Protein AF-0000000079814076 (afdb_homodimer)

pLDDT: mean 74.1, std 27.67, range [22.94, 98.5]

Organism: NCBI:txid265959

Sequence (516 aa):
MDIYRHSPCRLLAGVFVAASLVGGSAHAADRKGAVQHPAPSMPAVAQPALVFDIAPLPVTTGQVTQYILTASGQVSGLLLADGTQVFCTHELGDSLPGIVRPGEQVTVAGLKGVGRPI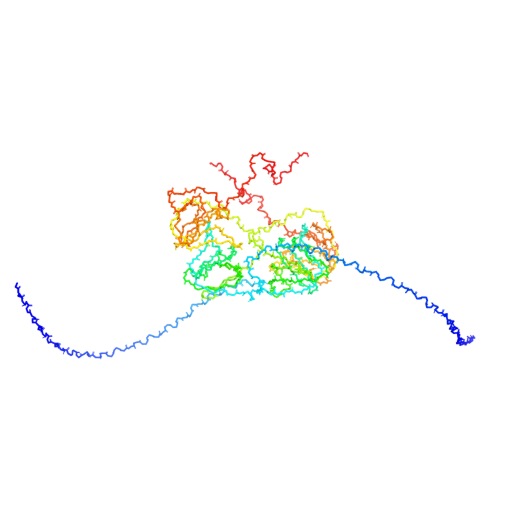VRAYAVTGPRGQRIADVRSATAVAPSDSPSIGPDVPVDGTILAPLYDMQGKVQGVIMRDHSVIYVGETNAARLAAWLRPGATLHAIGIGVAGERGTAINAREIGPDISQAIHIEPADAPPPGAFPGSSGYDVIPGGSTAEMDIYRHSPCRLLAGVFVAASLVGGSAHAADRKGAVQHPAPSMPAVAQPALVFDIAPLPVTTGQVTQYILTASGQVSGLLLADGTQVFCTHELGDSLPGIVRPGEQVTVAGLKGVGRPIVRAYAVTGPRGQRIADVRSATAVAPSDSPSIGPDVPVDGTILAPLYDMQGKVQGVIMRDHSVIYVGETNAARLAAWLRPGATLHAIGIGVAGERGTAINAREIGPDISQAIHIEPADAPPPGAFPGSSGYDVIPGGSTAE

Nearest PDB structures (foldseek):
  4dam-assembly1_C  TM=6.372E-01  e=7.061E-02  Streptomyces coelicolor
  4dam-assembly2_E  TM=5.973E-01  e=1.863E-01  Streptomyces coelicolor
  6lwt-assembly1_A  TM=4.040E-01  e=4.096E-01  Staphylococcus aureus
  1x3f-assembly1_B-2  TM=3.382E-01  e=1.863E-01  Mycolicibacterium smegmatis
  6lwt-assembly2_B  TM=4.332E-01  e=4.101E+00  Staphylococcus aureus

Foldseek 3Di:
DDPPPDDDPPPPDDPPPPPPPDDPPPPPDPPPPPPPPPDPPPPLPPAPDAPDDLVPFDKDKAAFQAFDAAQQGFGQFTQGPVRATEGEARVQRNCDVVFEDHGFMKMFRFHADDPDRYTYGQKMATPVGRIHGCSDPVPDPRPLPPPQPADKDKDWAFFAAFDADPVRAGQFTQGPVRETEGAARVVCVVCVVQRDGGAIKIFIAGGDDDDRHHYGFGQWMDSDPVGIDGHDTRSPDPPPDPVPDPCNPPPVPPPPPD/DDDDDDDDDDDPDPPPPPPPPDPPPPPPPPPPPPPPPPDPPPPLPPAPDAPDDLVPFDKDKAAFQAFDAAQQGFGQFTQGPVRATEGEARVQRNCDVVFEDHGFMKMFGFHADDPDRYTYGQKMATPVGRIHGCSDPVPDPRPLPPPQPADKDKDWAFFAAFDADPVRAGQFTQGPVRETEGAARVVCVVCVVQRDGGAIKIFIAGGDDDDRHHYGFGQWMDSDPVGIDGHDTRSPDDPDDPVPDPCNPPPVPPPPPD

Radius of gyration: 36.34 Å; Cα contacts (8 Å, |Δi|>4): 1016; chains: 2; bounding box: 106×160×104 Å

Structure (mmCIF, N/CA/C/O backbone):
data_AF-0000000079814076-model_v1
#
loop_
_entity.id
_entity.type
_entity.pdbx_description
1 polymer 'Uncharacterized protein'
#
loop_
_atom_site.group_PDB
_atom_site.id
_atom_site.type_symbol
_atom_site.label_atom_id
_atom_site.label_alt_id
_atom_site.label_comp_id
_atom_site.label_asym_id
_atom_site.label_entity_id
_atom_site.label_seq_id
_atom_site.pdbx_PDB_ins_code
_atom_site.Cartn_x
_atom_site.Cartn_y
_atom_site.Cartn_z
_atom_site.occupancy
_atom_site.B_iso_or_equiv
_atom_site.auth_seq_id
_atom_site.auth_comp_id
_atom_site.auth_asym_id
_atom_site.auth_atom_id
_atom_site.pdbx_PDB_model_num
ATOM 1 N N . MET A 1 1 ? -5.41 69.375 57.375 1 23.53 1 MET A N 1
ATOM 2 C CA . MET A 1 1 ? -6.184 69.062 58.562 1 23.53 1 MET A CA 1
ATOM 3 C C . MET A 1 1 ? -7.074 67.812 58.312 1 23.53 1 MET A C 1
ATOM 5 O O . MET A 1 1 ? -7.449 67.562 57.188 1 23.53 1 MET A O 1
ATOM 9 N N . ASP A 1 2 ? -7.465 67.062 59.375 1 23.77 2 ASP A N 1
ATOM 10 C CA . ASP A 1 2 ? -7.758 65.688 59.781 1 23.77 2 ASP A CA 1
ATOM 11 C C . ASP A 1 2 ? -9.195 65.312 59.469 1 23.77 2 ASP A C 1
ATOM 13 O O . ASP A 1 2 ? -9.617 64.188 59.688 1 23.77 2 ASP A O 1
ATOM 17 N N . ILE A 1 3 ? -10.008 66.125 58.812 1 28.78 3 ILE A N 1
ATOM 18 C CA . ILE A 1 3 ? -11.336 65.875 59.344 1 28.78 3 ILE A CA 1
ATOM 19 C C . ILE A 1 3 ? -11.758 64.438 58.938 1 28.78 3 ILE A C 1
ATOM 21 O O . ILE A 1 3 ? -11.695 64.062 57.781 1 28.78 3 ILE A O 1
ATOM 25 N N . TYR A 1 4 ? -12 63.562 59.969 1 24.92 4 TYR A N 1
ATOM 26 C CA . TYR A 1 4 ? -12.258 62.188 60.406 1 24.92 4 TYR A CA 1
ATOM 27 C C . TYR A 1 4 ? -13.664 61.75 60.031 1 24.92 4 TYR A C 1
ATOM 29 O O . TYR A 1 4 ? -14.641 62.188 60.656 1 24.92 4 TYR A O 1
ATOM 37 N N . ARG A 1 5 ? -14.148 61.844 58.75 1 29.62 5 ARG A N 1
ATOM 38 C CA . ARG A 1 5 ? -15.57 61.625 58.5 1 29.62 5 ARG A CA 1
ATOM 39 C C . ARG A 1 5 ? -15.984 60.219 58.906 1 29.62 5 ARG A C 1
ATOM 41 O O . ARG A 1 5 ? -15.461 59.25 58.406 1 29.62 5 ARG A O 1
ATOM 48 N N . HIS A 1 6 ? -16.547 60.188 60.156 1 24.89 6 HIS A N 1
ATOM 49 C CA . HIS A 1 6 ? -16.953 59.031 60.969 1 24.89 6 HIS A CA 1
ATOM 50 C C . HIS A 1 6 ? -17.922 58.125 60.219 1 24.89 6 HIS A C 1
ATOM 52 O O . HIS A 1 6 ? -18.562 58.562 59.25 1 24.89 6 HIS A O 1
ATOM 58 N N . SER A 1 7 ? -18.391 56.875 60.875 1 24.98 7 SER A N 1
ATOM 59 C CA . SER A 1 7 ? -18.406 55.438 60.844 1 24.98 7 SER A CA 1
ATOM 60 C C . SER A 1 7 ? -19.828 54.906 60.688 1 24.98 7 SER A C 1
ATOM 62 O O . SER A 1 7 ? -20.031 53.812 60.156 1 24.98 7 SER A O 1
ATOM 64 N N . PRO A 1 8 ? -21.094 55.656 60.969 1 27.55 8 PRO A N 1
ATOM 65 C CA . PRO A 1 8 ? -21.891 54.781 61.812 1 27.55 8 PRO A CA 1
ATOM 66 C C . PRO A 1 8 ? -22.562 53.656 61.031 1 27.55 8 PRO A C 1
ATOM 68 O O . PRO A 1 8 ? -22.797 53.812 59.812 1 27.55 8 PRO A O 1
ATOM 71 N N . CYS A 1 9 ? -22.484 52.281 61.469 1 29.75 9 CYS A N 1
ATOM 72 C CA . CYS A 1 9 ? -22.688 50.875 61.188 1 29.75 9 CYS A CA 1
ATOM 73 C C . CYS A 1 9 ? -24.156 50.5 61.344 1 29.75 9 CYS A C 1
ATOM 75 O O . CYS A 1 9 ? -24.578 50.031 62.406 1 29.75 9 CYS A O 1
ATOM 77 N N . ARG A 1 10 ? -25.156 51.406 61.031 1 25.89 10 ARG A N 1
ATOM 78 C CA . ARG A 1 10 ? -26.406 50.969 61.656 1 25.89 10 ARG A CA 1
ATOM 79 C C . ARG A 1 10 ? -26.828 49.594 61.125 1 25.89 10 ARG A C 1
ATOM 81 O O . ARG A 1 10 ? -26.703 49.344 59.906 1 25.89 10 ARG A O 1
ATOM 88 N N . LEU A 1 11 ? -27.016 48.594 62.062 1 27.03 11 LEU A N 1
ATOM 89 C CA . LEU A 1 11 ? -27.312 47.188 62.281 1 27.03 11 LEU A CA 1
ATOM 90 C C . LEU A 1 11 ? -28.734 46.844 61.844 1 27.03 11 LEU A C 1
ATOM 92 O O . LEU A 1 11 ? -29.703 47.281 62.469 1 27.03 11 LEU A O 1
ATOM 96 N N . LEU A 1 12 ? -29.172 47.188 60.594 1 28.55 12 LEU A N 1
ATOM 97 C CA . LEU A 1 12 ? -30.594 46.969 60.312 1 28.55 12 LEU A CA 1
ATOM 98 C C . LEU A 1 12 ? -30.953 45.5 60.531 1 28.55 12 LEU A C 1
ATOM 100 O O . LEU A 1 12 ? -30.266 44.625 60.031 1 28.55 12 LEU A O 1
ATOM 104 N N . ALA A 1 13 ? -31.797 45.219 61.625 1 26.78 13 ALA A N 1
ATOM 105 C CA . ALA A 1 13 ? -32.438 44.062 62.25 1 26.78 13 ALA A CA 1
ATOM 106 C C . ALA A 1 13 ? -33.25 43.281 61.25 1 26.78 13 ALA A C 1
ATOM 108 O O . ALA A 1 13 ? -33.906 43.844 60.406 1 26.78 13 ALA A O 1
ATOM 109 N N . GLY A 1 14 ? -32.969 41.906 61.125 1 27.08 14 GLY A N 1
ATOM 110 C CA . GLY A 1 14 ? -33.219 40.688 60.375 1 27.08 14 GLY A CA 1
ATOM 111 C C . GLY A 1 14 ? -34.594 40.125 60.531 1 27.08 14 GLY A C 1
ATOM 112 O O . GLY A 1 14 ? -34.844 39.312 61.438 1 27.08 14 GLY A O 1
ATOM 113 N N . VAL A 1 15 ? -35.688 41 60.5 1 30.53 15 VAL A N 1
ATOM 114 C CA . VAL A 1 15 ? -36.906 40.344 61 1 30.53 15 VAL A CA 1
ATOM 115 C C . VAL A 1 15 ? -37.219 39.125 60.125 1 30.53 15 VAL A C 1
ATOM 117 O O . VAL A 1 15 ? -37.25 39.219 58.906 1 30.53 15 VAL A O 1
ATOM 120 N N . PHE A 1 16 ? -37.125 37.875 60.719 1 30.64 16 PHE A N 1
ATOM 121 C CA . PHE A 1 16 ? -37.25 36.469 60.375 1 30.64 16 PHE A CA 1
ATOM 122 C C . PHE A 1 16 ? -38.688 36.094 60.031 1 30.64 16 PHE A C 1
ATOM 124 O O . PHE A 1 16 ? -39.469 35.75 60.938 1 30.64 16 PHE A O 1
ATOM 131 N N . VAL A 1 17 ? -39.469 36.844 59.281 1 31.48 17 VAL A N 1
ATOM 132 C CA . VAL A 1 17 ? -40.844 36.344 59.312 1 31.48 17 VAL A CA 1
ATOM 133 C C . VAL A 1 17 ? -40.938 34.969 58.688 1 31.48 17 VAL A C 1
ATOM 135 O O . VAL A 1 17 ? -40.5 34.781 57.531 1 31.48 17 VAL A O 1
ATOM 138 N N . ALA A 1 18 ? -41.094 33.875 59.5 1 28.17 18 ALA A N 1
ATOM 139 C CA . ALA A 1 18 ? -41.188 32.438 59.312 1 28.17 18 ALA A CA 1
ATOM 140 C C . ALA A 1 18 ? -42.469 32.062 58.531 1 28.17 18 ALA A C 1
ATOM 142 O O . ALA A 1 18 ? -43.562 32.25 59.031 1 28.17 18 ALA A O 1
ATOM 143 N N . ALA A 1 19 ? -42.688 32.531 57.281 1 29.56 19 ALA A N 1
ATOM 144 C CA . ALA A 1 19 ? -43.906 32.125 56.656 1 29.56 19 ALA A CA 1
ATOM 145 C C . ALA A 1 19 ? -44.031 30.609 56.562 1 29.56 19 ALA A C 1
ATOM 147 O O . ALA A 1 19 ? -43.031 29.922 56.312 1 29.56 19 ALA A O 1
ATOM 148 N N . SER A 1 20 ? -45.031 30 57.281 1 32.06 20 SER A N 1
ATOM 149 C CA . SER A 1 20 ? -45.5 28.625 57.438 1 32.06 20 SER A CA 1
ATOM 150 C C . SER A 1 20 ? -45.906 28.031 56.125 1 32.06 20 SER A C 1
ATOM 152 O O . SER A 1 20 ? -46.812 28.547 55.438 1 32.06 20 SER A O 1
ATOM 154 N N . LEU A 1 21 ? -45 27.562 55.25 1 30.91 21 LEU A N 1
ATOM 155 C CA . LEU A 1 21 ? -45.25 26.938 53.969 1 30.91 21 LEU A CA 1
ATOM 156 C C . LEU A 1 21 ? -46.094 25.672 54.156 1 30.91 21 LEU A C 1
ATOM 158 O O . LEU A 1 21 ? -45.75 24.781 54.906 1 30.91 21 LEU A O 1
ATOM 162 N N . VAL A 1 22 ? -47.438 25.859 54.125 1 35.03 22 VAL A N 1
ATOM 163 C CA . VAL A 1 22 ? -48.406 24.781 54.125 1 35.03 22 VAL A CA 1
ATOM 164 C C . VAL A 1 22 ? -48.062 23.797 53 1 35.03 22 VAL A C 1
ATOM 166 O O . VAL A 1 22 ? -47.719 24.203 51.875 1 35.03 22 VAL A O 1
ATOM 169 N N . GLY A 1 23 ? -47.656 22.5 53.312 1 29.28 23 GLY A N 1
ATOM 170 C CA . GLY A 1 23 ? -47.188 21.281 52.688 1 29.28 23 GLY A CA 1
ATOM 171 C C . GLY A 1 23 ? -48.188 20.656 51.75 1 29.28 23 GLY A C 1
ATOM 172 O O . GLY A 1 23 ? -49.188 20.094 52.188 1 29.28 23 GLY A O 1
ATOM 173 N N . GLY A 1 24 ? -48.781 21.375 50.781 1 31.38 24 GLY A N 1
ATOM 174 C CA . GLY A 1 24 ? -49.719 20.578 50.031 1 31.38 24 GLY A CA 1
ATOM 175 C C . GLY A 1 24 ? -49.094 19.391 49.344 1 31.38 24 GLY A C 1
ATOM 176 O O . GLY A 1 24 ? -47.906 19.453 48.969 1 31.38 24 GLY A O 1
ATOM 177 N N . SER A 1 25 ? -49.594 18.156 49.656 1 33.28 25 SER A N 1
ATOM 178 C CA . SER A 1 25 ? -49.219 16.812 49.219 1 33.28 25 SER A CA 1
ATOM 179 C C . SER A 1 25 ? -49.375 16.672 47.719 1 33.28 25 SER A C 1
ATOM 181 O O . SER A 1 25 ? -50.469 16.812 47.156 1 33.28 25 SER A O 1
ATOM 183 N N . ALA A 1 26 ? -48.5 17.281 46.906 1 31.66 26 ALA A N 1
ATOM 184 C CA . ALA A 1 26 ? -48.656 16.984 45.5 1 31.66 26 ALA A CA 1
ATOM 185 C C . ALA A 1 26 ? -48.469 15.484 45.219 1 31.66 26 ALA A C 1
ATOM 187 O O . ALA A 1 26 ? -47.562 14.859 45.75 1 31.66 26 ALA A O 1
ATOM 188 N N . HIS A 1 27 ? -49.594 14.805 45.031 1 34.94 27 HIS A N 1
ATOM 189 C CA . HIS A 1 27 ? -49.625 13.438 44.531 1 34.94 27 HIS A CA 1
ATOM 190 C C . HIS A 1 27 ? -48.812 13.297 43.25 1 34.94 27 HIS A C 1
ATOM 192 O O . HIS A 1 27 ? -49.062 14.023 42.281 1 34.94 27 HIS A O 1
ATOM 198 N N . ALA A 1 28 ? -47.594 12.828 43.344 1 31.81 28 ALA A N 1
ATOM 199 C CA . ALA A 1 28 ? -46.688 12.469 42.25 1 31.81 28 ALA A CA 1
ATOM 200 C C . ALA A 1 28 ? -47.344 11.43 41.344 1 31.81 28 ALA A C 1
ATOM 202 O O . ALA A 1 28 ? -47.75 10.359 41.781 1 31.81 28 ALA A O 1
ATOM 203 N N . ALA A 1 29 ? -48.094 11.922 40.344 1 33.41 29 ALA A N 1
ATOM 204 C CA . ALA A 1 29 ? -48.438 11 39.25 1 33.41 29 ALA A CA 1
ATOM 205 C C . ALA A 1 29 ? -47.219 10.258 38.75 1 33.41 29 ALA A C 1
ATOM 207 O O . ALA A 1 29 ? -46.156 10.852 38.562 1 33.41 29 ALA A O 1
ATOM 208 N N . ASP A 1 30 ? -47.156 8.953 39 1 31.7 30 ASP A N 1
ATOM 209 C CA . ASP A 1 30 ? -46.188 7.977 38.5 1 31.7 30 ASP A CA 1
ATOM 210 C C . ASP A 1 30 ? -46.062 8.031 37 1 31.7 30 ASP A C 1
ATOM 212 O O . ASP A 1 30 ? -47.031 7.762 36.281 1 31.7 30 ASP A O 1
ATOM 216 N N . ARG A 1 31 ? -45.375 9.055 36.469 1 31.3 31 ARG A N 1
ATOM 217 C CA . ARG A 1 31 ? -45.094 8.883 35.031 1 31.3 31 ARG A CA 1
ATOM 218 C C . ARG A 1 31 ? -44.438 7.523 34.781 1 31.3 31 ARG A C 1
ATOM 220 O O . ARG A 1 31 ? -43.375 7.223 35.344 1 31.3 31 ARG A O 1
ATOM 227 N N . LYS A 1 32 ? -45.219 6.516 34.469 1 36.5 32 LYS A N 1
ATOM 228 C CA . LYS A 1 32 ? -44.75 5.297 33.812 1 36.5 32 LYS A CA 1
ATOM 229 C C . LYS A 1 32 ? -43.656 5.609 32.781 1 36.5 32 LYS A C 1
ATOM 231 O O . LYS A 1 32 ? -43.844 6.449 31.906 1 36.5 32 LYS A O 1
ATOM 236 N N . GLY A 1 33 ? -42.469 5.523 33.281 1 31.89 33 GLY A N 1
ATOM 237 C CA . GLY A 1 33 ? -41.25 5.629 32.469 1 31.89 33 GLY A CA 1
ATOM 238 C C . GLY A 1 33 ? -41.406 4.996 31.094 1 31.89 33 GLY A C 1
ATOM 239 O O . GLY A 1 33 ? -41.844 3.842 30.984 1 31.89 33 GLY A O 1
ATOM 240 N N . ALA A 1 34 ? -41.812 5.781 30.031 1 40.09 34 ALA A N 1
ATOM 241 C CA . ALA A 1 34 ? -41.688 5.281 28.672 1 40.09 34 ALA A CA 1
ATOM 242 C C . ALA A 1 34 ? -40.375 4.52 28.469 1 40.09 34 ALA A C 1
ATOM 244 O O . ALA A 1 34 ? -39.312 5.051 28.75 1 40.09 34 ALA A O 1
ATOM 245 N N . VAL A 1 35 ? -40.438 3.193 28.656 1 39.53 35 VAL A N 1
ATOM 246 C CA . VAL A 1 35 ? -39.344 2.344 28.188 1 39.53 35 VAL A CA 1
ATOM 247 C C . VAL A 1 35 ? -38.844 2.852 26.844 1 39.53 35 VAL A C 1
ATOM 249 O O . VAL A 1 35 ? -39.594 2.855 25.859 1 39.53 35 VAL A O 1
ATOM 252 N N . GLN A 1 36 ? -38.062 3.918 26.812 1 40.41 36 GLN A N 1
ATOM 253 C CA . GLN A 1 36 ? -37.344 4.184 25.562 1 40.41 36 GLN A CA 1
ATOM 254 C C . GLN A 1 36 ? -36.812 2.895 24.953 1 40.41 36 GLN A C 1
ATOM 256 O O . GLN A 1 36 ? -36.031 2.188 25.562 1 40.41 36 GLN A O 1
ATOM 261 N N . HIS A 1 37 ? -37.625 2.215 24.109 1 42.19 37 HIS A N 1
ATOM 262 C CA . HIS A 1 37 ? -37.031 1.156 23.297 1 42.19 37 HIS A CA 1
ATOM 263 C C . HIS A 1 37 ? -35.688 1.573 22.766 1 42.19 37 HIS A C 1
ATOM 265 O O . HIS A 1 37 ? -35.531 2.678 22.234 1 42.19 37 HIS A O 1
ATOM 271 N N . PRO A 1 38 ? -34.594 1.001 23.297 1 41.44 38 PRO A N 1
ATOM 272 C CA . PRO A 1 38 ? -33.281 1.336 22.688 1 41.44 38 PRO A CA 1
ATOM 273 C C . PRO A 1 38 ? -33.375 1.49 21.172 1 41.44 38 PRO A C 1
ATOM 275 O O . PRO A 1 38 ? -34.188 0.836 20.516 1 41.44 38 PRO A O 1
ATOM 278 N N . ALA A 1 39 ? -33.094 2.646 20.594 1 42.94 39 ALA A N 1
ATOM 279 C CA . ALA A 1 39 ? -32.969 2.795 19.141 1 42.94 39 ALA A CA 1
ATOM 280 C C . ALA A 1 39 ? -32.344 1.553 18.516 1 42.94 39 ALA A C 1
ATOM 282 O O . ALA A 1 39 ? -31.484 0.896 19.125 1 42.94 39 ALA A O 1
ATOM 283 N N . PRO A 1 40 ? -33 0.853 17.609 1 37.75 40 PRO A N 1
ATOM 284 C CA . PRO A 1 40 ? -32.344 -0.302 17 1 37.75 40 PRO A CA 1
ATOM 285 C C . PRO A 1 40 ? -30.875 -0.026 16.656 1 37.75 40 PRO A C 1
ATOM 287 O O . PRO A 1 40 ? -30.547 1.066 16.188 1 37.75 40 PRO A O 1
ATOM 290 N N . SER A 1 41 ? -29.922 -0.588 17.312 1 39.41 41 SER A N 1
ATOM 291 C CA . SER A 1 41 ? -28.516 -0.545 16.922 1 39.41 41 SER A CA 1
ATOM 292 C C . SER A 1 41 ? -28.359 -0.682 15.406 1 39.41 41 SER A C 1
ATOM 294 O O . SER A 1 41 ? -28.938 -1.588 14.805 1 39.41 41 SER A O 1
ATOM 296 N N . MET A 1 42 ? -28.297 0.366 14.664 1 38.75 42 MET A N 1
ATOM 297 C CA . MET A 1 42 ? -27.984 0.22 13.242 1 38.75 42 MET A CA 1
ATOM 298 C C . MET A 1 42 ? -27.078 -0.992 13.008 1 38.75 42 MET A C 1
ATOM 300 O O . MET A 1 42 ? -26.172 -1.261 13.789 1 38.75 42 MET A O 1
ATOM 304 N N . PRO A 1 43 ? -27.516 -1.982 12.359 1 37.31 43 PRO A N 1
ATOM 305 C CA . PRO A 1 43 ? -26.609 -3.1 12.102 1 37.31 43 PRO A CA 1
ATOM 306 C C . PRO A 1 43 ? -25.188 -2.641 11.781 1 37.31 43 PRO A C 1
ATOM 308 O O . PRO A 1 43 ? -25 -1.654 11.062 1 37.31 43 PRO A O 1
ATOM 311 N N . ALA A 1 44 ? -24.266 -2.818 12.625 1 40.06 44 ALA A N 1
ATOM 312 C CA . ALA A 1 44 ? -22.859 -2.592 12.32 1 40.06 44 ALA A CA 1
ATOM 313 C C . ALA A 1 44 ? -22.547 -2.971 10.875 1 40.06 44 ALA A C 1
ATOM 315 O O . ALA A 1 44 ? -22.844 -4.086 10.438 1 40.06 44 ALA A O 1
ATOM 316 N N . VAL A 1 45 ? -22.672 -2.102 9.953 1 44.69 45 VAL A N 1
ATOM 317 C CA . VAL A 1 45 ? -22.219 -2.385 8.594 1 44.69 45 VAL A CA 1
ATOM 318 C C . VAL A 1 45 ? -21.109 -3.424 8.633 1 44.69 45 VAL A C 1
ATOM 320 O O . VAL A 1 45 ? -20.172 -3.316 9.438 1 44.69 45 VAL A O 1
ATOM 323 N N . ALA A 1 46 ? -21.438 -4.629 8.367 1 45.28 46 ALA A N 1
ATOM 324 C CA . ALA A 1 46 ? -20.469 -5.723 8.273 1 45.28 46 ALA A CA 1
ATOM 325 C C . ALA A 1 46 ? -19.188 -5.262 7.594 1 45.28 46 ALA A C 1
ATOM 327 O O . ALA A 1 46 ? -19.219 -4.797 6.453 1 45.28 46 ALA A O 1
ATOM 328 N N . GLN A 1 47 ? -18.312 -4.656 8.375 1 56.34 47 GLN A N 1
ATOM 329 C CA . GLN A 1 47 ? -17.016 -4.285 7.848 1 56.34 47 GLN A CA 1
ATOM 330 C C . GLN A 1 47 ? -16.391 -5.43 7.055 1 56.34 47 GLN A C 1
ATOM 332 O O . GLN A 1 47 ? -16.5 -6.598 7.441 1 56.34 47 GLN A O 1
ATOM 337 N N . PRO A 1 48 ? -16.312 -5.266 5.738 1 56.59 48 PRO A N 1
ATOM 338 C CA . PRO A 1 48 ? -15.68 -6.344 4.973 1 56.59 48 PRO A CA 1
ATOM 339 C C . PRO A 1 48 ? -14.547 -7.016 5.734 1 56.59 48 PRO A C 1
ATOM 341 O O . PRO A 1 48 ? -13.836 -6.359 6.504 1 56.59 48 PRO A O 1
ATOM 344 N N . ALA A 1 49 ? -14.625 -8.297 5.898 1 65.12 49 ALA A N 1
ATOM 345 C CA . ALA A 1 49 ? -13.609 -9.117 6.562 1 65.12 49 ALA A CA 1
ATOM 346 C C . ALA A 1 49 ? -12.211 -8.773 6.062 1 65.12 49 ALA A C 1
ATOM 348 O O . ALA A 1 49 ? -12.008 -8.562 4.867 1 65.12 49 ALA A O 1
ATOM 349 N N . LEU A 1 50 ? -11.289 -8.414 6.93 1 80.06 50 LEU A N 1
ATOM 350 C CA . LEU A 1 50 ? -9.898 -8.102 6.625 1 80.06 50 LEU A CA 1
ATOM 351 C C . LEU A 1 50 ? -9.203 -9.297 5.98 1 80.06 50 LEU A C 1
ATOM 353 O O . LEU A 1 50 ? -9.359 -10.43 6.438 1 80.06 50 LEU A O 1
ATOM 357 N N . VAL A 1 51 ? -8.703 -9.156 4.926 1 83.75 51 VAL A N 1
ATOM 358 C CA . VAL A 1 51 ? -7.949 -10.188 4.211 1 83.75 51 VAL A CA 1
ATOM 359 C C . VAL A 1 51 ? -6.711 -10.57 5.016 1 83.75 51 VAL A C 1
ATOM 361 O O . VAL A 1 51 ? -6.371 -11.75 5.117 1 83.75 51 VAL A O 1
ATOM 364 N N . PHE A 1 52 ? -6.113 -9.594 5.672 1 89.69 52 PHE A N 1
ATOM 365 C CA . PHE A 1 52 ? -4.902 -9.828 6.453 1 89.69 52 PHE A CA 1
ATOM 366 C C . PHE A 1 52 ? -5.152 -9.555 7.934 1 89.69 52 PHE A C 1
ATOM 368 O O . PHE A 1 52 ? -5.926 -8.664 8.281 1 89.69 52 PHE A O 1
ATOM 375 N N . ASP A 1 53 ? -4.477 -10.391 8.727 1 90.25 53 ASP A N 1
ATOM 376 C CA . ASP A 1 53 ? -4.57 -10.211 10.172 1 90.25 53 ASP A CA 1
ATOM 377 C C . ASP A 1 53 ? -3.75 -9.008 10.633 1 90.25 53 ASP A C 1
ATOM 379 O O . ASP A 1 53 ? -2.518 -9.039 10.602 1 90.25 53 ASP A O 1
ATOM 383 N N . ILE A 1 54 ? -4.398 -8.047 11.094 1 89.75 54 ILE A N 1
ATOM 384 C CA . ILE A 1 54 ? -3.699 -6.828 11.492 1 89.75 54 ILE A CA 1
ATOM 385 C C . ILE A 1 54 ? -3.592 -6.77 13.008 1 89.75 54 ILE A C 1
ATOM 387 O O . ILE A 1 54 ? -3.186 -5.75 13.57 1 89.75 54 ILE A O 1
ATOM 391 N N . ALA A 1 55 ? -3.934 -7.824 13.688 1 88.38 55 ALA A N 1
ATOM 392 C CA . ALA A 1 55 ? -3.912 -7.883 15.148 1 88.38 55 ALA A CA 1
ATOM 393 C C . ALA A 1 55 ? -2.508 -7.625 15.688 1 88.38 55 ALA A C 1
ATOM 395 O O . ALA A 1 55 ? -2.344 -6.988 16.734 1 88.38 55 ALA A O 1
ATOM 396 N N . PRO A 1 56 ? -1.536 -8.031 14.992 1 90.44 56 PRO A N 1
ATOM 397 C CA . PRO A 1 56 ? -0.186 -7.84 15.531 1 90.44 56 PRO A CA 1
ATOM 398 C C . PRO A 1 56 ? 0.308 -6.402 15.391 1 90.44 56 PRO A C 1
ATOM 400 O O . PRO A 1 56 ? 1.348 -6.043 15.953 1 90.44 56 PRO A O 1
ATOM 403 N N . LEU A 1 57 ? -0.352 -5.605 14.68 1 92 57 LEU A N 1
ATOM 404 C CA . LEU A 1 57 ? 0.102 -4.234 14.477 1 92 57 LEU A CA 1
ATOM 405 C C . LEU A 1 57 ? 0.001 -3.428 15.766 1 92 57 LEU A C 1
ATOM 407 O O . LEU A 1 57 ? -0.951 -3.592 16.531 1 92 57 LEU A O 1
ATOM 411 N N . PRO A 1 58 ? 0.996 -2.557 16.016 1 94.62 58 PRO A N 1
ATOM 412 C CA . PRO A 1 58 ? 0.891 -1.658 17.172 1 94.62 58 PRO A CA 1
ATOM 413 C C . PRO A 1 58 ? -0.358 -0.78 17.125 1 94.62 58 PRO A C 1
ATOM 415 O O . PRO A 1 58 ? -0.849 -0.459 16.031 1 94.62 58 PRO A O 1
ATOM 418 N N . VAL A 1 59 ? -0.833 -0.491 18.297 1 96.25 59 VAL A N 1
ATOM 419 C CA . VAL A 1 59 ? -2.027 0.339 18.406 1 96.25 59 VAL A CA 1
ATOM 420 C C . VAL A 1 59 ? -1.651 1.711 18.969 1 96.25 59 VAL A C 1
ATOM 422 O O . VAL A 1 59 ? -0.919 1.809 19.953 1 96.25 59 VAL A O 1
ATOM 425 N N . THR A 1 60 ? -2.033 2.76 18.266 1 97.12 60 THR A N 1
ATOM 426 C CA . THR A 1 60 ? -1.879 4.137 18.719 1 97.12 60 THR A CA 1
ATOM 427 C C . THR A 1 60 ? -3.234 4.75 19.047 1 97.12 60 THR A C 1
ATOM 429 O O . THR A 1 60 ? -4.172 4.676 18.25 1 97.12 60 THR A O 1
ATOM 432 N N . THR A 1 61 ? -3.312 5.289 20.25 1 97.38 61 THR A N 1
ATOM 433 C CA . THR A 1 61 ? -4.543 5.945 20.672 1 97.38 61 THR A CA 1
ATOM 434 C C . THR A 1 61 ? -4.297 7.43 20.938 1 97.38 61 THR A C 1
ATOM 436 O O . THR A 1 61 ? -3.232 7.812 21.438 1 97.38 61 THR A O 1
ATOM 439 N N . GLY A 1 62 ? -5.305 8.219 20.547 1 98 62 GLY A N 1
ATOM 440 C CA . GLY A 1 62 ? -5.191 9.648 20.797 1 98 62 GLY A CA 1
ATOM 441 C C . GLY A 1 62 ? -6.438 10.422 20.406 1 98 62 GLY A C 1
ATOM 442 O O . GLY A 1 62 ? -7.359 9.867 19.812 1 98 62 GLY A O 1
ATOM 443 N N . GLN A 1 63 ? -6.41 11.648 20.828 1 98.44 63 GLN A N 1
ATOM 444 C CA . GLN A 1 63 ? -7.496 12.547 20.469 1 98.44 63 GLN A CA 1
ATOM 445 C C . GLN A 1 63 ? -7.223 13.203 19.109 1 98.44 63 GLN A C 1
ATOM 447 O O . GLN A 1 63 ? -6.129 13.727 18.875 1 98.44 63 GLN A O 1
ATOM 452 N N . VAL A 1 64 ? -8.258 13.164 18.312 1 98.19 64 VAL A N 1
ATOM 453 C CA . VAL A 1 64 ? -8.125 13.766 16.984 1 98.19 64 VAL A CA 1
ATOM 454 C C . VAL A 1 64 ? -8.211 15.289 17.094 1 98.19 64 VAL A C 1
ATOM 456 O O . VAL A 1 64 ? -9.172 15.82 17.656 1 98.19 64 VAL A O 1
ATOM 459 N N . THR A 1 65 ? -7.195 15.984 16.609 1 97.94 65 THR A N 1
ATOM 460 C CA . THR A 1 65 ? -7.219 17.438 16.594 1 97.94 65 THR A CA 1
ATOM 461 C C . THR A 1 65 ? -7.805 17.953 15.281 1 97.94 65 THR A C 1
ATOM 463 O O . THR A 1 65 ? -8.578 18.922 15.281 1 97.94 65 THR A O 1
ATOM 466 N N . GLN A 1 66 ? -7.441 17.328 14.234 1 97.69 66 GLN A N 1
ATOM 467 C CA . GLN A 1 66 ? -7.945 17.734 12.93 1 97.69 66 GLN A CA 1
ATOM 468 C C . GLN A 1 66 ? -7.746 16.641 11.898 1 97.69 66 GLN A C 1
ATOM 470 O O . GLN A 1 66 ? -6.992 15.688 12.125 1 97.69 66 GLN A O 1
ATOM 475 N N . TYR A 1 67 ? -8.508 16.781 10.82 1 97.69 67 TYR A N 1
ATOM 476 C CA . TYR A 1 67 ? -8.195 16.031 9.609 1 97.69 67 TYR A CA 1
ATOM 477 C C . TYR A 1 67 ? -7.012 16.656 8.867 1 97.69 67 TYR A C 1
ATOM 479 O O . TYR A 1 67 ? -6.863 17.875 8.844 1 97.69 67 TYR A O 1
ATOM 487 N N . ILE A 1 68 ? -6.203 15.883 8.367 1 97.25 68 ILE A N 1
ATOM 488 C CA . ILE A 1 68 ? -5.215 16.359 7.406 1 97.25 68 ILE A CA 1
ATOM 489 C C . ILE A 1 68 ? -5.781 16.266 5.988 1 97.25 68 ILE A C 1
ATOM 491 O O . ILE A 1 68 ? -5.918 15.164 5.445 1 97.25 68 ILE A O 1
ATOM 495 N N . LEU A 1 69 ? -6.051 17.438 5.438 1 95.12 69 LEU A N 1
ATOM 496 C CA . LEU A 1 69 ? -6.691 17.484 4.129 1 95.12 69 LEU A CA 1
ATOM 497 C C . LEU A 1 69 ? -5.652 17.641 3.023 1 95.12 69 LEU A C 1
ATOM 499 O O . LEU A 1 69 ? -4.645 18.328 3.207 1 95.12 69 LEU A O 1
ATOM 503 N N . THR A 1 70 ? -5.953 16.984 1.911 1 91.25 70 THR A N 1
ATOM 504 C CA . THR A 1 70 ? -5.242 17.344 0.691 1 91.25 70 THR A CA 1
ATOM 505 C C . THR A 1 70 ? -5.781 18.656 0.123 1 91.25 70 THR A C 1
ATOM 507 O O . THR A 1 70 ? -6.844 19.125 0.532 1 91.25 70 THR A O 1
ATOM 510 N N . ALA A 1 71 ? -5.02 19.188 -0.745 1 90.88 71 ALA A N 1
ATOM 511 C CA . ALA A 1 71 ? -5.434 20.453 -1.354 1 90.88 71 ALA A CA 1
ATOM 512 C C . ALA A 1 71 ? -6.715 20.281 -2.166 1 90.88 71 ALA A C 1
ATOM 514 O O . ALA A 1 71 ? -7.391 21.25 -2.494 1 90.88 71 ALA A O 1
ATOM 515 N N . SER A 1 72 ? -7.023 19.047 -2.543 1 87.31 72 SER A N 1
ATOM 516 C CA . SER A 1 72 ? -8.258 18.766 -3.275 1 87.31 72 SER A CA 1
ATOM 517 C C . SER A 1 72 ? -9.422 18.531 -2.322 1 87.31 72 SER A C 1
ATOM 519 O O . SER A 1 72 ? -10.562 18.375 -2.758 1 87.31 72 SER A O 1
ATOM 521 N N . GLY A 1 73 ? -9.141 18.469 -1.06 1 89.94 73 GLY A N 1
ATOM 522 C CA . GLY A 1 73 ? -10.203 18.375 -0.07 1 89.94 73 GLY A CA 1
ATOM 523 C C . GLY A 1 73 ? -10.406 16.969 0.458 1 89.94 73 GLY A C 1
ATOM 524 O O . GLY A 1 73 ? -11.273 16.734 1.303 1 89.94 73 GLY A O 1
ATOM 525 N N . GLN A 1 74 ? -9.648 16.062 0.055 1 90.12 74 GLN A N 1
ATOM 526 C CA . GLN A 1 74 ? -9.734 14.695 0.556 1 90.12 74 GLN A CA 1
ATOM 527 C C . GLN A 1 74 ? -9.008 14.555 1.892 1 90.12 74 GLN A C 1
ATOM 529 O O . GLN A 1 74 ? -8.055 15.281 2.168 1 90.12 74 GLN A O 1
ATOM 534 N N . VAL A 1 75 ? -9.492 13.633 2.686 1 93.94 75 VAL A N 1
ATOM 535 C CA . VAL A 1 75 ? -8.836 13.375 3.965 1 93.94 75 VAL A CA 1
ATOM 536 C C . VAL A 1 75 ? -7.684 12.391 3.766 1 93.94 75 VAL A C 1
ATOM 538 O O . VAL A 1 75 ? -7.898 11.242 3.375 1 93.94 75 VAL A O 1
ATOM 541 N N . SER A 1 76 ? -6.523 12.859 4.066 1 93.12 76 SER A N 1
ATOM 542 C CA . SER A 1 76 ? -5.332 12.031 3.914 1 93.12 76 SER A CA 1
ATOM 543 C C . SER A 1 76 ? -4.906 11.422 5.246 1 93.12 76 SER A C 1
ATOM 545 O O . SER A 1 76 ? -4.07 10.516 5.281 1 93.12 76 SER A O 1
ATOM 547 N N . GLY A 1 77 ? -5.461 11.93 6.305 1 96.5 77 GLY A N 1
ATOM 548 C CA . GLY A 1 77 ? -5.09 11.43 7.617 1 96.5 77 GLY A CA 1
ATOM 549 C C . GLY A 1 77 ? -5.629 12.273 8.758 1 96.5 77 GLY A C 1
ATOM 550 O O . GLY A 1 77 ? -6.605 13.008 8.586 1 96.5 77 GLY A O 1
ATOM 551 N N . LEU A 1 78 ? -5.027 12.008 9.953 1 97.81 78 LEU A N 1
ATOM 552 C CA . LEU A 1 78 ? -5.43 12.688 11.18 1 97.81 78 LEU A CA 1
ATOM 553 C C . LEU A 1 78 ? -4.219 13.258 11.914 1 97.81 78 LEU A C 1
ATOM 555 O O . LEU A 1 78 ? -3.146 12.648 11.906 1 97.81 78 LEU A O 1
ATOM 559 N N . LEU A 1 79 ? -4.426 14.375 12.438 1 98.5 79 LEU A N 1
ATOM 560 C CA . LEU A 1 79 ? -3.49 14.859 13.445 1 98.5 79 LEU A CA 1
ATOM 561 C C . LEU A 1 79 ? -4.02 14.602 14.852 1 98.5 79 LEU A C 1
ATOM 563 O O . LEU A 1 79 ? -5.148 14.977 15.172 1 98.5 79 LEU A O 1
ATOM 567 N N . LEU A 1 80 ? -3.209 13.945 15.633 1 98.38 80 LEU A N 1
ATOM 568 C CA . LEU A 1 80 ? -3.59 13.688 17.016 1 98.38 80 LEU A CA 1
ATOM 569 C C . LEU A 1 80 ? -3.084 14.797 17.938 1 98.38 80 LEU A C 1
ATOM 571 O O . LEU A 1 80 ? -2.18 15.555 17.562 1 98.38 80 LEU A O 1
ATOM 575 N N . ALA A 1 81 ? -3.59 14.852 19.094 1 97.69 81 ALA A N 1
ATOM 576 C CA . ALA A 1 81 ? -3.289 15.914 20.047 1 97.69 81 ALA A CA 1
ATOM 577 C C . ALA A 1 81 ? -1.819 15.883 20.453 1 97.69 81 ALA A C 1
ATOM 579 O O . ALA A 1 81 ? -1.238 16.922 20.797 1 97.69 81 ALA A O 1
ATOM 580 N N . ASP A 1 82 ? -1.175 14.75 20.422 1 96.44 82 ASP A N 1
ATOM 581 C CA . ASP A 1 82 ? 0.219 14.625 20.844 1 96.44 82 ASP A CA 1
ATOM 582 C C . ASP A 1 82 ? 1.165 14.984 19.688 1 96.44 82 ASP A C 1
ATOM 584 O O . ASP A 1 82 ? 2.385 14.867 19.828 1 96.44 82 ASP A O 1
ATOM 588 N N . GLY A 1 83 ? 0.58 15.352 18.547 1 96.69 83 GLY A N 1
ATOM 589 C CA . GLY A 1 83 ? 1.398 15.758 17.422 1 96.69 83 GLY A CA 1
ATOM 590 C C . GLY A 1 83 ? 1.613 14.641 16.406 1 96.69 83 GLY A C 1
ATOM 591 O O . GLY A 1 83 ? 2.207 14.867 15.352 1 96.69 83 GLY A O 1
ATOM 592 N N . THR A 1 84 ? 1.081 13.461 16.703 1 97.94 84 THR A N 1
ATOM 593 C CA . THR A 1 84 ? 1.226 12.328 15.797 1 97.94 84 THR A CA 1
ATOM 594 C C . THR A 1 84 ? 0.374 12.531 14.547 1 97.94 84 THR A C 1
ATOM 596 O O . THR A 1 84 ? -0.799 12.898 14.641 1 97.94 84 THR A O 1
ATOM 599 N N . GLN A 1 85 ? 1.058 12.352 13.445 1 97.94 85 GLN A N 1
ATOM 600 C CA . GLN A 1 85 ? 0.352 12.398 12.164 1 97.94 85 GLN A CA 1
ATOM 601 C C . GLN A 1 85 ? 0.045 11 11.648 1 97.94 85 GLN A C 1
ATOM 603 O O . GLN A 1 85 ? 0.959 10.234 11.336 1 97.94 85 GLN A O 1
ATOM 608 N N . VAL A 1 86 ? -1.242 10.695 11.562 1 97.75 86 VAL A N 1
ATOM 609 C CA . VAL A 1 86 ? -1.697 9.391 11.094 1 97.75 86 VAL A CA 1
ATOM 610 C C . VAL A 1 86 ? -2.07 9.477 9.617 1 97.75 86 VAL A C 1
ATOM 612 O O . VAL A 1 86 ? -2.949 10.258 9.234 1 97.75 86 VAL A O 1
ATOM 615 N N . PHE A 1 87 ? -1.36 8.656 8.844 1 94.19 87 PHE A N 1
ATOM 616 C CA . PHE A 1 87 ? -1.651 8.648 7.414 1 94.19 87 PHE A CA 1
ATOM 617 C C . PHE A 1 87 ? -2.375 7.363 7.016 1 94.19 87 PHE A C 1
ATOM 619 O O . PHE A 1 87 ? -2.176 6.316 7.633 1 94.19 87 PHE A O 1
ATOM 626 N N . CYS A 1 88 ? -3.195 7.508 6.004 1 90.25 88 CYS A N 1
ATOM 627 C CA . CYS A 1 88 ? -3.971 6.363 5.535 1 90.25 88 CYS A CA 1
ATOM 628 C C . CYS A 1 88 ? -4.156 6.414 4.023 1 90.25 88 CYS A C 1
ATOM 630 O O . CYS A 1 88 ? -3.801 7.406 3.383 1 90.25 88 CYS A O 1
ATOM 632 N N . THR A 1 89 ? -4.59 5.359 3.49 1 85.19 89 THR A N 1
ATOM 633 C CA . THR A 1 89 ? -4.93 5.305 2.072 1 85.19 89 THR A CA 1
ATOM 634 C C . THR A 1 89 ? -6.133 6.191 1.767 1 85.19 89 THR A C 1
ATOM 636 O O . THR A 1 89 ? -6.844 6.617 2.68 1 85.19 89 THR A O 1
ATOM 639 N N . HIS A 1 90 ? -6.336 6.531 0.562 1 83.44 90 HIS A N 1
ATOM 640 C CA . HIS A 1 90 ? -7.434 7.387 0.125 1 83.44 90 HIS A CA 1
ATOM 641 C C . HIS A 1 90 ? -8.781 6.809 0.536 1 83.44 90 HIS A C 1
ATOM 643 O O . HIS A 1 90 ? -9.648 7.531 1.041 1 83.44 90 HIS A O 1
ATOM 649 N N . GLU A 1 91 ? -8.945 5.496 0.337 1 81.75 91 GLU A N 1
ATOM 650 C CA . GLU A 1 91 ? -10.211 4.844 0.645 1 81.75 91 GLU A CA 1
ATOM 651 C C . GLU A 1 91 ? -10.531 4.934 2.135 1 81.75 91 GLU A C 1
ATOM 653 O O . GLU A 1 91 ? -11.656 5.27 2.516 1 81.75 91 GLU A O 1
ATOM 658 N N . LEU A 1 92 ? -9.516 4.68 2.865 1 87.38 92 LEU A N 1
ATOM 659 C CA . LEU A 1 92 ? -9.695 4.758 4.312 1 87.38 92 LEU A CA 1
ATOM 660 C C . LEU A 1 92 ? -9.953 6.195 4.75 1 87.38 92 LEU A C 1
ATOM 662 O O . LEU A 1 92 ? -10.836 6.445 5.574 1 87.38 92 LEU A O 1
ATOM 666 N N . GLY A 1 93 ? -9.242 7.145 4.195 1 91.94 93 GLY A N 1
ATOM 667 C CA . GLY A 1 93 ? -9.414 8.555 4.512 1 91.94 93 GLY A CA 1
ATOM 668 C C . GLY A 1 93 ? -10.82 9.062 4.23 1 91.94 93 GLY A C 1
ATOM 669 O O . GLY A 1 93 ? -11.367 9.844 5.008 1 91.94 93 GLY A O 1
ATOM 670 N N . ASP A 1 94 ? -11.422 8.633 3.172 1 87.94 94 ASP A N 1
ATOM 671 C CA . ASP A 1 94 ? -12.758 9.055 2.779 1 87.94 94 ASP A CA 1
ATOM 672 C C . ASP A 1 94 ? -13.797 8.625 3.812 1 87.94 94 ASP A C 1
ATOM 674 O O . ASP A 1 94 ? -14.844 9.258 3.953 1 87.94 94 ASP A O 1
ATOM 678 N N . SER A 1 95 ? -13.492 7.641 4.547 1 91.44 95 SER A N 1
ATOM 679 C CA . SER A 1 95 ? -14.453 7.078 5.488 1 91.44 95 SER A CA 1
ATOM 680 C C . SER A 1 95 ? -14.258 7.656 6.887 1 91.44 95 SER A C 1
ATOM 682 O O . SER A 1 95 ? -15.109 7.48 7.762 1 91.44 95 SER A O 1
ATOM 684 N N . LEU A 1 96 ? -13.156 8.359 7.086 1 94.44 96 LEU A N 1
ATOM 685 C CA . LEU A 1 96 ? -12.773 8.805 8.422 1 94.44 96 LEU A CA 1
ATOM 686 C C . LEU A 1 96 ? -13.805 9.766 8.992 1 94.44 96 LEU A C 1
ATOM 688 O O . LEU A 1 96 ? -14.219 9.625 10.148 1 94.44 96 LEU A O 1
ATOM 692 N N . PRO A 1 97 ? -14.266 10.75 8.195 1 94.44 97 PRO A N 1
ATOM 693 C CA . PRO A 1 97 ? -15.227 11.703 8.758 1 94.44 97 PRO A CA 1
ATOM 694 C C . PRO A 1 97 ? -16.516 11.023 9.25 1 94.44 97 PRO A C 1
ATOM 696 O O . PRO A 1 97 ? -17.234 11.594 10.07 1 94.44 97 PRO A O 1
ATOM 699 N N . GLY A 1 98 ? -16.797 9.852 8.789 1 93.69 98 GLY A N 1
ATOM 700 C CA . GLY A 1 98 ? -17.984 9.133 9.203 1 93.69 98 GLY A CA 1
ATOM 701 C C . GLY A 1 98 ? -17.828 8.398 10.523 1 93.69 98 GLY A C 1
ATOM 702 O O . GLY A 1 98 ? -18.797 7.949 11.117 1 93.69 98 GLY A O 1
ATOM 703 N N . ILE A 1 99 ? -16.594 8.352 11.031 1 93.44 99 ILE A N 1
ATOM 704 C CA . ILE A 1 99 ? -16.422 7.512 12.211 1 93.44 99 ILE A CA 1
ATOM 705 C C . ILE A 1 99 ? -15.789 8.32 13.344 1 93.44 99 ILE A C 1
ATOM 707 O O . ILE A 1 99 ? -15.875 7.938 14.508 1 93.44 99 ILE A O 1
ATOM 711 N N . VAL A 1 100 ? -15.102 9.398 12.961 1 95.88 100 VAL A N 1
ATOM 712 C CA . VAL A 1 100 ? -14.438 10.156 14.008 1 95.88 100 VAL A CA 1
ATOM 713 C C . VAL A 1 100 ? -14.398 11.641 13.625 1 95.88 100 VAL A C 1
ATOM 715 O O . VAL A 1 100 ? -14.195 11.977 12.453 1 95.88 100 VAL A O 1
ATOM 718 N N . ARG A 1 101 ? -14.602 12.477 14.555 1 96 101 ARG A N 1
ATOM 719 C CA . ARG A 1 101 ? -14.531 13.922 14.391 1 96 101 ARG A CA 1
ATOM 720 C C . ARG A 1 101 ? -13.43 14.516 15.273 1 96 101 ARG A C 1
ATOM 722 O O . ARG A 1 101 ? -13.062 13.93 16.297 1 96 101 ARG A O 1
ATOM 729 N N . PRO A 1 102 ? -12.914 15.711 14.758 1 96.81 102 PRO A N 1
ATOM 730 C CA . PRO A 1 102 ? -11.969 16.391 15.648 1 96.81 102 PRO A CA 1
ATOM 731 C C . PRO A 1 102 ? -12.508 16.562 17.062 1 96.81 102 PRO A C 1
ATOM 733 O O . PRO A 1 102 ? -13.672 16.906 17.234 1 96.81 102 PRO A O 1
ATOM 736 N N . GLY A 1 103 ? -11.68 16.266 18.031 1 97.19 103 GLY A N 1
ATOM 737 C CA . GLY A 1 103 ? -12.086 16.344 19.422 1 97.19 103 GLY A CA 1
ATOM 738 C C . GLY A 1 103 ? -12.375 14.984 20.031 1 97.19 103 GLY A C 1
ATOM 739 O O . GLY A 1 103 ? -12.438 14.844 21.25 1 97.19 103 GLY A O 1
ATOM 740 N N . GLU A 1 104 ? -12.484 13.977 19.203 1 97.44 104 GLU A N 1
ATOM 741 C CA . GLU A 1 104 ? -12.836 12.641 19.672 1 97.44 104 GLU A CA 1
ATOM 742 C C . GLU A 1 104 ? -11.602 11.742 19.734 1 97.44 104 GLU A C 1
ATOM 744 O O . GLU A 1 104 ? -10.57 12.047 19.141 1 97.44 104 GLU A O 1
ATOM 749 N N . GLN A 1 105 ? -11.82 10.656 20.5 1 97.75 105 GLN A N 1
ATOM 750 C CA . GLN A 1 105 ? -10.742 9.68 20.656 1 97.75 105 GLN A CA 1
ATOM 751 C C . GLN A 1 105 ? -10.758 8.672 19.516 1 97.75 105 GLN A C 1
ATOM 753 O O . GLN A 1 105 ? -11.828 8.258 19.047 1 97.75 105 GLN A O 1
ATOM 758 N N . VAL A 1 106 ? -9.531 8.305 19.109 1 97.44 106 VAL A N 1
ATOM 759 C CA . VAL A 1 106 ? -9.422 7.309 18.047 1 97.44 106 VAL A CA 1
ATOM 760 C C . VAL A 1 106 ? -8.367 6.266 18.422 1 97.44 106 VAL A C 1
ATOM 762 O O . VAL A 1 106 ? -7.449 6.555 19.188 1 97.44 106 VAL A O 1
ATOM 765 N N . THR A 1 107 ? -8.594 5.102 18.031 1 97.38 107 THR A N 1
ATOM 766 C CA . THR A 1 107 ? -7.629 4.012 18.109 1 97.38 107 THR A CA 1
ATOM 767 C C . THR A 1 107 ? -7.18 3.586 16.703 1 97.38 107 THR A C 1
ATOM 769 O O . THR A 1 107 ? -8.008 3.277 15.852 1 97.38 107 THR A O 1
ATOM 772 N N . VAL A 1 108 ? -5.859 3.602 16.5 1 96.88 108 VAL A N 1
ATOM 773 C CA . VAL A 1 108 ? -5.301 3.344 15.172 1 96.88 108 VAL A CA 1
ATOM 774 C C . VAL A 1 108 ? -4.391 2.121 15.219 1 96.88 108 VAL A C 1
ATOM 776 O O . VAL A 1 108 ? -3.428 2.09 15.992 1 96.88 108 VAL A O 1
ATOM 779 N N . ALA A 1 109 ? -4.719 1.083 14.492 1 94.5 109 ALA A N 1
ATOM 780 C CA . ALA A 1 109 ? -3.789 -0.018 14.25 1 94.5 109 ALA A CA 1
ATOM 781 C C . ALA A 1 109 ? -2.906 0.271 13.039 1 94.5 109 ALA A C 1
ATOM 783 O O . ALA A 1 109 ? -3.402 0.403 11.914 1 94.5 109 ALA A O 1
ATOM 784 N N . GLY A 1 110 ? -1.637 0.429 13.289 1 94.19 110 GLY A N 1
ATOM 785 C CA . GLY A 1 110 ? -0.771 0.835 12.195 1 94.19 110 GLY A CA 1
ATOM 786 C C . GLY A 1 110 ? 0.704 0.76 12.539 1 94.19 110 GLY A C 1
ATOM 787 O O . GLY A 1 110 ? 1.066 0.396 13.656 1 94.19 110 GLY A O 1
ATOM 788 N N . LEU A 1 111 ? 1.517 1.028 11.594 1 92.06 111 LEU A N 1
ATOM 789 C CA . LEU A 1 111 ? 2.965 1.027 11.766 1 92.06 111 LEU A CA 1
ATOM 790 C C . LEU A 1 111 ? 3.469 2.416 12.148 1 92.06 111 LEU A C 1
ATOM 792 O O . LEU A 1 111 ? 3.094 3.41 11.523 1 92.06 111 LEU A O 1
ATOM 796 N N . LYS A 1 112 ? 4.348 2.436 13.133 1 94.56 112 LYS A N 1
ATOM 797 C CA . LYS A 1 112 ? 4.891 3.705 13.609 1 94.56 112 LYS A CA 1
ATOM 798 C C . LYS A 1 112 ? 6.137 4.094 12.82 1 94.56 112 LYS A C 1
ATOM 800 O O . LYS A 1 112 ? 6.945 3.234 12.461 1 94.56 112 LYS A O 1
ATOM 805 N N . GLY A 1 113 ? 6.242 5.391 12.609 1 92.75 113 GLY A N 1
ATOM 806 C CA . GLY A 1 113 ? 7.438 5.898 11.953 1 92.75 113 GLY A CA 1
ATOM 807 C C . GLY A 1 113 ? 8.688 5.742 12.805 1 92.75 113 GLY A C 1
ATOM 808 O O . GLY A 1 113 ? 8.625 5.809 14.031 1 92.75 113 GLY A O 1
ATOM 809 N N . VAL A 1 114 ? 9.727 5.5 12.062 1 90.69 114 VAL A N 1
ATOM 810 C CA . VAL A 1 114 ? 11.008 5.449 12.766 1 90.69 114 VAL A CA 1
ATOM 811 C C . VAL A 1 114 ? 11.57 6.859 12.914 1 90.69 114 VAL A C 1
ATOM 813 O O . VAL A 1 114 ? 11.938 7.5 11.93 1 90.69 114 VAL A O 1
ATOM 816 N N . GLY A 1 115 ? 11.617 7.391 14.062 1 90.38 115 GLY A N 1
ATOM 817 C CA . GLY A 1 115 ? 12.219 8.68 14.344 1 90.38 115 GLY A CA 1
ATOM 818 C C . GLY A 1 115 ? 11.312 9.852 14.008 1 90.38 115 GLY A C 1
ATOM 819 O O . GLY A 1 115 ? 11.75 11 14.016 1 90.38 115 GLY A O 1
ATOM 820 N N . ARG A 1 116 ? 10.148 9.625 13.539 1 93.38 116 ARG A N 1
ATOM 821 C CA . ARG A 1 116 ? 9.164 10.656 13.219 1 93.38 116 ARG A CA 1
ATOM 822 C C . ARG A 1 116 ? 7.809 10.328 13.844 1 93.38 116 ARG A C 1
ATOM 824 O O . ARG A 1 116 ? 7.457 9.156 13.992 1 93.38 116 ARG A O 1
ATOM 831 N N . PRO A 1 117 ? 7.129 11.305 14.188 1 96 117 PRO A N 1
ATOM 832 C CA . PRO A 1 117 ? 5.816 11.07 14.797 1 96 117 PRO A CA 1
ATOM 833 C C . PRO A 1 117 ? 4.727 10.797 13.773 1 96 117 PRO A C 1
ATOM 835 O O . PRO A 1 117 ? 3.738 11.531 13.695 1 96 117 PRO A O 1
ATOM 838 N N . ILE A 1 118 ? 4.922 9.773 12.992 1 96.31 118 ILE A N 1
ATOM 839 C 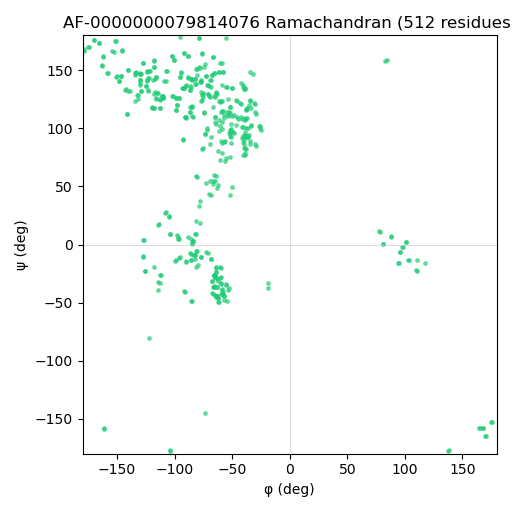CA . ILE A 1 118 ? 3.963 9.406 11.961 1 96.31 118 ILE A CA 1
ATOM 840 C C . ILE A 1 118 ? 3.527 7.957 12.148 1 96.31 118 ILE A C 1
ATOM 842 O O . ILE A 1 118 ? 4.27 7.148 12.703 1 96.31 118 ILE A O 1
ATOM 846 N N . VAL A 1 119 ? 2.293 7.711 11.758 1 96.06 119 VAL A N 1
ATOM 847 C CA . VAL A 1 119 ? 1.735 6.359 11.789 1 96.06 119 VAL A CA 1
ATOM 848 C C . VAL A 1 119 ? 1.046 6.059 10.461 1 96.06 119 VAL A C 1
ATOM 850 O O . VAL A 1 119 ? 0.268 6.875 9.953 1 96.06 119 VAL A O 1
ATOM 853 N N . ARG A 1 120 ? 1.39 4.969 9.891 1 92.62 120 ARG A N 1
ATOM 854 C CA . ARG A 1 120 ? 0.607 4.453 8.773 1 92.62 120 ARG A CA 1
ATOM 855 C C . ARG A 1 120 ? -0.56 3.604 9.266 1 92.62 120 ARG A C 1
ATOM 857 O O . ARG A 1 120 ? -0.358 2.5 9.781 1 92.62 120 ARG A O 1
ATOM 864 N N . ALA A 1 121 ? -1.712 4.031 8.961 1 94.12 121 ALA A N 1
ATOM 865 C CA . ALA A 1 121 ? -2.904 3.365 9.477 1 94.12 121 ALA A CA 1
ATOM 866 C C . ALA A 1 121 ? -3.369 2.258 8.539 1 94.12 121 ALA A C 1
ATOM 868 O O . ALA A 1 121 ? -3.424 2.453 7.32 1 94.12 121 ALA A O 1
ATOM 869 N N . TYR A 1 122 ? -3.713 1.168 9.203 1 90.06 122 TYR A N 1
ATOM 870 C CA . TYR A 1 122 ? -4.355 0.074 8.484 1 90.06 122 TYR A CA 1
ATOM 871 C C . TYR A 1 122 ? -5.805 -0.094 8.93 1 90.06 122 TYR A C 1
ATOM 873 O O . TYR A 1 122 ? -6.633 -0.625 8.188 1 90.06 122 TYR A O 1
ATOM 881 N N . ALA A 1 123 ? -6.016 0.323 10.125 1 92.56 123 ALA A N 1
ATOM 882 C CA . ALA A 1 123 ? -7.383 0.354 10.648 1 92.56 123 ALA A CA 1
ATOM 883 C C . ALA A 1 123 ? -7.551 1.468 11.68 1 92.56 123 ALA A C 1
ATOM 885 O O . ALA A 1 123 ? -6.617 1.785 12.414 1 92.56 123 ALA A O 1
ATOM 886 N N . VAL A 1 124 ? -8.711 2.035 11.648 1 95.25 124 VAL A N 1
ATOM 887 C CA . VAL A 1 124 ? -9.047 3.1 12.586 1 95.25 124 VAL A CA 1
ATOM 888 C C . VAL A 1 124 ? -10.375 2.789 13.266 1 95.25 124 VAL A C 1
ATOM 890 O O . VAL A 1 124 ? -11.336 2.391 12.609 1 95.25 124 VAL A O 1
ATOM 893 N N . THR A 1 125 ? -10.398 2.918 14.57 1 95.38 125 THR A N 1
ATOM 894 C CA . THR A 1 125 ? -11.609 2.715 15.359 1 95.38 125 THR A CA 1
ATOM 895 C C . THR A 1 125 ? -12.023 4.008 16.047 1 95.38 125 THR A C 1
ATOM 897 O O . THR A 1 125 ? -11.219 4.645 16.734 1 95.38 125 THR A O 1
ATOM 900 N N . GLY A 1 126 ? -13.266 4.363 15.797 1 94.94 126 GLY A N 1
ATOM 901 C CA . GLY A 1 126 ? -13.805 5.566 16.406 1 94.94 126 GLY A CA 1
ATOM 902 C C . GLY A 1 126 ? -14.211 5.367 17.859 1 94.94 126 GLY A C 1
ATOM 903 O O . GLY A 1 126 ? -14.055 4.273 18.406 1 94.94 126 GLY A O 1
ATOM 904 N N . PRO A 1 127 ? -14.664 6.449 18.469 1 93.56 127 PRO A N 1
ATOM 905 C CA . PRO A 1 127 ? -15.023 6.414 19.891 1 93.56 127 PRO A CA 1
ATOM 906 C C . PRO A 1 127 ? -16.219 5.508 20.172 1 93.56 127 PRO A C 1
ATOM 908 O O . PRO A 1 127 ? -16.359 5 21.297 1 93.56 127 PRO A O 1
ATOM 911 N N . ARG A 1 128 ? -17.078 5.277 19.266 1 91.5 128 ARG A N 1
ATOM 912 C CA . ARG A 1 128 ? -18.281 4.469 19.469 1 91.5 128 ARG A CA 1
ATOM 913 C C . ARG A 1 128 ? -18.062 3.037 18.984 1 91.5 128 ARG A C 1
ATOM 915 O O . ARG A 1 128 ? -19.016 2.289 18.797 1 91.5 128 ARG A O 1
ATOM 922 N N . GLY A 1 129 ? -16.844 2.742 18.641 1 89.38 129 GLY A N 1
ATOM 923 C CA . GLY A 1 129 ? -16.516 1.367 18.312 1 89.38 129 GLY A CA 1
ATOM 924 C C . GLY A 1 129 ? -16.578 1.091 16.812 1 89.38 129 GLY A C 1
ATOM 925 O O . GLY A 1 129 ? -16.25 -0.009 16.375 1 89.38 129 GLY A O 1
ATOM 926 N N . GLN A 1 130 ? -17.031 2.057 16.031 1 90.5 130 GLN A N 1
ATOM 927 C CA . GLN A 1 130 ? -17.016 1.876 14.578 1 90.5 130 GLN A CA 1
ATOM 928 C C . GLN A 1 130 ? -15.586 1.747 14.055 1 90.5 130 GLN A C 1
ATOM 930 O O . GLN A 1 130 ? -14.734 2.586 14.352 1 90.5 130 GLN A O 1
ATOM 935 N N . ARG A 1 131 ? -15.43 0.764 13.297 1 91.12 131 ARG A N 1
ATOM 936 C CA . ARG A 1 131 ? -14.086 0.489 12.812 1 91.12 131 ARG A CA 1
ATOM 937 C C . ARG A 1 131 ? -14.055 0.429 11.289 1 91.12 131 ARG A C 1
ATOM 939 O O . ARG A 1 131 ? -14.953 -0.128 10.664 1 91.12 131 ARG A O 1
ATOM 946 N N . ILE A 1 132 ? -12.984 1.085 10.703 1 90.62 132 ILE A N 1
ATOM 947 C CA . ILE A 1 132 ? -12.711 0.988 9.273 1 90.62 132 ILE A CA 1
ATOM 948 C C . ILE A 1 132 ? -11.297 0.455 9.055 1 90.62 132 ILE A C 1
ATOM 950 O O . ILE A 1 132 ? -10.383 0.746 9.836 1 90.62 132 ILE A O 1
ATOM 954 N N . ALA A 1 133 ? -11.141 -0.367 8.023 1 87.06 133 ALA A N 1
ATOM 955 C CA . ALA A 1 133 ? -9.836 -0.956 7.742 1 87.06 133 ALA A CA 1
ATOM 956 C C . ALA A 1 133 ? -9.453 -0.756 6.277 1 87.06 133 ALA A C 1
ATOM 958 O O . ALA A 1 133 ? -10.328 -0.615 5.414 1 87.06 133 ALA A O 1
ATOM 959 N N . ASP A 1 134 ? -8.062 -0.591 6.191 1 74.44 134 ASP A N 1
ATOM 960 C CA . ASP A 1 134 ? -7.5 -0.5 4.848 1 74.44 134 ASP A CA 1
ATOM 961 C C . ASP A 1 134 ? -7.496 -1.862 4.156 1 74.44 134 ASP A C 1
ATOM 963 O O . ASP A 1 134 ? -6.789 -2.777 4.582 1 74.44 134 ASP A O 1
ATOM 967 N N . VAL A 1 135 ? -8.492 -2.09 3.412 1 57.56 135 VAL A N 1
ATOM 968 C CA . VAL A 1 135 ? -8.523 -3.33 2.645 1 57.56 135 VAL A CA 1
ATOM 969 C C . VAL A 1 135 ? -7.621 -3.207 1.42 1 57.56 135 VAL A C 1
ATOM 971 O O . VAL A 1 135 ? -7.992 -2.574 0.428 1 57.56 135 VAL A O 1
ATOM 974 N N . ARG A 1 136 ? -6.418 -2.514 1.518 1 51.56 136 ARG A N 1
ATOM 975 C CA . ARG A 1 136 ? -5.633 -2.023 0.389 1 51.56 136 ARG A CA 1
ATOM 976 C C . ARG A 1 136 ? -5.625 -3.035 -0.752 1 51.56 136 ARG A C 1
ATOM 978 O O . ARG A 1 136 ? -5.336 -4.215 -0.542 1 51.56 136 ARG A O 1
ATOM 985 N N . SER A 1 137 ? -6.469 -2.977 -1.578 1 45.66 137 SER A N 1
ATOM 986 C CA . SER A 1 137 ? -6.105 -3.414 -2.922 1 45.66 137 SER A CA 1
ATOM 987 C C . SER A 1 137 ? -4.828 -2.73 -3.4 1 45.66 137 SER A C 1
ATOM 989 O O . SER A 1 137 ? -4.711 -1.506 -3.326 1 45.66 137 SER A O 1
ATOM 991 N N . ALA A 1 138 ? -3.654 -3.184 -3.158 1 40.66 138 ALA A N 1
ATOM 992 C CA . ALA A 1 138 ? -2.369 -2.662 -3.621 1 40.66 138 ALA A CA 1
ATOM 993 C C . ALA A 1 138 ? -2.551 -1.749 -4.828 1 40.66 138 ALA A C 1
ATOM 995 O O . ALA A 1 138 ? -1.649 -0.982 -5.176 1 40.66 138 ALA A O 1
ATOM 996 N N . THR A 1 139 ? -3.498 -2.08 -5.746 1 36.66 139 THR A N 1
ATOM 997 C CA . THR A 1 139 ? -3.541 -1.49 -7.078 1 36.66 139 THR A CA 1
ATOM 998 C C . THR A 1 139 ? -3.982 -0.031 -7.008 1 36.66 139 THR A C 1
ATOM 1000 O O . THR A 1 139 ? -4.203 0.605 -8.039 1 36.66 139 THR A O 1
ATOM 1003 N N . ALA A 1 140 ? -4.352 0.366 -5.902 1 38.34 140 ALA A N 1
ATOM 1004 C CA . ALA A 1 140 ? -5.086 1.604 -6.16 1 38.34 140 ALA A CA 1
ATOM 1005 C C . ALA A 1 140 ? -4.137 2.732 -6.551 1 38.34 140 ALA A C 1
ATOM 1007 O O . ALA A 1 140 ? -3.215 3.066 -5.801 1 38.34 140 ALA A O 1
ATOM 1008 N N . VAL A 1 141 ? -4.055 2.943 -7.863 1 36.44 141 VAL A N 1
ATOM 1009 C CA . VAL A 1 141 ? -3.496 4.195 -8.367 1 36.44 141 VAL A CA 1
ATOM 1010 C C . VAL A 1 141 ? -3.904 5.348 -7.457 1 36.44 141 VAL A C 1
ATOM 1012 O O . VAL A 1 141 ? -5.094 5.574 -7.227 1 36.44 141 VAL A O 1
ATOM 1015 N N . ALA A 1 142 ? -3.027 5.711 -6.648 1 40.38 142 ALA A N 1
ATOM 1016 C CA . ALA A 1 142 ? -3.396 6.957 -5.984 1 40.38 142 ALA A CA 1
ATOM 1017 C C . ALA A 1 142 ? -4.043 7.934 -6.965 1 40.38 142 ALA A C 1
ATOM 1019 O O . ALA A 1 142 ? -3.498 8.195 -8.039 1 40.38 142 ALA A O 1
ATOM 1020 N N . PRO A 1 143 ? -5.332 8.102 -7.008 1 39.44 143 PRO A N 1
ATOM 1021 C CA . PRO A 1 143 ? -5.777 9.172 -7.906 1 39.44 143 PRO A CA 1
ATOM 1022 C C . PRO A 1 143 ? -4.801 10.344 -7.961 1 39.44 143 PRO A C 1
ATOM 1024 O O . PRO A 1 143 ? -4.25 10.742 -6.93 1 39.44 143 PRO A O 1
ATOM 1027 N N . SER A 1 144 ? -4.02 10.336 -9.086 1 41.31 144 SER A N 1
ATOM 1028 C CA . SER A 1 144 ? -3.34 11.609 -9.32 1 41.31 144 SER A CA 1
ATOM 1029 C C . SER A 1 144 ? -4.102 12.766 -8.68 1 41.31 144 SER A C 1
ATOM 1031 O O . SER A 1 144 ? -5.32 12.867 -8.82 1 41.31 144 SER A O 1
ATOM 1033 N N . ASP A 1 145 ? -3.625 13.188 -7.578 1 47.5 145 ASP A N 1
ATOM 1034 C CA . ASP A 1 145 ? -4.188 14.43 -7.055 1 47.5 145 ASP A CA 1
ATOM 1035 C C . ASP A 1 145 ? -4.684 15.328 -8.18 1 47.5 145 ASP A C 1
ATOM 1037 O O . ASP A 1 145 ? -3.918 15.695 -9.07 1 47.5 145 ASP A O 1
ATOM 1041 N N . SER A 1 146 ? 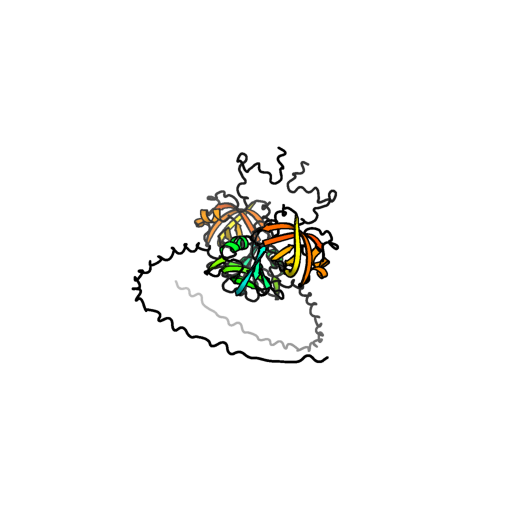-5.934 15.094 -8.633 1 49.06 146 SER A N 1
ATOM 1042 C CA . SER A 1 146 ? -6.477 16.078 -9.555 1 49.06 146 SER A CA 1
ATOM 1043 C C . SER A 1 146 ? -5.918 17.469 -9.273 1 49.06 146 SER A C 1
ATOM 1045 O O . SER A 1 146 ? -5.738 17.844 -8.117 1 49.06 146 SER A O 1
ATOM 1047 N N . PRO A 1 147 ? -5.305 17.891 -10.367 1 53.44 147 PRO A N 1
ATOM 1048 C CA . PRO A 1 147 ? -4.891 19.281 -10.141 1 53.44 147 PRO A CA 1
ATOM 1049 C C . PRO A 1 147 ? -5.922 20.078 -9.344 1 53.44 147 PRO A C 1
ATOM 1051 O O . PRO A 1 147 ? -7.125 19.953 -9.586 1 53.44 147 PRO A O 1
ATOM 1054 N N . SER A 1 148 ? -5.566 20.469 -8.242 1 58 148 SER A N 1
ATOM 1055 C CA . SER A 1 148 ? -6.41 21.375 -7.469 1 58 148 SER A CA 1
ATOM 1056 C C . SER A 1 148 ? -6.891 22.547 -8.312 1 58 148 SER A C 1
ATOM 1058 O O . SER A 1 148 ? -6.082 23.25 -8.93 1 58 148 SER A O 1
ATOM 1060 N N . ILE A 1 149 ? -8.141 22.391 -8.867 1 61.72 149 ILE A N 1
ATOM 1061 C CA . ILE A 1 149 ? -8.727 23.516 -9.602 1 61.72 149 ILE A CA 1
ATOM 1062 C C . ILE A 1 149 ? -9.578 24.359 -8.656 1 61.72 149 ILE A C 1
ATOM 1064 O O . ILE A 1 149 ? -10.445 23.844 -7.953 1 61.72 149 ILE A O 1
ATOM 1068 N N . GLY A 1 150 ? -8.93 25.359 -8.055 1 65.31 150 GLY A N 1
ATOM 1069 C CA . GLY A 1 150 ? -9.695 26.266 -7.215 1 65.31 150 GLY A CA 1
ATOM 1070 C C . GLY A 1 150 ? -9.07 27.641 -7.094 1 65.31 150 GLY A C 1
ATOM 1071 O O . GLY A 1 150 ? -8.016 27.891 -7.672 1 65.31 150 GLY A O 1
ATOM 1072 N N . PRO A 1 151 ? -9.906 28.5 -6.578 1 78.12 151 PRO A N 1
ATOM 1073 C CA . PRO A 1 151 ? -9.375 29.859 -6.363 1 78.12 151 PRO A CA 1
ATOM 1074 C C . PRO A 1 151 ? -8.188 29.875 -5.41 1 78.12 151 PRO A C 1
ATOM 1076 O O . PRO A 1 151 ? -7.965 28.906 -4.668 1 78.12 151 PRO A O 1
ATOM 1079 N N . ASP A 1 152 ? -7.434 30.859 -5.547 1 88.19 152 ASP A N 1
ATOM 1080 C CA . ASP A 1 152 ? -6.34 31.078 -4.605 1 88.19 152 ASP A CA 1
ATOM 1081 C C . ASP A 1 152 ? -6.875 31.391 -3.207 1 88.19 152 ASP A C 1
ATOM 1083 O O . ASP A 1 152 ? -7.766 32.219 -3.047 1 88.19 152 ASP A O 1
ATOM 1087 N N . VAL A 1 153 ? -6.387 30.656 -2.301 1 91.19 153 VAL A N 1
ATOM 1088 C CA . VAL A 1 153 ? -6.738 30.828 -0.894 1 91.19 153 VAL A CA 1
ATOM 1089 C C . VAL A 1 153 ? -5.52 31.312 -0.112 1 91.19 153 VAL A C 1
ATOM 1091 O O . VAL A 1 153 ? -4.469 30.672 -0.128 1 91.19 153 VAL A O 1
ATOM 1094 N N . PRO A 1 154 ? -5.621 32.438 0.432 1 93.81 154 PRO A N 1
ATOM 1095 C CA . PRO A 1 154 ? -4.531 32.906 1.292 1 93.81 154 PRO A CA 1
ATOM 1096 C C . PRO A 1 154 ? -4.555 32.25 2.674 1 93.81 154 PRO A C 1
ATOM 1098 O O . PRO A 1 154 ? -5.633 32.031 3.232 1 93.81 154 PRO A O 1
ATOM 1101 N N . VAL A 1 155 ? -3.449 31.938 3.209 1 95.81 155 VAL A N 1
ATOM 1102 C CA . VAL A 1 155 ? -3.297 31.406 4.562 1 95.81 155 VAL A CA 1
ATOM 1103 C C . VAL A 1 155 ? -2.166 32.125 5.277 1 95.81 155 VAL A C 1
ATOM 1105 O O . VAL A 1 155 ? -1.057 32.25 4.75 1 95.81 155 VAL A O 1
ATOM 1108 N N . ASP A 1 156 ? -2.516 32.688 6.406 1 96.25 156 ASP A N 1
ATOM 1109 C CA . ASP A 1 156 ? -1.561 33.406 7.25 1 96.25 156 ASP A CA 1
ATOM 1110 C C . ASP A 1 156 ? -1.642 32.938 8.695 1 96.25 156 ASP A C 1
ATOM 1112 O O . ASP A 1 156 ? -2.732 32.688 9.219 1 96.25 156 ASP A O 1
ATOM 1116 N N . GLY A 1 157 ? -0.46 32.781 9.258 1 97.06 157 GLY A N 1
ATOM 1117 C CA . GLY A 1 157 ? -0.472 32.406 10.656 1 97.06 157 GLY A CA 1
ATOM 1118 C C . GLY A 1 157 ? 0.868 31.891 11.141 1 97.06 157 GLY A C 1
ATOM 1119 O O . GLY A 1 157 ? 1.917 32.312 10.641 1 97.06 157 GLY A O 1
ATOM 1120 N N . THR A 1 158 ? 0.794 31.125 12.242 1 98.12 158 THR A N 1
ATOM 1121 C CA . THR A 1 158 ? 1.979 30.531 12.859 1 98.12 158 THR A CA 1
ATOM 1122 C C . THR A 1 158 ? 2.029 29.031 12.617 1 98.12 158 THR A C 1
ATOM 1124 O O . THR A 1 158 ? 1.006 28.344 12.695 1 98.12 158 THR A O 1
ATOM 1127 N N . ILE A 1 159 ? 3.164 28.562 12.383 1 98.44 159 ILE A N 1
ATOM 1128 C CA . ILE A 1 159 ? 3.35 27.141 12.078 1 98.44 159 ILE A CA 1
ATOM 1129 C C . ILE A 1 159 ? 3.25 26.328 13.359 1 98.44 159 ILE A C 1
ATOM 1131 O O . ILE A 1 159 ? 3.885 26.641 14.367 1 98.44 159 ILE A O 1
ATOM 1135 N N . LEU A 1 160 ? 2.432 25.328 13.328 1 97.94 160 LEU A N 1
ATOM 1136 C CA . LEU A 1 160 ? 2.303 24.391 14.438 1 97.94 160 LEU A CA 1
ATOM 1137 C C . LEU A 1 160 ? 3.338 23.281 14.328 1 97.94 160 LEU A C 1
ATOM 1139 O O . LEU A 1 160 ? 4.035 22.984 15.305 1 97.94 160 LEU A O 1
ATOM 1143 N N . ALA A 1 161 ? 3.447 22.672 13.133 1 97.38 161 ALA A N 1
ATOM 1144 C CA . ALA A 1 161 ? 4.309 21.516 12.938 1 97.38 161 ALA A CA 1
ATOM 1145 C C . ALA A 1 161 ? 4.586 21.281 11.453 1 97.38 161 ALA A C 1
ATOM 1147 O O . ALA A 1 161 ? 3.811 21.719 10.594 1 97.38 161 ALA A O 1
ATOM 1148 N N . PRO A 1 162 ? 5.738 20.641 11.188 1 97.5 162 PRO A N 1
ATOM 1149 C CA . PRO A 1 162 ? 5.922 20.203 9.805 1 97.5 162 PRO A CA 1
ATOM 1150 C C . PRO A 1 162 ? 4.914 19.125 9.391 1 97.5 162 PRO A C 1
ATOM 1152 O O . PRO A 1 162 ? 4.461 18.344 10.234 1 97.5 162 PRO A O 1
ATOM 1155 N N . LEU A 1 163 ? 4.543 19.109 8.18 1 97.81 163 LEU A N 1
ATOM 1156 C CA . LEU A 1 163 ? 3.727 18.047 7.594 1 97.81 163 LEU A CA 1
ATOM 1157 C C . LEU A 1 163 ? 4.598 17.016 6.887 1 97.81 163 LEU A C 1
ATOM 1159 O O . LEU A 1 163 ? 5.371 17.359 5.988 1 97.81 163 LEU A O 1
ATOM 1163 N N . TYR A 1 164 ? 4.414 15.797 7.266 1 94.81 164 TYR A N 1
ATOM 1164 C CA . TYR A 1 164 ? 5.184 14.711 6.668 1 94.81 164 TYR A CA 1
ATOM 1165 C C . TYR A 1 164 ? 4.367 13.984 5.609 1 94.81 164 TYR A C 1
ATOM 1167 O O . TYR A 1 164 ? 3.146 14.133 5.547 1 94.81 164 TYR A O 1
ATOM 1175 N N . ASP A 1 165 ? 5.098 13.336 4.77 1 88.94 165 ASP A N 1
ATOM 1176 C CA . ASP A 1 165 ? 4.445 12.375 3.891 1 88.94 165 ASP A CA 1
ATOM 1177 C C . ASP A 1 165 ? 4.703 10.945 4.359 1 88.94 165 ASP A C 1
ATOM 1179 O O . ASP A 1 165 ? 5.32 10.727 5.402 1 88.94 165 ASP A O 1
ATOM 1183 N N . MET A 1 166 ? 4.207 10 3.604 1 84.94 166 MET A N 1
ATOM 1184 C CA . MET A 1 166 ? 4.289 8.586 3.953 1 84.94 166 MET A CA 1
ATOM 1185 C C . MET A 1 166 ? 5.73 8.094 3.883 1 84.94 166 MET A C 1
ATOM 1187 O O . MET A 1 166 ? 6.043 7.012 4.387 1 84.94 166 MET A O 1
ATOM 1191 N N . GLN A 1 167 ? 6.555 8.922 3.283 1 82.06 167 GLN A N 1
ATOM 1192 C CA . GLN A 1 167 ? 7.969 8.57 3.209 1 82.06 167 GLN A CA 1
ATOM 1193 C C . GLN A 1 167 ? 8.758 9.234 4.332 1 82.06 167 GLN A C 1
ATOM 1195 O O . GLN A 1 167 ? 9.984 9.117 4.383 1 82.06 167 GLN A O 1
ATOM 1200 N N . GLY A 1 168 ? 8.055 9.844 5.113 1 87.94 168 GLY A N 1
ATOM 1201 C CA . GLY A 1 168 ? 8.695 10.5 6.242 1 87.94 168 GLY A CA 1
ATOM 1202 C C . GLY A 1 168 ? 9.375 11.805 5.863 1 87.94 168 GLY A C 1
ATOM 1203 O O . GLY A 1 168 ? 10.133 12.367 6.66 1 87.94 168 GLY A O 1
ATOM 1204 N N . LYS A 1 169 ? 9.125 12.258 4.734 1 90.44 169 LYS A N 1
ATOM 1205 C CA . LYS A 1 169 ? 9.703 13.508 4.262 1 90.44 169 LYS A CA 1
ATOM 1206 C C . LYS A 1 169 ? 8.758 14.68 4.512 1 90.44 169 LYS A C 1
ATOM 1208 O O . LYS A 1 169 ? 7.535 14.523 4.461 1 90.44 169 LYS A O 1
ATOM 1213 N N . VAL A 1 170 ? 9.375 15.797 4.746 1 95.12 170 VAL A N 1
ATOM 1214 C CA . VAL A 1 170 ? 8.562 17 4.945 1 95.12 170 VAL A CA 1
ATOM 1215 C C . VAL A 1 170 ? 8.023 17.484 3.602 1 95.12 170 VAL A C 1
ATOM 1217 O O . VAL A 1 170 ? 8.781 17.609 2.631 1 95.12 170 VAL A O 1
ATOM 1220 N N . GLN A 1 171 ? 6.723 17.719 3.586 1 95.19 171 GLN A N 1
ATOM 1221 C CA . GLN A 1 171 ? 6.121 18.188 2.342 1 95.19 171 GLN A CA 1
ATOM 1222 C C . GLN A 1 171 ? 5.312 19.469 2.564 1 95.19 171 GLN A C 1
ATOM 1224 O O . GLN A 1 171 ? 4.621 19.938 1.66 1 95.19 171 GLN A O 1
ATOM 1229 N N . GLY A 1 172 ? 5.301 20.016 3.732 1 97.38 172 GLY A N 1
ATOM 1230 C CA . GLY A 1 172 ? 4.551 21.219 4.082 1 97.38 172 GLY A CA 1
ATOM 1231 C C . GLY A 1 172 ? 4.492 21.469 5.574 1 97.38 172 GLY A C 1
ATOM 1232 O O . GLY A 1 172 ? 5.422 21.109 6.305 1 97.38 172 GLY A O 1
ATOM 1233 N N . VAL A 1 173 ? 3.426 22.266 5.941 1 98.12 173 VAL A N 1
ATOM 1234 C CA . VAL A 1 173 ? 3.283 22.609 7.352 1 98.12 173 VAL A CA 1
ATOM 1235 C C . VAL A 1 173 ? 1.81 22.562 7.75 1 98.12 173 VAL A C 1
ATOM 1237 O O . VAL A 1 173 ? 0.927 22.703 6.898 1 98.12 173 VAL A O 1
ATOM 1240 N N . ILE A 1 174 ? 1.676 22.25 8.945 1 98.38 174 ILE A N 1
ATOM 1241 C CA . ILE A 1 174 ? 0.381 22.438 9.586 1 98.38 174 ILE A CA 1
ATOM 1242 C C . ILE A 1 174 ? 0.405 23.703 10.445 1 98.38 174 ILE A C 1
ATOM 1244 O O . ILE A 1 174 ? 1.293 23.875 11.289 1 98.38 174 ILE A O 1
ATOM 1248 N N . MET A 1 175 ? -0.579 24.531 10.203 1 98.19 175 MET A N 1
ATOM 1249 C CA . MET A 1 175 ? -0.641 25.797 10.914 1 98.19 175 MET A CA 1
ATOM 1250 C C . MET A 1 175 ? -1.393 25.656 12.234 1 98.19 175 MET A C 1
ATOM 1252 O O . MET A 1 175 ? -2.154 24.703 12.414 1 98.19 175 MET A O 1
ATOM 1256 N N . ARG A 1 176 ? -1.192 26.641 13.117 1 97.31 176 ARG A N 1
ATOM 1257 C CA . ARG A 1 176 ? -1.866 26.609 14.414 1 97.31 176 ARG A CA 1
ATOM 1258 C C . ARG A 1 176 ? -3.379 26.719 14.242 1 97.31 176 ARG A C 1
ATOM 1260 O O . ARG A 1 176 ? -4.137 26.156 15.039 1 97.31 176 ARG A O 1
ATOM 1267 N N . ASP A 1 177 ? -3.756 27.391 13.148 1 95.5 177 ASP A N 1
ATOM 1268 C CA . ASP A 1 177 ? -5.188 27.5 12.898 1 95.5 177 ASP A CA 1
ATOM 1269 C C . ASP A 1 177 ? -5.727 26.281 12.18 1 95.5 177 ASP A C 1
ATOM 1271 O O . ASP A 1 177 ? -6.859 26.281 11.688 1 95.5 177 ASP A O 1
ATOM 1275 N N . HIS A 1 178 ? -4.906 25.281 11.93 1 95.56 178 HIS A N 1
ATOM 1276 C CA . HIS A 1 178 ? -5.262 23.953 11.422 1 95.56 178 HIS A CA 1
ATOM 1277 C C . HIS A 1 178 ? -5.277 23.938 9.898 1 95.56 178 HIS A C 1
ATOM 1279 O O . HIS A 1 178 ? -5.641 22.938 9.289 1 95.56 178 HIS A O 1
ATOM 1285 N N . SER A 1 179 ? -4.824 25.062 9.328 1 97.38 179 SER A N 1
ATOM 1286 C CA . SER A 1 179 ? -4.641 25.047 7.883 1 97.38 179 SER A CA 1
ATOM 1287 C C . SER A 1 179 ? -3.426 24.219 7.488 1 97.38 179 SER A C 1
ATOM 1289 O O . SER A 1 179 ? -2.443 24.156 8.234 1 97.38 179 SER A O 1
ATOM 1291 N N . VAL A 1 180 ? -3.578 23.562 6.348 1 97.81 180 VAL A N 1
ATOM 1292 C CA . VAL A 1 180 ? -2.484 22.75 5.832 1 97.81 180 VAL A CA 1
ATOM 1293 C C . VAL A 1 180 ? -1.916 23.391 4.566 1 97.81 180 VAL A C 1
ATOM 1295 O O . VAL A 1 180 ? -2.662 23.719 3.645 1 97.81 180 VAL A O 1
ATOM 1298 N N . ILE A 1 181 ? -0.605 23.562 4.574 1 97.12 181 ILE A N 1
ATOM 1299 C CA . ILE A 1 181 ? 0.051 24.156 3.412 1 97.12 181 ILE A CA 1
ATOM 1300 C C . ILE A 1 181 ? 1.031 23.156 2.809 1 97.12 181 ILE A C 1
ATOM 1302 O O . ILE A 1 181 ? 1.996 22.75 3.461 1 97.12 181 ILE A O 1
ATOM 1306 N N . TYR A 1 182 ? 0.764 22.781 1.597 1 96.5 182 TYR A N 1
ATOM 1307 C CA . TYR A 1 182 ? 1.668 21.906 0.854 1 96.5 182 TYR A CA 1
ATOM 1308 C C . TYR A 1 182 ? 2.648 22.719 0.018 1 96.5 182 TYR A C 1
ATOM 1310 O O . TYR A 1 182 ? 2.252 23.672 -0.666 1 96.5 182 TYR A O 1
ATOM 1318 N N . VAL A 1 183 ? 3.953 22.359 0.036 1 96 183 VAL A N 1
ATOM 1319 C CA . VAL A 1 183 ? 4.965 23.047 -0.758 1 96 183 VAL A CA 1
ATOM 1320 C C . VAL A 1 183 ? 5.746 22.047 -1.592 1 96 183 VAL A C 1
ATOM 1322 O O . VAL A 1 183 ? 6.488 22.422 -2.502 1 96 183 VAL A O 1
ATOM 1325 N N . GLY A 1 184 ? 5.57 20.828 -1.321 1 93.75 184 GLY A N 1
ATOM 1326 C CA . GLY A 1 184 ? 6.363 19.781 -1.959 1 93.75 184 GLY A CA 1
ATOM 1327 C C . GLY A 1 184 ? 7.695 19.547 -1.273 1 93.75 184 GLY A C 1
ATOM 1328 O O . GLY A 1 184 ? 8.188 20.406 -0.55 1 93.75 184 GLY A O 1
ATOM 1329 N N . GLU A 1 185 ? 8.25 18.375 -1.491 1 92.38 185 GLU A N 1
ATOM 1330 C CA . GLU A 1 185 ? 9.469 17.938 -0.819 1 92.38 185 GLU A CA 1
ATOM 1331 C C . GLU A 1 185 ? 10.641 18.859 -1.167 1 92.38 185 GLU A C 1
ATOM 1333 O O . GLU A 1 185 ? 11.383 19.297 -0.282 1 92.38 185 GLU A O 1
ATOM 1338 N N . THR A 1 186 ? 10.766 19.141 -2.42 1 93.19 186 THR A N 1
ATOM 1339 C CA . THR A 1 186 ? 11.883 19.953 -2.902 1 93.19 186 THR A CA 1
ATOM 1340 C C . THR A 1 186 ? 11.852 21.344 -2.281 1 93.19 186 THR A C 1
ATOM 1342 O O . THR A 1 186 ? 12.852 21.812 -1.744 1 93.19 186 THR A O 1
ATOM 1345 N N . ASN A 1 187 ? 10.703 21.938 -2.357 1 95.38 187 ASN A N 1
ATOM 1346 C CA . ASN A 1 187 ? 10.57 23.281 -1.789 1 95.38 187 ASN A CA 1
ATOM 1347 C C . ASN A 1 187 ? 10.719 23.266 -0.271 1 95.38 187 ASN A C 1
ATOM 1349 O O . ASN A 1 187 ? 11.242 24.203 0.317 1 95.38 187 ASN A O 1
ATOM 1353 N N . ALA A 1 188 ? 10.227 22.234 0.347 1 96.25 188 ALA A N 1
ATOM 1354 C CA . ALA A 1 188 ? 10.344 22.125 1.799 1 96.25 188 ALA A CA 1
ATOM 1355 C C . ALA A 1 188 ? 11.805 22.141 2.236 1 96.25 188 ALA A C 1
ATOM 1357 O O . ALA A 1 188 ? 12.156 22.781 3.232 1 96.25 188 ALA A O 1
ATOM 1358 N N . ALA A 1 189 ? 12.555 21.438 1.516 1 94.5 189 ALA A N 1
ATOM 1359 C CA . ALA A 1 189 ? 13.984 21.422 1.831 1 94.5 189 ALA A CA 1
ATOM 1360 C C . ALA A 1 189 ? 14.609 22.797 1.619 1 94.5 189 ALA A C 1
ATOM 1362 O O . ALA A 1 189 ? 15.398 23.25 2.449 1 94.5 189 ALA A O 1
ATOM 1363 N N . ARG A 1 190 ? 14.258 23.406 0.567 1 94.88 190 ARG A N 1
ATOM 1364 C CA . ARG A 1 190 ? 14.805 24.703 0.2 1 94.88 190 ARG A CA 1
ATOM 1365 C C . ARG A 1 190 ? 14.391 25.781 1.203 1 94.88 190 ARG A C 1
ATOM 1367 O O . ARG A 1 190 ? 15.172 26.672 1.524 1 94.88 190 ARG A O 1
ATOM 1374 N N . LEU A 1 191 ? 13.156 25.656 1.688 1 95.88 191 LEU A N 1
ATOM 1375 C CA . LEU A 1 191 ? 12.586 26.703 2.535 1 95.88 191 LEU A CA 1
ATOM 1376 C C . LEU A 1 191 ? 12.562 26.266 3.996 1 95.88 191 LEU A C 1
ATOM 1378 O O . LEU A 1 191 ? 11.719 26.719 4.773 1 95.88 191 LEU A O 1
ATOM 1382 N N . ALA A 1 192 ? 13.406 25.375 4.355 1 95.69 192 ALA A N 1
ATOM 1383 C CA . ALA A 1 192 ? 13.406 24.75 5.68 1 95.69 192 ALA A CA 1
ATOM 1384 C C . ALA A 1 192 ? 13.477 25.812 6.777 1 95.69 192 ALA A C 1
ATOM 1386 O O . ALA A 1 192 ? 12.844 25.656 7.828 1 95.69 192 ALA A O 1
ATOM 1387 N N . ALA A 1 193 ? 14.133 26.859 6.582 1 94.75 193 ALA A N 1
ATOM 1388 C CA . ALA A 1 193 ? 14.305 27.906 7.582 1 94.75 193 ALA A CA 1
ATOM 1389 C C . ALA A 1 193 ? 12.984 28.609 7.867 1 94.75 193 ALA A C 1
ATOM 1391 O O . ALA A 1 193 ? 12.75 29.078 8.984 1 94.75 193 ALA A O 1
ATOM 1392 N N . TRP A 1 194 ? 12.148 28.688 6.871 1 96.25 194 TRP A N 1
ATOM 1393 C CA . TRP A 1 194 ? 10.867 29.375 7.023 1 96.25 194 TRP A CA 1
ATOM 1394 C C . TRP A 1 194 ? 9.812 28.438 7.594 1 96.25 194 TRP A C 1
ATOM 1396 O O . TRP A 1 194 ? 8.758 28.875 8.047 1 96.25 194 TRP A O 1
ATOM 1406 N N . LEU A 1 195 ? 10.062 27.125 7.621 1 96.81 195 LEU A N 1
ATOM 1407 C CA . LEU A 1 195 ? 9.008 26.156 7.887 1 96.81 195 LEU A CA 1
ATOM 1408 C C . LEU A 1 195 ? 9.172 25.547 9.273 1 96.81 195 LEU A C 1
ATOM 1410 O O . LEU A 1 195 ? 8.641 24.469 9.547 1 96.81 195 LEU A O 1
ATOM 1414 N N . ARG A 1 196 ? 9.758 26.266 10.133 1 96.81 196 ARG A N 1
ATOM 1415 C CA . ARG A 1 196 ? 9.977 25.781 11.492 1 96.81 196 ARG A CA 1
ATOM 1416 C C . ARG A 1 196 ? 8.758 26.031 12.367 1 96.81 196 ARG A C 1
ATOM 1418 O O . ARG A 1 196 ? 8.117 27.078 12.266 1 96.81 196 ARG A O 1
ATOM 1425 N N . PRO A 1 197 ? 8.508 25.047 13.242 1 97 197 PRO A N 1
ATOM 1426 C CA . PRO A 1 197 ? 7.402 25.281 14.172 1 97 197 PRO A CA 1
ATOM 1427 C C . PRO A 1 197 ? 7.551 26.578 14.969 1 97 197 PRO A C 1
ATOM 1429 O O . PRO A 1 197 ? 8.648 26.891 15.445 1 97 197 PRO A O 1
ATOM 1432 N N . GLY A 1 198 ? 6.48 27.328 15.086 1 97.31 198 GLY A N 1
ATOM 1433 C CA . GLY A 1 198 ? 6.492 28.578 15.828 1 97.31 198 GLY A CA 1
ATOM 1434 C C . GLY A 1 198 ? 6.742 29.781 14.953 1 97.31 198 GLY A C 1
ATOM 1435 O O . GLY A 1 198 ? 6.48 30.922 15.359 1 97.31 198 GLY A O 1
ATOM 1436 N N . ALA A 1 199 ? 7.223 29.625 13.758 1 97.25 199 ALA A N 1
ATOM 1437 C CA . ALA A 1 199 ? 7.488 30.719 12.828 1 97.25 199 ALA A CA 1
ATOM 1438 C C . ALA A 1 199 ? 6.199 31.203 12.18 1 97.25 199 ALA A C 1
ATOM 1440 O O . ALA A 1 199 ? 5.238 30.453 12.047 1 97.25 199 ALA A O 1
ATOM 1441 N N . THR A 1 200 ? 6.223 32.469 11.812 1 97.62 200 THR A N 1
ATOM 1442 C CA . THR A 1 200 ? 5.109 33.031 11.055 1 97.62 200 THR A CA 1
ATOM 1443 C C . THR A 1 200 ? 5.246 32.719 9.57 1 97.62 200 THR A C 1
ATOM 1445 O O . THR A 1 200 ? 6.355 32.656 9.039 1 97.62 200 THR A O 1
ATOM 1448 N N . LEU A 1 201 ? 4.113 32.438 8.922 1 97.81 201 LEU A N 1
ATOM 1449 C CA . LEU A 1 201 ? 4.125 32.062 7.508 1 97.81 201 LEU A CA 1
ATOM 1450 C C . LEU A 1 201 ? 2.926 32.656 6.777 1 97.81 201 LEU A C 1
ATOM 1452 O O . LEU A 1 201 ? 1.811 32.656 7.301 1 97.81 201 LEU A O 1
ATOM 1456 N N . HIS A 1 202 ? 3.24 33.188 5.688 1 97.44 202 HIS A N 1
ATOM 1457 C CA . HIS A 1 202 ? 2.227 33.625 4.734 1 97.44 202 HIS A CA 1
ATOM 1458 C C . HIS A 1 202 ? 2.307 32.812 3.441 1 97.44 202 HIS A C 1
ATOM 1460 O O . HIS A 1 202 ? 3.391 32.656 2.881 1 97.44 202 HIS A O 1
ATOM 1466 N N . ALA A 1 203 ? 1.142 32.281 2.98 1 97.19 203 ALA A N 1
ATOM 1467 C CA . ALA A 1 203 ? 1.13 31.516 1.744 1 97.19 203 ALA A CA 1
ATOM 1468 C C . ALA A 1 203 ? -0.18 31.703 0.987 1 97.19 203 ALA A C 1
ATOM 1470 O O . ALA A 1 203 ? -1.229 31.922 1.596 1 97.19 203 ALA A O 1
ATOM 1471 N N . ILE A 1 204 ? -0.043 31.703 -0.316 1 95.44 204 ILE A N 1
ATOM 1472 C CA . ILE A 1 204 ? -1.189 31.703 -1.219 1 95.44 204 ILE A CA 1
ATOM 1473 C C . ILE A 1 204 ? -1.104 30.5 -2.154 1 95.44 204 ILE A C 1
ATOM 1475 O O . ILE A 1 204 ? -0.031 30.172 -2.67 1 95.44 204 ILE A O 1
ATOM 1479 N N . GLY A 1 205 ? -2.184 29.828 -2.279 1 94.5 205 GLY A N 1
ATOM 1480 C CA . GLY A 1 205 ? -2.18 28.703 -3.199 1 94.5 205 GLY A CA 1
ATOM 1481 C C . GLY A 1 205 ? -3.572 28.203 -3.523 1 94.5 205 GLY A C 1
ATOM 1482 O O . GLY A 1 205 ? -4.555 28.641 -2.92 1 94.5 205 GLY A O 1
ATOM 1483 N N . ILE A 1 206 ? -3.6 27.297 -4.426 1 91.81 206 ILE A N 1
ATOM 1484 C CA . ILE A 1 206 ? -4.863 26.672 -4.793 1 91.81 206 ILE A CA 1
ATOM 1485 C C . ILE A 1 206 ? -5.203 25.562 -3.787 1 91.81 206 ILE A C 1
ATOM 1487 O O . ILE A 1 206 ? -4.332 24.797 -3.387 1 91.81 206 ILE A O 1
ATOM 1491 N N . GLY A 1 207 ? -6.48 25.547 -3.453 1 92.5 207 GLY A N 1
ATOM 1492 C CA . GLY A 1 207 ? -6.863 24.5 -2.518 1 92.5 207 GLY A CA 1
ATOM 1493 C C . GLY A 1 207 ? -8.312 24.609 -2.076 1 92.5 207 GLY A C 1
ATOM 1494 O O . GLY A 1 207 ? -9.18 24.984 -2.861 1 92.5 207 GLY A O 1
ATOM 1495 N N . VAL A 1 208 ? -8.523 24.109 -0.912 1 91.44 208 VAL A N 1
ATOM 1496 C CA . VAL A 1 208 ? -9.875 24.078 -0.365 1 91.44 208 VAL A CA 1
ATOM 1497 C C . VAL A 1 208 ? -9.922 24.828 0.961 1 91.44 208 VAL A C 1
ATOM 1499 O O . VAL A 1 208 ? -8.914 24.906 1.67 1 91.44 208 VAL A O 1
ATOM 1502 N N . ALA A 1 209 ? -11.055 25.359 1.166 1 91.75 209 ALA A N 1
ATOM 1503 C CA . ALA A 1 209 ? -11.406 25.984 2.441 1 91.75 209 ALA A CA 1
ATOM 1504 C C . ALA A 1 209 ? -12.859 25.688 2.812 1 91.75 209 ALA A C 1
ATOM 1506 O O . ALA A 1 209 ? -13.781 26.062 2.078 1 91.75 209 ALA A O 1
ATOM 1507 N N . GLY A 1 210 ? -13.062 24.906 3.869 1 88.81 210 GLY A N 1
ATOM 1508 C CA . GLY A 1 210 ? -14.422 24.547 4.23 1 88.81 210 GLY A CA 1
ATOM 1509 C C . GLY A 1 210 ? -14.547 24.062 5.66 1 88.81 210 GLY A C 1
ATOM 1510 O O . GLY A 1 210 ? -13.719 24.391 6.512 1 88.81 210 GLY A O 1
ATOM 1511 N N . GLU A 1 211 ? -15.609 23.328 5.93 1 88.31 211 GLU A N 1
ATOM 1512 C CA . GLU A 1 211 ? -15.953 22.875 7.273 1 88.31 211 GLU A CA 1
ATOM 1513 C C . GLU A 1 211 ? -14.922 21.891 7.809 1 88.31 211 GLU A C 1
ATOM 1515 O O . GLU A 1 211 ? -14.664 21.844 9.016 1 88.31 211 GLU A O 1
ATOM 1520 N N . ARG A 1 212 ? -14.25 21.203 6.926 1 90.94 212 ARG A N 1
ATOM 1521 C CA . ARG A 1 212 ? -13.312 20.188 7.379 1 90.94 212 ARG A CA 1
ATOM 1522 C C . ARG A 1 212 ? -11.914 20.781 7.574 1 90.94 212 ARG A C 1
ATOM 1524 O O . ARG A 1 212 ? -11.047 20.141 8.164 1 90.94 212 ARG A O 1
ATOM 1531 N N . GLY A 1 213 ? -11.766 21.984 6.992 1 92.56 213 GLY A N 1
ATOM 1532 C CA . GLY A 1 213 ? -10.477 22.656 7.133 1 92.56 213 GLY A CA 1
ATOM 1533 C C . GLY A 1 213 ? -10 23.312 5.852 1 92.56 213 GLY A C 1
ATOM 1534 O O . GLY A 1 213 ? -10.758 23.406 4.883 1 92.56 213 GLY A O 1
ATOM 1535 N N . THR A 1 214 ? -8.875 23.844 5.93 1 95.38 214 THR A N 1
ATOM 1536 C CA . THR A 1 214 ? -8.242 24.516 4.797 1 95.38 214 THR A CA 1
ATOM 1537 C C . THR A 1 214 ? -6.941 23.812 4.414 1 95.38 214 THR A C 1
ATOM 1539 O O . THR A 1 214 ? -6.156 23.422 5.285 1 95.38 214 THR A O 1
ATOM 1542 N N . ALA A 1 215 ? -6.824 23.531 3.174 1 95.81 215 ALA A N 1
ATOM 1543 C CA . ALA A 1 215 ? -5.586 22.969 2.641 1 95.81 215 ALA A CA 1
ATOM 1544 C C . ALA A 1 215 ? -5.238 23.594 1.291 1 95.81 215 ALA A C 1
ATOM 1546 O O . ALA A 1 215 ? -6.09 23.688 0.408 1 95.81 215 ALA A O 1
ATOM 1547 N N . ILE A 1 216 ? -3.953 24 1.189 1 95.25 216 ILE A N 1
ATOM 1548 C CA . ILE A 1 216 ? -3.6 24.656 -0.059 1 95.25 216 ILE A CA 1
ATOM 1549 C C . ILE A 1 216 ? -2.293 24.094 -0.601 1 95.25 216 ILE A C 1
ATOM 1551 O O . ILE A 1 216 ? -1.456 23.609 0.166 1 95.25 216 ILE A O 1
ATOM 1555 N N . ASN A 1 217 ? -2.234 24.094 -1.861 1 94.69 217 ASN A N 1
ATOM 1556 C CA . ASN A 1 217 ? -0.959 23.938 -2.553 1 94.69 217 ASN A CA 1
ATOM 1557 C C . ASN A 1 217 ? -0.308 25.297 -2.828 1 94.69 217 ASN A C 1
ATOM 1559 O O . ASN A 1 217 ? -0.728 26.016 -3.732 1 94.69 217 ASN A O 1
ATOM 1563 N N . ALA A 1 218 ? 0.728 25.516 -2.127 1 95.44 218 ALA A N 1
ATOM 1564 C CA . ALA A 1 218 ? 1.291 26.859 -2.119 1 95.44 218 ALA A CA 1
ATOM 1565 C C . ALA A 1 218 ? 1.901 27.203 -3.475 1 95.44 218 ALA A C 1
ATOM 1567 O O . ALA A 1 218 ? 2.59 26.391 -4.082 1 95.44 218 ALA A O 1
ATOM 1568 N N . ARG A 1 219 ? 1.596 28.375 -3.873 1 94.38 219 ARG A N 1
ATOM 1569 C CA . ARG A 1 219 ? 2.225 28.969 -5.051 1 94.38 219 ARG A CA 1
ATOM 1570 C C . ARG A 1 219 ? 3.105 30.156 -4.668 1 94.38 219 ARG A C 1
ATOM 1572 O O . ARG A 1 219 ? 4.039 30.5 -5.395 1 94.38 219 ARG A O 1
ATOM 1579 N N . GLU A 1 220 ? 2.668 30.797 -3.691 1 95.38 220 GLU A N 1
ATOM 1580 C CA . GLU A 1 220 ? 3.418 31.875 -3.061 1 95.38 220 GLU A CA 1
ATOM 1581 C C . GLU A 1 220 ? 3.613 31.609 -1.569 1 95.38 220 GLU A C 1
ATOM 1583 O O . GLU A 1 220 ? 2.697 31.141 -0.891 1 95.38 220 GLU A O 1
ATOM 1588 N N . ILE A 1 221 ? 4.805 31.969 -1.093 1 97.19 221 ILE A N 1
ATOM 1589 C CA . ILE A 1 221 ? 5.059 31.656 0.312 1 97.19 221 ILE A CA 1
ATOM 1590 C C . ILE A 1 221 ? 6.172 32.562 0.844 1 97.19 221 ILE A C 1
ATOM 1592 O O . ILE A 1 221 ? 7.082 32.938 0.102 1 97.19 221 ILE A O 1
ATOM 1596 N N . GLY A 1 222 ? 6.051 32.875 2.104 1 97.19 222 GLY A N 1
ATOM 1597 C CA . GLY A 1 222 ? 7.07 33.656 2.803 1 97.19 222 GLY A CA 1
ATOM 1598 C C . GLY A 1 222 ? 6.742 33.875 4.266 1 97.19 222 GLY A C 1
ATOM 1599 O O . GLY A 1 222 ? 5.629 33.594 4.711 1 97.19 222 GLY A O 1
ATOM 1600 N N . PRO A 1 223 ? 7.746 34.344 5.059 1 95.88 223 PRO A N 1
ATOM 1601 C CA . PRO A 1 223 ? 7.492 34.625 6.473 1 95.88 223 PRO A CA 1
ATOM 1602 C C . PRO A 1 223 ? 6.398 35.688 6.684 1 95.88 223 PRO A C 1
ATOM 1604 O O . PRO A 1 223 ? 5.742 35.688 7.727 1 95.88 223 PRO A O 1
ATOM 1607 N N . ASP A 1 224 ? 6.262 36.562 5.719 1 93 224 ASP A N 1
ATOM 1608 C CA . ASP A 1 224 ? 5.188 37.562 5.676 1 93 224 ASP A CA 1
ATOM 1609 C C . ASP A 1 224 ? 4.848 37.938 4.234 1 93 224 ASP A C 1
ATOM 1611 O O . ASP A 1 224 ? 5.5 37.469 3.297 1 93 224 ASP A O 1
ATOM 1615 N N . ILE A 1 225 ? 3.742 38.812 4.141 1 91.06 225 ILE A N 1
ATOM 1616 C CA . ILE A 1 225 ? 3.219 39.156 2.824 1 91.06 225 ILE A CA 1
ATOM 1617 C C . ILE A 1 225 ? 4.285 39.906 2.025 1 91.06 225 ILE A C 1
ATOM 1619 O O . ILE A 1 225 ? 4.387 39.719 0.808 1 91.06 225 ILE A O 1
ATOM 1623 N N . SER A 1 226 ? 5.164 40.625 2.641 1 92.94 226 SER A N 1
ATOM 1624 C CA . SER A 1 226 ? 6.145 41.469 1.969 1 92.94 226 SER A CA 1
ATOM 1625 C C . SER A 1 226 ? 7.34 40.656 1.483 1 92.94 226 SER A C 1
ATOM 1627 O O . SER A 1 226 ? 8.062 41.094 0.584 1 92.94 226 SER A O 1
ATOM 1629 N N . GLN A 1 227 ? 7.586 39.5 1.975 1 92.81 227 GLN A N 1
ATOM 1630 C CA . GLN A 1 227 ? 8.742 38.688 1.641 1 92.81 227 GLN A CA 1
ATOM 1631 C C . GLN A 1 227 ? 8.32 37.406 0.896 1 92.81 227 GLN A C 1
ATOM 1633 O O . GLN A 1 227 ? 9.094 36.438 0.802 1 92.81 227 GLN A O 1
ATOM 1638 N N . ALA A 1 228 ? 7.148 37.469 0.419 1 94.25 228 ALA A N 1
ATOM 1639 C CA . ALA A 1 228 ? 6.605 36.281 -0.228 1 94.25 228 ALA A CA 1
ATOM 1640 C C . ALA A 1 228 ? 7.285 36.031 -1.571 1 94.25 228 ALA A C 1
ATOM 1642 O O . ALA A 1 228 ? 7.562 36.969 -2.318 1 94.25 228 ALA A O 1
ATOM 1643 N N . ILE A 1 229 ? 7.613 34.781 -1.874 1 95.69 229 ILE A N 1
ATOM 1644 C CA . ILE A 1 229 ? 8.195 34.375 -3.15 1 95.69 229 ILE A CA 1
ATOM 1645 C C . ILE A 1 229 ? 7.277 33.406 -3.854 1 95.69 229 ILE A C 1
ATOM 1647 O O . ILE A 1 229 ? 6.457 32.75 -3.209 1 95.69 229 ILE A O 1
ATOM 1651 N N . HIS A 1 230 ? 7.438 33.312 -5.137 1 95.19 230 HIS A N 1
ATOM 1652 C CA . HIS A 1 230 ? 6.715 32.312 -5.914 1 95.19 230 HIS A CA 1
ATOM 1653 C C . HIS A 1 230 ? 7.461 30.969 -5.926 1 95.19 230 HIS A C 1
ATOM 1655 O O . HIS A 1 230 ? 8.688 30.938 -6.062 1 95.19 230 HIS A O 1
ATOM 1661 N N . ILE A 1 231 ? 6.629 29.938 -5.723 1 92.5 231 ILE A N 1
ATOM 1662 C CA . ILE A 1 231 ? 7.25 28.609 -5.801 1 92.5 231 ILE A CA 1
ATOM 1663 C C . ILE A 1 231 ? 6.473 27.734 -6.781 1 92.5 231 ILE A C 1
ATOM 1665 O O . ILE A 1 231 ? 5.301 28 -7.062 1 92.5 231 ILE A O 1
ATOM 1669 N N . GLU A 1 232 ? 7.195 26.703 -7.32 1 86.56 232 GLU A N 1
ATOM 1670 C CA . GLU A 1 232 ? 6.512 25.688 -8.117 1 86.56 232 GLU A CA 1
ATOM 1671 C C . GLU A 1 232 ? 5.621 24.812 -7.238 1 86.56 232 GLU A C 1
ATOM 1673 O O . GLU A 1 232 ? 6.074 24.266 -6.227 1 86.56 232 GLU A O 1
ATOM 1678 N N . PRO A 1 233 ? 4.43 24.719 -7.637 1 75.81 233 PRO A N 1
ATOM 1679 C CA . PRO A 1 233 ? 3.52 23.922 -6.809 1 75.81 233 PRO A CA 1
ATOM 1680 C C . PRO A 1 233 ? 3.951 22.469 -6.684 1 75.81 233 PRO A C 1
ATOM 1682 O O . PRO A 1 233 ? 4.594 21.922 -7.59 1 75.81 233 PRO A O 1
ATOM 1685 N N . ALA A 1 234 ? 3.623 21.906 -5.5 1 68.25 234 ALA A N 1
ATOM 1686 C CA . ALA A 1 234 ? 4.004 20.531 -5.137 1 68.25 234 ALA A CA 1
ATOM 1687 C C . ALA A 1 234 ? 3.457 19.531 -6.145 1 68.25 234 ALA A C 1
ATOM 1689 O O . ALA A 1 234 ? 4.07 18.484 -6.387 1 68.25 234 ALA A O 1
ATOM 1690 N N . ASP A 1 235 ? 2.26 19.641 -6.59 1 57.91 235 ASP A N 1
ATOM 1691 C CA . ASP A 1 235 ? 1.599 18.703 -7.492 1 57.91 235 ASP A CA 1
ATOM 1692 C C . ASP A 1 235 ? 2.014 18.953 -8.945 1 57.91 235 ASP A C 1
ATOM 1694 O O . ASP A 1 235 ? 1.352 18.484 -9.867 1 57.91 235 ASP A O 1
ATOM 1698 N N . ALA A 1 236 ? 2.979 19.781 -9.094 1 49.75 236 ALA A N 1
ATOM 1699 C CA . ALA A 1 236 ? 3.344 20.031 -10.484 1 49.75 236 ALA A CA 1
ATOM 1700 C C . ALA A 1 236 ? 3.902 18.781 -11.148 1 49.75 236 ALA A C 1
ATOM 1702 O O . ALA A 1 236 ? 4.746 18.078 -10.57 1 49.75 236 ALA A O 1
ATOM 1703 N N . PRO A 1 237 ? 3.088 18.234 -12.094 1 44.91 237 PRO A N 1
ATOM 1704 C CA . PRO A 1 237 ? 3.713 17.141 -12.836 1 44.91 237 PRO A CA 1
ATOM 1705 C C . PRO A 1 237 ? 5.18 17.406 -13.164 1 44.91 237 PRO A C 1
ATOM 1707 O O . PRO A 1 237 ? 5.594 18.562 -13.25 1 44.91 237 PRO A O 1
ATOM 1710 N N . PRO A 1 238 ? 6.012 16.406 -12.93 1 40.25 238 PRO A N 1
ATOM 1711 C CA . PRO A 1 238 ? 7.363 16.719 -13.406 1 40.25 238 PRO A CA 1
ATOM 1712 C C . PRO A 1 238 ? 7.359 17.484 -14.727 1 40.25 238 PRO A C 1
ATOM 1714 O O . PRO A 1 238 ? 6.41 17.375 -15.508 1 40.25 238 PRO A O 1
ATOM 1717 N N . PRO A 1 239 ? 8.203 18.547 -14.75 1 35.22 239 PRO A N 1
ATOM 1718 C CA . PRO A 1 239 ? 8.219 19.25 -16.047 1 35.22 239 PRO A CA 1
ATOM 1719 C C . PRO A 1 239 ? 8.141 18.281 -17.234 1 35.22 239 PRO A C 1
ATOM 1721 O O . PRO A 1 239 ? 8.82 17.25 -17.234 1 35.22 239 PRO A O 1
ATOM 1724 N N . GLY A 1 240 ? 7.066 18.062 -17.656 1 33.66 240 GLY A N 1
ATOM 1725 C CA . GLY A 1 240 ? 7.027 17.328 -18.922 1 33.66 240 GLY A CA 1
ATOM 1726 C C . GLY A 1 240 ? 8.203 17.625 -19.828 1 33.66 240 GLY A C 1
ATOM 1727 O O . GLY A 1 240 ? 8.945 18.594 -19.594 1 33.66 240 GLY A O 1
ATOM 1728 N N . ALA A 1 241 ? 8.617 16.641 -20.562 1 33.12 241 ALA A N 1
ATOM 1729 C CA . ALA A 1 241 ? 9.625 16.938 -21.578 1 33.12 241 ALA A CA 1
ATOM 1730 C C . ALA A 1 241 ? 9.312 18.234 -22.312 1 33.12 241 ALA A C 1
ATOM 1732 O O . ALA A 1 241 ? 8.148 18.547 -22.578 1 33.12 241 ALA A O 1
ATOM 1733 N N . PHE A 1 242 ? 10.242 19.234 -22.266 1 30.7 242 PHE A N 1
ATOM 1734 C CA . PHE A 1 242 ? 10.156 20.484 -23.016 1 30.7 242 PHE A CA 1
ATOM 1735 C C . PHE A 1 242 ? 9.648 20.25 -24.422 1 30.7 242 PHE A C 1
ATOM 1737 O O . PHE A 1 242 ? 10.008 19.25 -25.062 1 30.7 242 PHE A O 1
ATOM 1744 N N . PRO A 1 243 ? 8.812 21 -24.938 1 36 243 PRO A N 1
ATOM 1745 C CA . PRO A 1 243 ? 8.617 20.984 -26.391 1 36 243 PRO A CA 1
ATOM 1746 C C . PRO A 1 243 ? 9.922 21.156 -27.156 1 36 243 PRO A C 1
ATOM 1748 O O . PRO A 1 243 ? 10.711 22.062 -26.859 1 36 243 PRO A O 1
ATOM 1751 N N . GLY A 1 244 ? 10.406 20.109 -28.062 1 38.75 244 GLY A N 1
ATOM 1752 C CA . GLY A 1 244 ? 11.625 20 -28.859 1 38.75 244 GLY A CA 1
ATOM 1753 C C . GLY A 1 244 ? 12.57 18.922 -28.344 1 38.75 244 GLY A C 1
ATOM 1754 O O . GLY A 1 244 ? 13.641 18.703 -28.906 1 38.75 244 GLY A O 1
ATOM 1755 N N . SER A 1 245 ? 12.453 18.578 -27.125 1 34.03 245 SER A N 1
ATOM 1756 C CA . SER A 1 245 ? 13.344 17.469 -26.766 1 34.03 245 SER A CA 1
ATOM 1757 C C . SER A 1 245 ? 12.844 16.156 -27.344 1 34.03 245 SER A C 1
ATOM 1759 O O . SER A 1 245 ? 11.68 16.031 -27.734 1 34.03 245 SER A O 1
ATOM 1761 N N . SER A 1 246 ? 13.695 15.148 -27.578 1 41.12 246 SER A N 1
ATOM 1762 C CA . SER A 1 246 ? 13.445 13.891 -28.281 1 41.12 246 SER A CA 1
ATOM 1763 C C . SER A 1 246 ? 12.234 13.164 -27.688 1 41.12 246 SER A C 1
ATOM 1765 O O . SER A 1 246 ? 11.539 12.438 -28.406 1 41.12 246 SER A O 1
ATOM 1767 N N . GLY A 1 247 ? 12.055 13.18 -26.359 1 35.84 247 GLY A N 1
ATOM 1768 C CA . GLY A 1 247 ? 10.992 12.391 -25.75 1 35.84 247 GLY A CA 1
ATOM 1769 C C . GLY A 1 247 ? 9.641 13.086 -25.797 1 35.84 247 GLY A C 1
ATOM 1770 O O . GLY A 1 247 ? 8.656 12.578 -25.25 1 35.84 247 GLY A O 1
ATOM 1771 N N . TYR A 1 248 ? 9.516 14.32 -26.109 1 38.91 248 TYR A N 1
ATOM 1772 C CA . TYR A 1 248 ? 8.281 15.086 -26.203 1 38.91 248 TYR A CA 1
ATOM 1773 C C . TYR A 1 248 ? 7.289 14.406 -27.141 1 38.91 248 TYR A C 1
ATOM 1775 O O . TYR A 1 248 ? 6.074 14.523 -26.969 1 38.91 248 TYR A O 1
ATOM 1783 N N . ASP A 1 249 ? 7.812 14 -28.391 1 35.84 249 ASP A N 1
ATOM 1784 C CA . ASP A 1 249 ? 6.973 13.469 -29.453 1 35.84 249 ASP A CA 1
ATOM 1785 C C . ASP A 1 249 ? 6.66 11.992 -29.219 1 35.84 249 ASP A C 1
ATOM 1787 O O . ASP A 1 249 ? 6.211 11.297 -30.125 1 35.84 249 ASP A O 1
ATOM 1791 N N . VAL A 1 250 ? 7.258 11.398 -28.188 1 36.69 250 VAL A N 1
ATOM 1792 C CA . VAL A 1 250 ? 6.875 9.992 -28.125 1 36.69 250 VAL A CA 1
ATOM 1793 C C . VAL A 1 250 ? 5.457 9.867 -27.562 1 36.69 250 VAL A C 1
ATOM 1795 O O . VAL A 1 250 ? 5.207 10.172 -26.406 1 36.69 250 VAL A O 1
ATOM 1798 N N . ILE A 1 251 ? 4.461 10.031 -28.344 1 32.06 251 ILE A N 1
ATOM 1799 C CA . ILE A 1 251 ? 3.084 9.594 -28.141 1 32.06 251 ILE A CA 1
ATOM 1800 C C . ILE A 1 251 ? 3.062 8.109 -27.797 1 32.06 251 ILE A C 1
ATOM 1802 O O . ILE A 1 251 ? 3.48 7.27 -28.594 1 32.06 251 ILE A O 1
ATOM 1806 N N . PRO A 1 252 ? 3.01 7.758 -26.531 1 29.48 252 PRO A N 1
ATOM 1807 C CA . PRO A 1 252 ? 2.715 6.336 -26.359 1 29.48 252 PRO A CA 1
ATOM 1808 C C . PRO A 1 252 ? 1.445 5.906 -27.094 1 29.48 252 PRO A C 1
ATOM 1810 O O . PRO A 1 252 ? 0.39 6.523 -26.922 1 29.48 252 PRO A O 1
ATOM 1813 N N . GLY A 1 253 ? 1.467 5.117 -28.141 1 34.28 253 GLY A N 1
ATOM 1814 C CA . GLY A 1 253 ? 0.529 4.484 -29.062 1 34.28 253 GLY A CA 1
ATOM 1815 C C . GLY A 1 253 ? 0.694 4.941 -30.5 1 34.28 253 GLY A C 1
ATOM 1816 O O . GLY A 1 253 ? -0.124 4.605 -31.359 1 34.28 253 GLY A O 1
ATOM 1817 N N . GLY A 1 254 ? 1.414 6.09 -30.734 1 30.17 254 GLY A N 1
ATOM 1818 C CA . GLY A 1 254 ? 1.431 6.441 -32.156 1 30.17 254 GLY A CA 1
ATOM 1819 C C . GLY A 1 254 ? 2.24 5.48 -33 1 30.17 254 GLY A C 1
ATOM 1820 O O . GLY A 1 254 ? 3.434 5.281 -32.75 1 30.17 254 GLY A O 1
ATOM 1821 N N . SER A 1 255 ? 1.666 4.383 -33.469 1 27.83 255 SER A N 1
ATOM 1822 C CA . SER A 1 255 ? 2.191 3.559 -34.562 1 27.83 255 SER A CA 1
ATOM 1823 C C . SER A 1 255 ? 2.803 4.418 -35.656 1 27.83 255 SER A C 1
ATOM 1825 O O . SER A 1 255 ? 2.127 5.273 -36.25 1 27.83 255 SER A O 1
ATOM 1827 N N . THR A 1 256 ? 4.047 4.945 -35.5 1 26.5 256 THR A N 1
ATOM 1828 C CA . THR A 1 256 ? 4.645 5.43 -36.75 1 26.5 256 THR A CA 1
ATOM 1829 C C . THR A 1 256 ? 4.586 4.359 -37.844 1 26.5 256 THR A C 1
ATOM 1831 O O . THR A 1 256 ? 5.113 3.26 -37.656 1 26.5 256 THR A O 1
ATOM 1834 N N . ALA A 1 257 ? 3.594 4.422 -38.781 1 27.17 257 ALA A N 1
ATOM 1835 C CA . ALA A 1 257 ? 3.553 3.822 -40.125 1 27.17 257 ALA A CA 1
ATOM 1836 C C . ALA A 1 257 ? 4.82 4.145 -40.906 1 27.17 257 ALA A C 1
ATOM 1838 O O . ALA A 1 257 ? 5.07 5.305 -41.25 1 27.17 257 ALA A O 1
ATOM 1839 N N . GLU A 1 258 ? 6.121 3.973 -40.406 1 23.62 258 GLU A N 1
ATOM 1840 C CA . GLU A 1 258 ? 6.969 3.836 -41.594 1 23.62 258 GLU A CA 1
ATOM 1841 C C . GLU A 1 258 ? 6.762 2.484 -42.281 1 23.62 258 GLU A C 1
ATOM 1843 O O . GLU A 1 258 ? 6.613 1.462 -41.594 1 23.62 258 GLU A O 1
ATOM 1848 N N . MET B 1 1 ? 8.844 -90.438 -18.688 1 23.11 1 MET B N 1
ATOM 1849 C CA . MET B 1 1 ? 9.977 -90.812 -17.844 1 23.11 1 MET B CA 1
ATOM 1850 C C . MET B 1 1 ? 10.531 -89.625 -17.078 1 23.11 1 MET B C 1
ATOM 1852 O O . MET B 1 1 ? 10.477 -88.5 -17.547 1 23.11 1 MET B O 1
ATOM 1856 N N . ASP B 1 2 ? 11.219 -89.812 -15.906 1 23.38 2 ASP B N 1
ATOM 1857 C CA . ASP B 1 2 ? 11.453 -89.125 -14.625 1 23.38 2 ASP B CA 1
ATOM 1858 C C . ASP B 1 2 ? 12.625 -88.188 -14.719 1 23.38 2 ASP B C 1
ATOM 1860 O O . ASP B 1 2 ? 12.977 -87.5 -13.734 1 23.38 2 ASP B O 1
ATOM 1864 N N . ILE B 1 3 ? 13.242 -87.938 -15.805 1 28.11 3 ILE B N 1
ATOM 1865 C CA . ILE B 1 3 ? 14.648 -87.75 -15.438 1 28.11 3 ILE B CA 1
ATOM 1866 C C . ILE B 1 3 ? 14.789 -86.625 -14.453 1 28.11 3 ILE B C 1
ATOM 1868 O O . ILE B 1 3 ? 14.281 -85.5 -14.695 1 28.11 3 ILE B O 1
ATOM 1872 N N . TYR B 1 4 ? 15.625 -86.875 -13.477 1 23.36 4 TYR B N 1
ATOM 1873 C CA . TYR B 1 4 ? 16.016 -86.562 -12.109 1 23.36 4 TYR B CA 1
ATOM 1874 C C . TYR B 1 4 ? 16.703 -85.188 -12.047 1 23.36 4 TYR B C 1
ATOM 1876 O O . TYR B 1 4 ? 17.141 -84.688 -13.062 1 23.36 4 TYR B O 1
ATOM 1884 N N . ARG B 1 5 ? 17.797 -84.938 -11.117 1 22.94 5 ARG B N 1
ATOM 1885 C CA . ARG B 1 5 ? 17.906 -84.375 -9.766 1 22.94 5 ARG B CA 1
ATOM 1886 C C . ARG B 1 5 ? 18.844 -83.188 -9.742 1 22.94 5 ARG B C 1
ATOM 1888 O O . ARG B 1 5 ? 18.484 -82.125 -9.227 1 22.94 5 ARG B O 1
ATOM 1895 N N . HIS B 1 6 ? 20.234 -83.375 -9.703 1 24.16 6 HIS B N 1
ATOM 1896 C CA . HIS B 1 6 ? 21.016 -83.125 -8.508 1 24.16 6 HIS B CA 1
ATOM 1897 C C . HIS B 1 6 ? 21.609 -81.688 -8.555 1 24.16 6 HIS B C 1
ATOM 1899 O O . HIS B 1 6 ? 21.703 -81.125 -9.625 1 24.16 6 HIS B O 1
ATOM 1905 N N . SER B 1 7 ? 22.453 -81.188 -7.363 1 25.14 7 SER B N 1
ATOM 1906 C CA . SER B 1 7 ? 22.625 -80.25 -6.289 1 25.14 7 SER B CA 1
ATOM 1907 C C . SER B 1 7 ? 23.859 -79.375 -6.527 1 25.14 7 SER B C 1
ATOM 1909 O O . SER B 1 7 ? 23.828 -78.125 -6.262 1 25.14 7 SER B O 1
ATOM 1911 N N . PRO B 1 8 ? 25.141 -79.75 -7.062 1 26.56 8 PRO B N 1
ATOM 1912 C CA . PRO B 1 8 ? 26.234 -79.5 -6.109 1 26.56 8 PRO B CA 1
ATOM 1913 C C . PRO B 1 8 ? 26.688 -78.062 -6.082 1 26.56 8 PRO B C 1
ATOM 1915 O O . PRO B 1 8 ? 26.484 -77.312 -7.055 1 26.56 8 PRO B O 1
ATOM 1918 N N . CYS B 1 9 ? 27.156 -77.438 -4.789 1 29.44 9 CYS B N 1
ATOM 1919 C CA . CYS B 1 9 ? 27.5 -76.312 -3.914 1 29.44 9 CYS B CA 1
ATOM 1920 C C . CYS B 1 9 ? 28.906 -75.812 -4.188 1 29.44 9 CYS B C 1
ATOM 1922 O O . CYS B 1 9 ? 29.469 -75.062 -3.387 1 29.44 9 CYS B O 1
ATOM 1924 N N . ARG B 1 10 ? 29.578 -76.062 -5.348 1 24.5 10 ARG B N 1
ATOM 1925 C CA . ARG B 1 10 ? 31.016 -76 -5.098 1 24.5 10 ARG B CA 1
ATOM 1926 C C . ARG B 1 10 ? 31.422 -74.625 -4.664 1 24.5 10 ARG B C 1
ATOM 1928 O O . ARG B 1 10 ? 30.922 -73.625 -5.184 1 24.5 10 ARG B O 1
ATOM 1935 N N . LEU B 1 11 ? 32.219 -74.5 -3.477 1 27.48 11 LEU B N 1
ATOM 1936 C CA . LEU B 1 11 ? 32.906 -73.688 -2.459 1 27.48 11 LEU B CA 1
ATOM 1937 C C . LEU B 1 11 ? 34.062 -72.938 -3.07 1 27.48 11 LEU B C 1
ATOM 1939 O O . LEU B 1 11 ? 35.062 -73.5 -3.453 1 27.48 11 LEU B O 1
ATOM 1943 N N . LEU B 1 12 ? 33.875 -72.125 -4.145 1 28.17 12 LEU B N 1
ATOM 1944 C CA . LEU B 1 12 ? 35.062 -71.562 -4.742 1 28.17 12 LEU B CA 1
ATOM 1945 C C . LEU B 1 12 ? 35.812 -70.688 -3.738 1 28.17 12 LEU B C 1
ATOM 1947 O O . LEU B 1 12 ? 35.219 -69.812 -3.1 1 28.17 12 LEU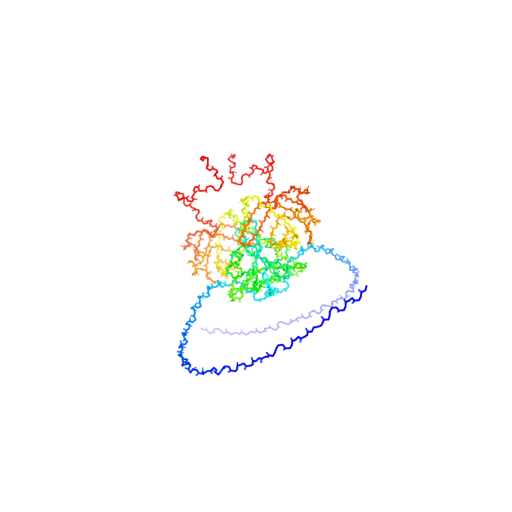 B O 1
ATOM 1951 N N . ALA B 1 13 ? 37.031 -71.188 -3.197 1 27.34 13 ALA B N 1
ATOM 1952 C CA . ALA B 1 13 ? 38.094 -70.812 -2.287 1 27.34 13 ALA B CA 1
ATOM 1953 C C . ALA B 1 13 ? 38.688 -69.438 -2.686 1 27.34 13 ALA B C 1
ATOM 1955 O O . ALA B 1 13 ? 39 -69.188 -3.854 1 27.34 13 ALA B O 1
ATOM 1956 N N . GLY B 1 14 ? 38.438 -68.375 -1.845 1 27.44 14 GLY B N 1
ATOM 1957 C CA . GLY B 1 14 ? 38.656 -66.938 -1.72 1 27.44 14 GLY B CA 1
ATOM 1958 C C . GLY B 1 14 ? 40.125 -66.562 -1.589 1 27.44 14 GLY B C 1
ATOM 1959 O O . GLY B 1 14 ? 40.75 -66.875 -0.574 1 27.44 14 GLY B O 1
ATOM 1960 N N . VAL B 1 15 ? 41 -67 -2.568 1 30.41 15 VAL B N 1
ATOM 1961 C CA . VAL B 1 15 ? 42.438 -66.812 -2.309 1 30.41 15 VAL B CA 1
ATOM 1962 C C . VAL B 1 15 ? 42.719 -65.312 -2.045 1 30.41 15 VAL B C 1
ATOM 1964 O O . VAL B 1 15 ? 42.344 -64.438 -2.844 1 30.41 15 VAL B O 1
ATOM 1967 N N . PHE B 1 16 ? 43.031 -64.938 -0.755 1 30.89 16 PHE B N 1
ATOM 1968 C CA . PHE B 1 16 ? 43.312 -63.719 -0.003 1 30.89 16 PHE B CA 1
ATOM 1969 C C . PHE B 1 16 ? 44.656 -63.125 -0.433 1 30.89 16 PHE B C 1
ATOM 1971 O O . PHE B 1 16 ? 45.719 -63.688 -0.122 1 30.89 16 PHE B O 1
ATOM 1978 N N . VAL B 1 17 ? 44.906 -62.844 -1.714 1 31.3 17 VAL B N 1
ATOM 1979 C CA . VAL B 1 17 ? 46.281 -62.406 -1.981 1 31.3 17 VAL B CA 1
ATOM 1980 C C . VAL B 1 17 ? 46.531 -61.094 -1.274 1 31.3 17 VAL B C 1
ATOM 1982 O O . VAL B 1 17 ? 45.812 -60.125 -1.465 1 31.3 17 VAL B O 1
ATOM 1985 N N . ALA B 1 18 ? 47.281 -61.094 -0.11 1 29.06 18 ALA B N 1
ATOM 1986 C CA . ALA B 1 18 ? 47.75 -60.094 0.858 1 29.06 18 ALA B CA 1
ATOM 1987 C C . ALA B 1 18 ? 48.719 -59.094 0.204 1 29.06 18 ALA B C 1
ATOM 1989 O O . ALA B 1 18 ? 49.812 -59.438 -0.2 1 29.06 18 ALA B O 1
ATOM 1990 N N . ALA B 1 19 ? 48.344 -58.344 -0.847 1 30.05 19 ALA B N 1
ATOM 1991 C CA . ALA B 1 19 ? 49.312 -57.438 -1.451 1 30.05 19 ALA B CA 1
ATOM 1992 C C . ALA B 1 19 ? 49.812 -56.438 -0.427 1 30.05 19 ALA B C 1
ATOM 1994 O O . ALA B 1 19 ? 49.031 -55.875 0.353 1 30.05 19 ALA B O 1
ATOM 1995 N N . SER B 1 20 ? 51.094 -56.625 0.064 1 31.81 20 SER B N 1
ATOM 1996 C CA . SER B 1 20 ? 51.906 -55.844 0.998 1 31.81 20 SER B CA 1
ATOM 1997 C C . SER B 1 20 ? 52.062 -54.375 0.527 1 31.81 20 SER B C 1
ATOM 1999 O O . SER B 1 20 ? 52.531 -54.125 -0.585 1 31.81 20 SER B O 1
ATOM 2001 N N . LEU B 1 21 ? 51.156 -53.469 0.9 1 31.36 21 LEU B N 1
ATOM 2002 C CA . LEU B 1 21 ? 51.062 -52.031 0.61 1 31.36 21 LEU B CA 1
ATOM 2003 C C . LEU B 1 21 ? 52.25 -51.281 1.177 1 31.36 21 LEU B C 1
ATOM 2005 O O . LEU B 1 21 ? 52.5 -51.344 2.383 1 31.36 21 LEU B O 1
ATOM 2009 N N . VAL B 1 22 ? 53.406 -51.344 0.416 1 35.06 22 VAL B N 1
ATOM 2010 C CA . VAL B 1 22 ? 54.625 -50.594 0.778 1 35.06 22 VAL B CA 1
ATOM 2011 C C . VAL B 1 22 ? 54.25 -49.125 1 1 35.06 22 VAL B C 1
ATOM 2013 O O . VAL B 1 22 ? 53.469 -48.562 0.2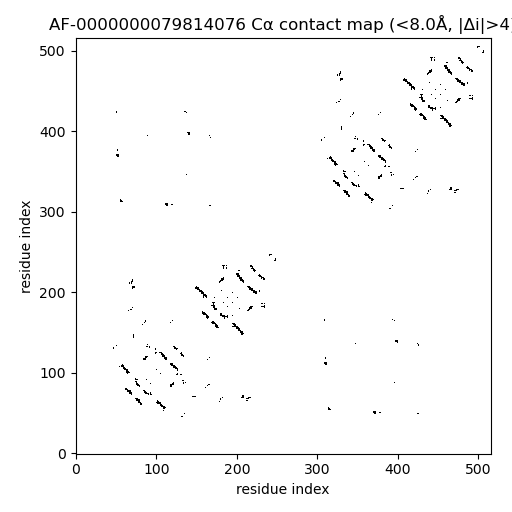46 1 35.06 22 VAL B O 1
ATOM 2016 N N . GLY B 1 23 ? 54.344 -48.562 2.291 1 29.92 23 GLY B N 1
ATOM 2017 C CA . GLY B 1 23 ? 54.062 -47.312 3.002 1 29.92 23 GLY B CA 1
ATOM 2018 C C . GLY B 1 23 ? 54.875 -46.156 2.5 1 29.92 23 GLY B C 1
ATOM 2019 O O . GLY B 1 23 ? 56.062 -46.062 2.75 1 29.92 23 GLY B O 1
ATOM 2020 N N . GLY B 1 24 ? 54.969 -45.875 1.186 1 32.06 24 GLY B N 1
ATOM 2021 C CA . GLY B 1 24 ? 55.812 -44.719 0.906 1 32.06 24 GLY B CA 1
ATOM 2022 C C . GLY B 1 24 ? 55.344 -43.438 1.584 1 32.06 24 GLY B C 1
ATOM 2023 O O . GLY B 1 24 ? 54.156 -43.219 1.716 1 32.06 24 GLY B O 1
ATOM 2024 N N . SER B 1 25 ? 56.188 -42.906 2.555 1 34.34 25 SER B N 1
ATOM 2025 C CA . SER B 1 25 ? 56.062 -41.719 3.371 1 34.34 25 SER B CA 1
ATOM 2026 C C . SER B 1 25 ? 55.875 -40.469 2.504 1 34.34 25 SER B C 1
ATOM 2028 O O . SER B 1 25 ? 56.781 -40.125 1.727 1 34.34 25 SER B O 1
ATOM 2030 N N . ALA B 1 26 ? 54.75 -40.25 1.873 1 32.5 26 ALA B N 1
ATOM 2031 C CA . ALA B 1 26 ? 54.594 -39 1.146 1 32.5 26 ALA B CA 1
ATOM 2032 C C . ALA B 1 26 ? 54.75 -37.812 2.082 1 32.5 26 ALA B C 1
ATOM 2034 O O . ALA B 1 26 ? 54.125 -37.781 3.158 1 32.5 26 ALA B O 1
ATOM 2035 N N . HIS B 1 27 ? 55.938 -37.219 2.084 1 37.25 27 HIS B N 1
ATOM 2036 C CA . HIS B 1 27 ? 56.188 -35.938 2.742 1 37.25 27 HIS B CA 1
ATOM 2037 C C . HIS B 1 27 ? 55.156 -34.875 2.303 1 37.25 27 HIS B C 1
ATOM 2039 O O . HIS B 1 27 ? 55.031 -34.625 1.108 1 37.25 27 HIS B O 1
ATOM 2045 N N . ALA B 1 28 ? 54.125 -34.688 3.123 1 32.59 28 ALA B N 1
ATOM 2046 C CA . ALA B 1 28 ? 53.094 -33.656 2.961 1 32.59 28 ALA B CA 1
ATOM 2047 C C . ALA B 1 28 ? 53.688 -32.25 2.959 1 32.59 28 ALA B C 1
ATOM 2049 O O . ALA B 1 28 ? 54.375 -31.875 3.906 1 32.59 28 ALA B O 1
ATOM 2050 N N . ALA B 1 29 ? 54.094 -31.828 1.74 1 34.38 29 ALA B N 1
ATOM 2051 C CA . ALA B 1 29 ? 54.406 -30.391 1.625 1 34.38 29 ALA B CA 1
ATOM 2052 C C . ALA B 1 29 ? 53.25 -29.547 2.188 1 34.38 29 ALA B C 1
ATOM 2054 O O . ALA B 1 29 ? 52.094 -29.828 1.923 1 34.38 29 ALA B O 1
ATOM 2055 N N . ASP B 1 30 ? 53.531 -28.891 3.334 1 33.34 30 ASP B N 1
ATOM 2056 C CA . ASP B 1 30 ? 52.656 -27.953 4.016 1 33.34 30 ASP B CA 1
ATOM 2057 C C . ASP B 1 30 ? 52.219 -26.828 3.076 1 33.34 30 ASP B C 1
ATOM 2059 O O . ASP B 1 30 ? 53.062 -26.047 2.598 1 33.34 30 ASP B O 1
ATOM 2063 N N . ARG B 1 31 ? 51.312 -27.109 2.141 1 31.98 31 ARG B N 1
ATOM 2064 C CA . ARG B 1 31 ? 50.781 -25.938 1.456 1 31.98 31 ARG B CA 1
ATOM 2065 C C . ARG B 1 31 ? 50.312 -24.906 2.457 1 31.98 31 ARG B C 1
ATOM 2067 O O . ARG B 1 31 ? 49.406 -25.188 3.271 1 31.98 31 ARG B O 1
ATOM 2074 N N . LYS B 1 32 ? 51.188 -23.984 2.807 1 39.12 32 LYS B N 1
ATOM 2075 C CA . LYS B 1 32 ? 50.781 -22.734 3.441 1 39.12 32 LYS B CA 1
ATOM 2076 C C . LYS B 1 32 ? 49.469 -22.219 2.852 1 39.12 32 LYS B C 1
ATOM 2078 O O . LYS B 1 32 ? 49.344 -22.078 1.635 1 39.12 32 LYS B O 1
ATOM 2083 N N . GLY B 1 33 ? 48.438 -22.625 3.539 1 31.84 33 GLY B N 1
ATOM 2084 C CA . GLY B 1 33 ? 47.062 -22.172 3.258 1 31.84 33 GLY B CA 1
ATOM 2085 C C . GLY B 1 33 ? 47 -20.719 2.809 1 31.84 33 GLY B C 1
ATOM 2086 O O . GLY B 1 33 ? 47.562 -19.844 3.463 1 31.84 33 GLY B O 1
ATOM 2087 N N . ALA B 1 34 ? 47 -20.453 1.431 1 39.81 34 ALA B N 1
ATOM 2088 C CA . ALA B 1 34 ? 46.625 -19.109 0.959 1 39.81 34 ALA B CA 1
ATOM 2089 C C . ALA B 1 34 ? 45.5 -18.531 1.774 1 39.81 34 ALA B C 1
ATOM 2091 O O . ALA B 1 34 ? 44.406 -19.141 1.876 1 39.81 34 ALA B O 1
ATOM 2092 N N . VAL B 1 35 ? 45.875 -17.766 2.816 1 39.78 35 VAL B N 1
ATOM 2093 C CA . VAL B 1 35 ? 44.875 -16.938 3.465 1 39.78 35 VAL B CA 1
ATOM 2094 C C . VAL B 1 35 ? 43.969 -16.312 2.412 1 39.78 35 VAL B C 1
ATOM 2096 O O . VAL B 1 35 ? 44.406 -15.531 1.572 1 39.78 35 VAL B O 1
ATOM 2099 N N . GLN B 1 36 ? 43.031 -17.094 1.857 1 39.69 36 GLN B N 1
ATOM 2100 C CA . GLN B 1 36 ? 41.969 -16.422 1.093 1 39.69 36 GLN B CA 1
ATOM 2101 C C . GLN B 1 36 ? 41.531 -15.133 1.781 1 39.69 36 GLN B C 1
ATOM 2103 O O . GLN B 1 36 ? 41.062 -15.156 2.922 1 39.69 36 GLN B O 1
ATOM 2108 N N . HIS B 1 37 ? 42.25 -14 1.474 1 42.5 37 HIS B N 1
ATOM 2109 C CA . HIS B 1 37 ? 41.625 -12.742 1.893 1 42.5 37 HIS B CA 1
ATOM 2110 C C . HIS B 1 37 ? 40.125 -12.766 1.686 1 42.5 37 HIS B C 1
ATOM 2112 O O . HIS B 1 37 ? 39.656 -13.148 0.616 1 42.5 37 HIS B O 1
ATOM 2118 N N . PRO B 1 38 ? 39.344 -12.875 2.771 1 41.66 38 PRO B N 1
ATOM 2119 C CA . PRO B 1 38 ? 37.906 -12.797 2.541 1 41.66 38 PRO B CA 1
ATOM 2120 C C . PRO B 1 38 ? 37.531 -11.789 1.453 1 41.66 38 PRO B C 1
ATOM 2122 O O . PRO B 1 38 ? 38.219 -10.789 1.265 1 41.66 38 PRO B O 1
ATOM 2125 N N . ALA B 1 39 ? 36.938 -12.203 0.322 1 43.62 39 ALA B N 1
ATOM 2126 C CA . ALA B 1 39 ? 36.375 -11.266 -0.65 1 43.62 39 ALA B CA 1
ATOM 2127 C C . ALA B 1 39 ? 35.812 -10.039 0.043 1 43.62 39 ALA B C 1
ATOM 2129 O O . ALA B 1 39 ? 35.281 -10.133 1.155 1 43.62 39 ALA B O 1
ATOM 2130 N N . PRO B 1 40 ? 36.344 -8.836 -0.228 1 38.34 40 PRO B N 1
ATOM 2131 C CA . PRO B 1 40 ? 35.688 -7.688 0.426 1 38.34 40 PRO B CA 1
ATOM 2132 C C . PRO B 1 40 ? 34.188 -7.801 0.473 1 38.34 40 PRO B C 1
ATOM 2134 O O . PRO B 1 40 ? 33.562 -8.242 -0.497 1 38.34 40 PRO B O 1
ATOM 2137 N N . SER B 1 41 ? 33.594 -8.023 1.613 1 39.47 41 SER B N 1
ATOM 2138 C CA . SER B 1 41 ? 32.125 -7.945 1.774 1 39.47 41 SER B CA 1
ATOM 2139 C C . SER B 1 41 ? 31.547 -6.789 0.968 1 39.47 41 SER B C 1
ATOM 2141 O O . SER B 1 41 ? 32.062 -5.664 1.037 1 39.47 41 SER B O 1
ATOM 2143 N N . MET B 1 42 ? 31.094 -6.977 -0.218 1 38.94 42 MET B N 1
ATOM 2144 C CA . MET B 1 42 ? 30.375 -5.906 -0.905 1 38.94 42 MET B CA 1
ATOM 2145 C C . MET B 1 42 ? 29.656 -4.996 0.094 1 38.94 42 MET B C 1
ATOM 2147 O O . MET B 1 42 ? 29.125 -5.473 1.093 1 38.94 42 MET B O 1
ATOM 2151 N N . PRO B 1 43 ? 30.047 -3.797 0.234 1 37.66 43 PRO B N 1
ATOM 2152 C CA . PRO B 1 43 ? 29.297 -2.951 1.165 1 37.66 43 PRO B CA 1
ATOM 2153 C C . PRO B 1 43 ? 27.797 -3.234 1.141 1 37.66 43 PRO B C 1
ATOM 2155 O O . PRO B 1 43 ? 27.219 -3.445 0.069 1 37.66 43 PRO B O 1
ATOM 2158 N N . ALA B 1 44 ? 27.281 -3.801 2.123 1 39.78 44 ALA B N 1
ATOM 2159 C CA . ALA B 1 44 ? 25.844 -3.926 2.264 1 39.78 44 ALA B CA 1
ATOM 2160 C C . ALA B 1 44 ? 25.125 -2.697 1.703 1 39.78 44 ALA B C 1
ATOM 2162 O O . ALA B 1 44 ? 25.438 -1.566 2.084 1 39.78 44 ALA B O 1
ATOM 2163 N N . VAL B 1 45 ? 24.828 -2.652 0.47 1 44.81 45 VAL B N 1
ATOM 2164 C CA . VAL B 1 45 ? 23.984 -1.576 -0.052 1 44.81 45 VAL B CA 1
ATOM 2165 C C . VAL B 1 45 ? 23.109 -1.017 1.063 1 44.81 45 VAL B C 1
ATOM 2167 O O . VAL B 1 45 ? 22.516 -1.776 1.83 1 44.81 45 VAL B O 1
ATOM 2170 N N . ALA B 1 46 ? 23.531 0.077 1.62 1 45.38 46 ALA B N 1
ATOM 2171 C CA . ALA B 1 46 ? 22.75 0.783 2.635 1 45.38 46 ALA B CA 1
ATOM 2172 C C . ALA B 1 46 ? 21.266 0.742 2.311 1 45.38 46 ALA B C 1
ATOM 2174 O O . ALA B 1 46 ? 20.828 1.224 1.258 1 45.38 46 ALA B O 1
ATOM 2175 N N . GLN B 1 47 ? 20.641 -0.373 2.672 1 56.12 47 GLN B N 1
ATOM 2176 C CA . GLN B 1 47 ? 19.188 -0.456 2.516 1 56.12 47 GLN B CA 1
ATOM 2177 C C . GLN B 1 47 ? 18.5 0.817 3.01 1 56.12 47 GLN B C 1
ATOM 2179 O O . GLN B 1 47 ? 18.891 1.379 4.035 1 56.12 47 GLN B O 1
ATOM 2184 N N . PRO B 1 48 ? 17.984 1.616 2.08 1 56.53 48 PRO B N 1
ATOM 2185 C CA . PRO B 1 48 ? 17.297 2.816 2.555 1 56.53 48 PRO B CA 1
ATOM 2186 C C . PRO B 1 48 ? 16.562 2.594 3.877 1 56.53 48 PRO B C 1
ATOM 2188 O O . PRO B 1 48 ? 16.031 1.505 4.121 1 56.53 48 PRO B O 1
ATOM 2191 N N . ALA B 1 49 ? 16.891 3.385 4.844 1 65.12 49 ALA B N 1
ATOM 2192 C CA . ALA B 1 49 ? 16.266 3.348 6.168 1 65.12 49 ALA B CA 1
ATOM 2193 C C . ALA B 1 49 ? 14.742 3.27 6.055 1 65.12 49 ALA B C 1
ATOM 2195 O O . ALA B 1 49 ? 14.141 3.945 5.219 1 65.12 49 ALA B O 1
ATOM 2196 N N . LEU B 1 50 ? 14.109 2.277 6.641 1 80.12 50 LEU B N 1
ATOM 2197 C CA . LEU B 1 50 ? 12.656 2.088 6.676 1 80.12 50 LEU B CA 1
ATOM 2198 C C . LEU B 1 50 ? 11.969 3.277 7.336 1 80.12 50 LEU B C 1
ATOM 2200 O O . LEU B 1 50 ? 12.414 3.758 8.383 1 80.12 50 LEU B O 1
ATOM 2204 N N . VAL B 1 51 ? 11.141 3.867 6.738 1 83.81 51 VAL B N 1
ATOM 2205 C CA . VAL B 1 51 ? 10.352 4.984 7.25 1 83.81 51 VAL B CA 1
ATOM 2206 C C . VAL B 1 51 ? 9.492 4.516 8.422 1 83.81 51 VAL B C 1
ATOM 2208 O O . VAL B 1 51 ? 9.375 5.219 9.43 1 83.81 51 VAL B O 1
ATOM 2211 N N . PHE B 1 52 ? 9.008 3.291 8.32 1 89.75 52 PHE B N 1
ATOM 2212 C CA . PHE B 1 52 ? 8.148 2.74 9.367 1 89.75 52 PHE B CA 1
ATOM 2213 C C . PHE B 1 52 ? 8.812 1.543 10.039 1 89.75 52 PHE B C 1
ATOM 2215 O O . PHE B 1 52 ? 9.523 0.775 9.391 1 89.75 52 PHE B O 1
ATOM 2222 N N . ASP B 1 53 ? 8.539 1.47 11.352 1 90.25 53 ASP B N 1
ATOM 2223 C CA . ASP B 1 53 ? 9.055 0.34 12.117 1 90.25 53 ASP B CA 1
ATOM 2224 C C . ASP B 1 53 ? 8.273 -0.934 11.812 1 90.25 53 ASP B C 1
ATOM 2226 O O . ASP B 1 53 ? 7.105 -1.059 12.211 1 90.25 53 ASP B O 1
ATOM 2230 N N . ILE B 1 54 ? 8.891 -1.834 11.234 1 89.81 54 ILE B N 1
ATOM 2231 C CA . ILE B 1 54 ? 8.195 -3.059 10.844 1 89.81 54 ILE B CA 1
ATOM 2232 C C . ILE B 1 54 ? 8.57 -4.184 11.805 1 89.81 54 ILE B C 1
ATOM 2234 O O . ILE B 1 54 ? 8.219 -5.344 11.578 1 89.81 54 ILE B O 1
ATOM 2238 N N . ALA B 1 55 ? 9.242 -3.879 12.867 1 88.25 55 ALA B N 1
ATOM 2239 C CA . ALA B 1 55 ? 9.688 -4.867 13.844 1 88.25 55 ALA B CA 1
ATOM 2240 C C . ALA B 1 55 ? 8.5 -5.613 14.445 1 88.25 55 ALA B C 1
ATOM 2242 O O . ALA B 1 55 ? 8.586 -6.816 14.719 1 88.25 55 ALA B O 1
ATOM 2243 N N . PRO B 1 56 ? 7.43 -4.992 14.602 1 90.44 56 PRO B N 1
ATOM 2244 C CA . PRO B 1 56 ? 6.305 -5.68 15.234 1 90.44 56 PRO B CA 1
ATOM 2245 C C . PRO B 1 56 ? 5.598 -6.652 14.289 1 90.44 56 PRO B C 1
ATOM 2247 O O . PRO B 1 56 ? 4.746 -7.434 14.719 1 90.44 56 PRO B O 1
ATOM 2250 N N . LEU B 1 57 ? 5.887 -6.621 13.07 1 92 57 LEU B N 1
ATOM 2251 C CA . LEU B 1 57 ? 5.207 -7.488 12.117 1 92 57 LEU B CA 1
ATOM 2252 C C . LEU B 1 57 ? 5.598 -8.945 12.328 1 92 57 LEU B C 1
ATOM 2254 O O . LEU B 1 57 ? 6.758 -9.242 12.625 1 92 57 LEU B O 1
ATOM 2258 N N . PRO B 1 58 ? 4.625 -9.859 12.18 1 94.69 58 PRO B N 1
ATOM 2259 C CA . PRO B 1 58 ? 4.961 -11.281 12.234 1 94.69 58 PRO B CA 1
ATOM 2260 C C . PRO B 1 58 ? 6 -11.68 11.195 1 94.69 58 PRO B C 1
ATOM 2262 O O . PRO B 1 58 ? 6.082 -11.062 10.125 1 94.69 58 PRO B O 1
ATOM 2265 N N . VAL B 1 59 ? 6.773 -12.664 11.578 1 96.25 59 VAL B N 1
ATOM 2266 C CA . VAL B 1 59 ? 7.82 -13.156 10.695 1 96.25 59 VAL B CA 1
ATOM 2267 C C . VAL B 1 59 ? 7.457 -14.555 10.195 1 96.25 59 VAL B C 1
ATOM 2269 O O . VAL B 1 59 ? 7.07 -15.414 10.984 1 96.25 59 VAL B O 1
ATOM 2272 N N . THR B 1 60 ? 7.457 -14.727 8.898 1 97.12 60 THR B N 1
ATOM 2273 C CA . THR B 1 60 ? 7.27 -16.031 8.258 1 97.12 60 THR B CA 1
ATOM 2274 C C . THR B 1 60 ? 8.57 -16.5 7.617 1 97.12 60 THR B C 1
ATOM 2276 O O . THR B 1 60 ? 9.211 -15.766 6.871 1 97.12 60 THR B O 1
ATOM 2279 N N . THR B 1 61 ? 8.938 -17.734 7.973 1 97.38 61 THR B N 1
ATOM 2280 C CA . THR B 1 61 ? 10.141 -18.312 7.395 1 97.38 61 THR B CA 1
ATOM 2281 C C . THR B 1 61 ? 9.789 -19.578 6.594 1 97.38 61 THR B C 1
ATOM 2283 O O . THR B 1 61 ? 8.891 -20.328 6.969 1 97.38 61 THR B O 1
ATOM 2286 N N . GLY B 1 62 ? 10.508 -19.688 5.465 1 98 62 GLY B N 1
ATOM 2287 C CA . GLY B 1 62 ? 10.289 -20.875 4.652 1 98 62 GLY B CA 1
ATOM 2288 C C . GLY B 1 62 ? 11.234 -20.969 3.471 1 98 62 GLY B C 1
ATOM 2289 O O . GLY B 1 62 ? 11.984 -20.047 3.191 1 98 62 GLY B O 1
ATOM 2290 N N . GLN B 1 63 ? 11.164 -22.141 2.883 1 98.5 63 GLN B N 1
ATOM 2291 C CA . GLN B 1 63 ? 11.945 -22.344 1.669 1 98.5 63 GLN B CA 1
ATOM 2292 C C . GLN B 1 63 ? 11.172 -21.891 0.432 1 98.5 63 GLN B C 1
ATOM 2294 O O . GLN B 1 63 ? 10 -22.234 0.261 1 98.5 63 GLN B O 1
ATOM 2299 N N . VAL B 1 64 ? 11.898 -21.141 -0.361 1 98.25 64 VAL B N 1
ATOM 2300 C CA . VAL B 1 64 ? 11.273 -20.656 -1.584 1 98.25 64 VAL B CA 1
ATOM 2301 C C . VAL B 1 64 ? 11.188 -21.781 -2.613 1 98.25 64 VAL B C 1
ATOM 2303 O O . VAL B 1 64 ? 12.203 -22.406 -2.938 1 98.25 64 VAL B O 1
ATOM 2306 N N . THR B 1 65 ? 9.977 -22.047 -3.098 1 97.94 65 THR B N 1
ATOM 2307 C CA . THR B 1 65 ? 9.805 -23.047 -4.141 1 97.94 65 THR B CA 1
ATOM 2308 C C . THR B 1 65 ? 9.867 -22.406 -5.523 1 97.94 65 THR B C 1
ATOM 2310 O O . THR B 1 65 ? 10.461 -22.969 -6.449 1 97.94 65 THR B O 1
ATOM 2313 N N . GLN B 1 66 ? 9.281 -21.281 -5.629 1 97.69 66 GLN B N 1
ATOM 2314 C CA . GLN B 1 66 ? 9.289 -20.578 -6.906 1 97.69 66 GLN B CA 1
ATOM 2315 C C . GLN B 1 66 ? 8.93 -19.109 -6.723 1 97.69 66 GLN B C 1
ATOM 2317 O O . GLN B 1 66 ? 8.43 -18.703 -5.668 1 97.69 66 GLN B O 1
ATOM 2322 N N . TYR B 1 67 ? 9.281 -18.344 -7.746 1 97.75 67 TYR B N 1
ATOM 2323 C CA . TYR B 1 67 ? 8.711 -17.016 -7.895 1 97.75 67 TYR B CA 1
ATOM 2324 C C . TYR B 1 67 ? 7.289 -17.078 -8.43 1 97.75 67 TYR B C 1
ATOM 2326 O O . TYR B 1 67 ? 6.973 -17.938 -9.266 1 97.75 67 TYR B O 1
ATOM 2334 N N . ILE B 1 68 ? 6.477 -16.297 -7.949 1 97.25 68 ILE B N 1
ATOM 2335 C CA . ILE B 1 68 ? 5.184 -16.078 -8.586 1 97.25 68 ILE B CA 1
ATOM 2336 C C . ILE B 1 68 ? 5.285 -14.938 -9.594 1 97.25 68 ILE B C 1
ATOM 2338 O O . ILE B 1 68 ? 5.391 -13.773 -9.211 1 97.25 68 ILE B O 1
ATOM 2342 N N . LEU B 1 69 ? 5.211 -15.328 -10.859 1 95.25 69 LEU B N 1
ATOM 2343 C CA . LEU B 1 69 ? 5.391 -14.352 -11.922 1 95.25 69 LEU B CA 1
ATOM 2344 C C . LEU B 1 69 ? 4.043 -13.828 -12.414 1 95.25 69 LEU B C 1
ATOM 2346 O O . LEU B 1 69 ? 3.064 -14.57 -12.461 1 95.25 69 LEU B O 1
ATOM 2350 N N . THR B 1 70 ? 4.062 -12.555 -12.75 1 91.38 70 THR B N 1
ATOM 2351 C CA . THR B 1 70 ? 2.961 -12.039 -13.562 1 91.38 70 THR B CA 1
ATOM 2352 C C . THR B 1 70 ? 3.111 -12.477 -15.016 1 91.38 70 THR B C 1
ATOM 2354 O O . THR B 1 70 ? 4.176 -12.945 -15.422 1 91.38 70 THR B O 1
ATOM 2357 N N . ALA B 1 71 ? 2.045 -12.336 -15.703 1 90.94 71 ALA B N 1
ATOM 2358 C CA . ALA B 1 71 ? 2.074 -12.727 -17.109 1 90.94 71 ALA B CA 1
ATOM 2359 C C . ALA B 1 71 ? 3.049 -11.852 -17.906 1 90.94 71 ALA B C 1
ATOM 2361 O O . ALA B 1 71 ? 3.451 -12.211 -19.016 1 90.94 71 ALA B O 1
ATOM 2362 N N . SER B 1 72 ? 3.391 -10.688 -17.375 1 87.56 72 SER B N 1
ATOM 2363 C CA . SER B 1 72 ? 4.359 -9.805 -18.016 1 87.56 72 SER B CA 1
ATOM 2364 C C . SER B 1 72 ? 5.785 -10.164 -17.625 1 87.56 72 SER B C 1
ATOM 2366 O O . SER B 1 72 ? 6.742 -9.586 -18.141 1 87.56 72 SER B O 1
ATOM 2368 N N . GLY B 1 73 ? 5.926 -11.055 -16.688 1 90.19 73 GLY B N 1
ATOM 2369 C CA . GLY B 1 73 ? 7.246 -11.547 -16.328 1 90.19 73 GLY B CA 1
ATOM 2370 C C . GLY B 1 73 ? 7.797 -10.914 -15.062 1 90.19 73 GLY B C 1
ATOM 2371 O O . GLY B 1 73 ? 8.906 -11.227 -14.633 1 90.19 73 GLY B O 1
ATOM 2372 N N . GLN B 1 74 ? 7.082 -10.094 -14.445 1 90.25 74 GLN B N 1
ATOM 2373 C CA . GLN B 1 74 ? 7.504 -9.484 -13.188 1 90.25 74 GLN B CA 1
ATOM 2374 C C . GLN B 1 74 ? 7.262 -10.422 -12.008 1 90.25 74 GLN B C 1
ATOM 2376 O O . GLN B 1 74 ? 6.348 -11.242 -12.047 1 90.25 74 GLN B O 1
ATOM 2381 N N . VAL B 1 75 ? 8.086 -10.273 -11.016 1 94 75 VAL B N 1
ATOM 2382 C CA . VAL B 1 75 ? 7.902 -11.086 -9.812 1 94 75 VAL B CA 1
ATOM 2383 C C . VAL B 1 75 ? 6.891 -10.414 -8.891 1 94 75 VAL B C 1
ATOM 2385 O O . VAL B 1 75 ? 7.129 -9.312 -8.391 1 94 75 VAL B O 1
ATOM 2388 N N . SER B 1 76 ? 5.84 -11.117 -8.656 1 93.31 76 SER B N 1
ATOM 2389 C CA . SER B 1 76 ? 4.785 -10.594 -7.797 1 93.31 76 SER B CA 1
ATOM 2390 C C . SER B 1 76 ? 4.883 -11.164 -6.387 1 93.31 76 SER B C 1
ATOM 2392 O O . SER B 1 76 ? 4.242 -10.672 -5.461 1 93.31 76 SER B O 1
ATOM 2394 N N . GLY B 1 77 ? 5.66 -12.203 -6.242 1 96.56 77 GLY B N 1
ATOM 2395 C CA . GLY B 1 77 ? 5.797 -12.828 -4.934 1 96.56 77 GLY B CA 1
ATOM 2396 C C . GLY B 1 77 ? 6.547 -14.141 -4.977 1 96.56 77 GLY B C 1
ATOM 2397 O O . GLY B 1 77 ? 7.309 -14.398 -5.914 1 96.56 77 GLY B O 1
ATOM 2398 N N . LEU B 1 78 ? 6.402 -14.883 -3.848 1 97.88 78 LEU B N 1
ATOM 2399 C CA . LEU B 1 78 ? 7.074 -16.156 -3.678 1 97.88 78 LEU B CA 1
ATOM 2400 C C . LEU B 1 78 ? 6.09 -17.234 -3.23 1 97.88 78 LEU B C 1
ATOM 2402 O O . LEU B 1 78 ? 5.164 -16.953 -2.465 1 97.88 78 LEU B O 1
ATOM 2406 N N . LEU B 1 79 ? 6.301 -18.375 -3.754 1 98.5 79 LEU B N 1
ATOM 2407 C CA . LEU B 1 79 ? 5.672 -19.547 -3.162 1 98.5 79 LEU B CA 1
ATOM 2408 C C . LEU B 1 79 ? 6.645 -20.281 -2.254 1 98.5 79 LEU B C 1
ATOM 2410 O O . LEU B 1 79 ? 7.758 -20.625 -2.67 1 98.5 79 LEU B O 1
ATOM 2414 N N . LEU B 1 80 ? 6.215 -20.484 -1.04 1 98.38 80 LEU B N 1
ATOM 2415 C CA . LEU B 1 80 ? 7.043 -21.234 -0.1 1 98.38 80 LEU B CA 1
ATOM 2416 C C . LEU B 1 80 ? 6.699 -22.719 -0.139 1 98.38 80 LEU B C 1
ATOM 2418 O O . LEU B 1 80 ? 5.633 -23.109 -0.624 1 98.38 80 LEU B O 1
ATOM 2422 N N . ALA B 1 81 ? 7.531 -23.516 0.406 1 97.75 81 ALA B N 1
ATOM 2423 C CA . ALA B 1 81 ? 7.398 -24.969 0.357 1 97.75 81 ALA B CA 1
ATOM 2424 C C . ALA B 1 81 ? 6.152 -25.422 1.105 1 97.75 81 ALA B C 1
ATOM 2426 O O . ALA B 1 81 ? 5.57 -26.469 0.772 1 97.75 81 ALA B O 1
ATOM 2427 N N . ASP B 1 82 ? 5.695 -24.703 2.08 1 96.44 82 ASP B N 1
ATOM 2428 C CA . ASP B 1 82 ? 4.531 -25.094 2.869 1 96.44 82 ASP B CA 1
ATOM 2429 C C . ASP B 1 82 ? 3.236 -24.656 2.191 1 96.44 82 ASP B C 1
ATOM 2431 O O . ASP B 1 82 ? 2.148 -24.828 2.746 1 96.44 82 ASP B O 1
ATOM 2435 N N . GLY B 1 83 ? 3.375 -24.031 1.017 1 96.69 83 GLY B N 1
ATOM 2436 C CA . GLY B 1 83 ? 2.195 -23.625 0.271 1 96.69 83 GLY B CA 1
ATOM 2437 C C . GLY B 1 83 ? 1.828 -22.172 0.483 1 96.69 83 GLY B C 1
ATOM 2438 O O . GLY B 1 83 ? 0.905 -21.656 -0.154 1 96.69 83 GLY B O 1
ATOM 2439 N N . THR B 1 84 ? 2.584 -21.5 1.335 1 97.94 84 THR B N 1
ATOM 2440 C CA . THR B 1 84 ? 2.316 -20.078 1.603 1 97.94 84 THR B CA 1
ATOM 2441 C C . THR B 1 84 ? 2.697 -19.219 0.402 1 97.94 84 THR B C 1
ATOM 2443 O O . THR B 1 84 ? 3.781 -19.375 -0.163 1 97.94 84 THR B O 1
ATOM 2446 N N . GLN B 1 85 ? 1.741 -18.406 0.036 1 97.94 85 GLN B N 1
ATOM 2447 C CA . GLN B 1 85 ? 1.996 -17.438 -1.03 1 97.94 85 GLN B CA 1
ATOM 2448 C C . GLN B 1 85 ? 2.311 -16.062 -0.462 1 97.94 85 GLN B C 1
ATOM 2450 O O . GLN B 1 85 ? 1.454 -15.438 0.166 1 97.94 85 GLN B O 1
ATOM 2455 N N . VAL B 1 86 ? 3.535 -15.625 -0.706 1 97.81 86 VAL B N 1
ATOM 2456 C CA . VAL B 1 86 ? 3.99 -14.328 -0.222 1 97.81 86 VAL B CA 1
ATOM 2457 C C . VAL B 1 86 ? 3.867 -13.289 -1.335 1 97.81 86 VAL B C 1
ATOM 2459 O O . VAL B 1 86 ? 4.469 -13.438 -2.4 1 97.81 86 VAL B O 1
ATOM 2462 N N . PHE B 1 87 ? 3.064 -12.273 -1.031 1 94.31 87 PHE B N 1
ATOM 2463 C CA . PHE B 1 87 ? 2.889 -11.211 -2.021 1 94.31 87 PHE B CA 1
ATOM 2464 C C . PHE B 1 87 ? 3.621 -9.945 -1.598 1 94.31 87 PHE B C 1
ATOM 2466 O O . PHE B 1 87 ? 3.768 -9.68 -0.403 1 94.31 87 PHE B O 1
ATOM 2473 N N . CYS B 1 88 ? 4.055 -9.219 -2.607 1 90.38 88 CYS B N 1
ATOM 2474 C CA . CYS B 1 88 ? 4.793 -7.992 -2.342 1 90.38 88 CYS B CA 1
ATOM 2475 C C . CYS B 1 88 ? 4.484 -6.93 -3.393 1 90.38 88 CYS B C 1
ATOM 2477 O O . CYS B 1 88 ? 3.812 -7.215 -4.387 1 90.38 88 CYS B O 1
ATOM 2479 N N . THR B 1 89 ? 4.863 -5.758 -3.121 1 85.31 89 THR B N 1
ATOM 2480 C CA . THR B 1 89 ? 4.738 -4.672 -4.086 1 85.31 89 THR B CA 1
ATOM 2481 C C . THR B 1 89 ? 5.656 -4.91 -5.285 1 85.31 89 THR B C 1
ATOM 2483 O O . THR B 1 89 ? 6.551 -5.754 -5.23 1 85.31 89 THR B O 1
ATOM 2486 N N . HIS B 1 90 ? 5.414 -4.266 -6.359 1 83.69 90 HIS B N 1
ATOM 2487 C CA . HIS B 1 90 ? 6.191 -4.406 -7.586 1 83.69 90 HIS B CA 1
ATOM 2488 C C . HIS B 1 90 ? 7.668 -4.109 -7.344 1 83.69 90 HIS B C 1
ATOM 2490 O O . HIS B 1 90 ? 8.539 -4.848 -7.809 1 83.69 90 HIS B O 1
ATOM 2496 N N . GLU B 1 91 ? 7.945 -3.031 -6.59 1 81.88 91 GLU B N 1
ATOM 2497 C CA . GLU B 1 91 ? 9.32 -2.623 -6.332 1 81.88 91 GLU B CA 1
ATOM 2498 C C . GLU B 1 91 ? 10.078 -3.691 -5.547 1 81.88 91 GLU B C 1
ATOM 2500 O O . GLU B 1 91 ? 11.211 -4.043 -5.898 1 81.88 91 GLU B O 1
ATOM 2505 N N . LEU B 1 92 ? 9.383 -4.16 -4.582 1 87.56 92 LEU B N 1
ATOM 2506 C CA . LEU B 1 92 ? 9.992 -5.215 -3.777 1 87.56 92 LEU B CA 1
ATOM 2507 C C . LEU B 1 92 ? 10.18 -6.484 -4.594 1 87.56 92 LEU B C 1
ATOM 2509 O O . LEU B 1 92 ? 11.234 -7.125 -4.527 1 87.56 92 LEU B O 1
ATOM 2513 N N . GLY B 1 93 ? 9.203 -6.863 -5.391 1 92.06 93 GLY B N 1
ATOM 2514 C CA . GLY B 1 93 ? 9.273 -8.047 -6.234 1 92.06 93 GLY B CA 1
ATOM 2515 C C . GLY B 1 93 ? 10.43 -8.008 -7.215 1 92.06 93 GLY B C 1
ATOM 2516 O O . GLY B 1 93 ? 11.078 -9.031 -7.449 1 92.06 93 GLY B O 1
ATOM 2517 N N . ASP B 1 94 ? 10.727 -6.883 -7.77 1 88.31 94 ASP B N 1
ATOM 2518 C CA . ASP B 1 94 ? 11.805 -6.719 -8.742 1 88.31 94 ASP B CA 1
ATOM 2519 C C . ASP B 1 94 ? 13.164 -7.008 -8.109 1 88.31 94 ASP B C 1
ATOM 2521 O O . ASP B 1 94 ? 14.102 -7.406 -8.797 1 88.31 94 ASP B O 1
ATOM 2525 N N . SER B 1 95 ? 13.25 -6.883 -6.848 1 91.75 95 SER B N 1
ATOM 2526 C CA . SER B 1 95 ? 14.523 -7.031 -6.156 1 91.75 95 SER B CA 1
ATOM 2527 C C . SER B 1 95 ? 14.703 -8.445 -5.617 1 91.75 95 SER B C 1
ATOM 2529 O O . SER B 1 95 ? 15.797 -8.828 -5.207 1 91.75 95 SER B O 1
ATOM 2531 N N . LEU B 1 96 ? 13.633 -9.227 -5.645 1 94.5 96 LEU B N 1
ATOM 2532 C CA . LEU B 1 96 ? 13.625 -10.531 -4.988 1 94.5 96 LEU B CA 1
ATOM 2533 C C . LEU B 1 96 ? 14.641 -11.469 -5.633 1 94.5 96 LEU B C 1
ATOM 2535 O O . LEU B 1 96 ? 15.414 -12.133 -4.934 1 94.5 96 LEU B O 1
ATOM 2539 N N . PRO B 1 97 ? 14.695 -11.523 -6.977 1 94.56 97 PRO B N 1
ATOM 2540 C CA . PRO B 1 97 ? 15.648 -12.453 -7.594 1 94.56 97 PRO B CA 1
ATOM 2541 C C . PRO B 1 97 ? 17.094 -12.148 -7.211 1 94.56 97 PRO B C 1
ATOM 2543 O O . PRO B 1 97 ? 17.953 -13.031 -7.309 1 94.56 97 PRO B O 1
ATOM 2546 N N . GLY B 1 98 ? 17.375 -10.969 -6.762 1 93.69 98 GLY B N 1
ATOM 2547 C CA . GLY B 1 98 ? 18.734 -10.602 -6.367 1 93.69 98 GLY B CA 1
ATOM 2548 C C . GLY B 1 98 ? 19.078 -11.047 -4.961 1 93.69 98 GLY B C 1
ATOM 2549 O O . GLY B 1 98 ? 20.25 -11.016 -4.566 1 93.69 98 GLY B O 1
ATOM 2550 N N . ILE B 1 99 ? 18.094 -11.539 -4.203 1 93.44 99 ILE B N 1
ATOM 2551 C CA . ILE B 1 99 ? 18.422 -11.805 -2.809 1 93.44 99 ILE B CA 1
ATOM 2552 C C . ILE B 1 99 ? 18.078 -13.258 -2.465 1 93.44 99 ILE B C 1
ATOM 2554 O O . ILE B 1 99 ? 18.578 -13.805 -1.483 1 93.44 99 ILE B O 1
ATOM 2558 N N . VAL B 1 100 ? 17.156 -13.828 -3.262 1 95.88 100 VAL B N 1
ATOM 2559 C CA . VAL B 1 100 ? 16.766 -15.188 -2.926 1 95.88 100 VAL B CA 1
ATOM 2560 C C . VAL B 1 100 ? 16.406 -15.945 -4.199 1 95.88 100 VAL B C 1
ATOM 2562 O O . VAL B 1 100 ? 15.797 -15.391 -5.117 1 95.88 100 VAL B O 1
ATOM 2565 N N . ARG B 1 101 ? 16.781 -17.172 -4.266 1 96 101 ARG B N 1
ATOM 2566 C CA . ARG B 1 101 ? 16.453 -18.078 -5.367 1 96 101 ARG B CA 1
ATOM 2567 C C . ARG B 1 101 ? 15.625 -19.25 -4.883 1 96 101 ARG B C 1
ATOM 2569 O O . ARG B 1 101 ? 15.672 -19.609 -3.703 1 96 101 ARG B O 1
ATOM 2576 N N . PRO B 1 102 ? 14.812 -19.781 -5.883 1 96.88 102 PRO B N 1
ATOM 2577 C CA . PRO B 1 102 ? 14.109 -21.016 -5.496 1 96.88 102 PRO B CA 1
ATOM 2578 C C . PRO B 1 102 ? 15.039 -22.062 -4.895 1 96.88 102 PRO B C 1
ATOM 2580 O O . PRO B 1 102 ? 16.141 -22.281 -5.402 1 96.88 102 PRO B O 1
ATOM 2583 N N . GLY B 1 103 ? 14.602 -22.641 -3.812 1 97.19 103 GLY B N 1
ATOM 2584 C CA . GLY B 1 103 ? 15.414 -23.625 -3.105 1 97.19 103 GLY B CA 1
ATOM 2585 C C . GLY B 1 103 ? 16.062 -23.078 -1.853 1 97.19 103 GLY B C 1
ATOM 2586 O O . GLY B 1 103 ? 16.531 -23.828 -1 1 97.19 103 GLY B O 1
ATOM 2587 N N . GLU B 1 104 ? 16.047 -21.781 -1.702 1 97.44 104 GLU B N 1
ATOM 2588 C CA . GLU B 1 104 ? 16.703 -21.141 -0.571 1 97.44 104 GLU B CA 1
ATOM 2589 C C . GLU B 1 104 ? 15.695 -20.734 0.495 1 97.44 104 GLU B C 1
ATOM 2591 O O . GLU B 1 104 ? 14.492 -20.656 0.222 1 97.44 104 GLU B O 1
ATOM 2596 N N . GLN B 1 105 ? 16.281 -20.5 1.681 1 97.75 105 GLN B N 1
ATOM 2597 C CA . GLN B 1 105 ? 15.445 -20.062 2.801 1 97.75 105 GLN B CA 1
ATOM 2598 C C . GLN B 1 105 ? 15.25 -18.547 2.785 1 97.75 105 GLN B C 1
ATOM 2600 O O . GLN B 1 105 ? 16.172 -17.797 2.449 1 97.75 105 GLN B O 1
ATOM 2605 N N . VAL B 1 106 ? 14.016 -18.172 3.166 1 97.44 106 VAL B N 1
ATOM 2606 C CA . VAL B 1 106 ? 13.727 -16.734 3.229 1 97.44 106 VAL B CA 1
ATOM 2607 C C . VAL B 1 106 ? 12.992 -16.422 4.531 1 97.44 106 VAL B C 1
ATOM 2609 O O . VAL B 1 106 ? 12.328 -17.281 5.105 1 97.44 106 VAL B O 1
ATOM 2612 N N . THR B 1 107 ? 13.227 -15.297 5.035 1 97.38 107 THR B N 1
ATOM 2613 C CA . THR B 1 107 ? 12.492 -14.727 6.16 1 97.38 107 THR B CA 1
ATOM 2614 C C . THR B 1 107 ? 11.688 -13.508 5.719 1 97.38 107 THR B C 1
ATOM 2616 O O . THR B 1 107 ? 12.242 -12.57 5.129 1 97.38 107 THR B O 1
ATOM 2619 N N . VAL B 1 108 ? 10.383 -13.539 5.977 1 96.94 108 VAL B N 1
ATOM 2620 C CA . VAL B 1 108 ? 9.477 -12.5 5.492 1 96.94 108 VAL B CA 1
ATOM 2621 C C . VAL B 1 108 ? 8.805 -11.812 6.676 1 96.94 108 VAL B C 1
ATOM 2623 O O . VAL B 1 108 ? 8.148 -12.469 7.488 1 96.94 108 VAL B O 1
ATOM 2626 N N . ALA B 1 109 ? 9.016 -10.539 6.848 1 94.5 109 ALA B N 1
ATOM 2627 C CA . ALA B 1 109 ? 8.219 -9.727 7.762 1 94.5 109 ALA B CA 1
ATOM 2628 C C . ALA B 1 109 ? 6.965 -9.188 7.066 1 94.5 109 ALA B C 1
ATOM 2630 O O . ALA B 1 109 ? 7.059 -8.43 6.105 1 94.5 109 ALA B O 1
ATOM 2631 N N . GLY B 1 110 ? 5.836 -9.648 7.516 1 94.19 110 GLY B N 1
ATOM 2632 C CA . GLY B 1 110 ? 4.621 -9.273 6.805 1 94.19 110 GLY B CA 1
ATOM 2633 C C . GLY B 1 110 ? 3.355 -9.664 7.539 1 94.19 110 GLY B C 1
ATOM 2634 O O . GLY B 1 110 ? 3.416 -10.258 8.625 1 94.19 110 GLY B O 1
ATOM 2635 N N . LEU B 1 111 ? 2.26 -9.297 7.004 1 92.12 111 LEU B N 1
ATOM 2636 C CA . LEU B 1 111 ? 0.952 -9.617 7.57 1 92.12 111 LEU B CA 1
ATOM 2637 C C . LEU B 1 111 ? 0.414 -10.922 6.988 1 92.12 111 LEU B C 1
ATOM 2639 O O . LEU B 1 111 ? 0.437 -11.117 5.77 1 92.12 111 LEU B O 1
ATOM 2643 N N . LYS B 1 112 ? -0.105 -11.758 7.879 1 94.62 112 LYS B N 1
ATOM 2644 C CA . LYS B 1 112 ? -0.639 -13.047 7.449 1 94.62 112 LYS B CA 1
ATOM 2645 C C . LYS B 1 112 ? -2.111 -12.938 7.066 1 94.62 112 LYS B C 1
ATOM 2647 O O . LYS B 1 112 ? -2.867 -12.195 7.699 1 94.62 112 LYS B O 1
ATOM 2652 N N . GLY B 1 113 ? -2.455 -13.695 6.055 1 93 113 GLY B N 1
ATOM 2653 C CA . GLY B 1 113 ? -3.854 -13.75 5.656 1 93 113 GLY B CA 1
ATOM 2654 C C . GLY B 1 113 ? -4.742 -14.414 6.691 1 93 113 GLY B C 1
ATOM 2655 O O . GLY B 1 113 ? -4.309 -15.32 7.406 1 93 113 GLY B O 1
ATOM 2656 N N . VAL B 1 114 ? -5.918 -13.867 6.723 1 90.81 114 VAL B N 1
ATOM 2657 C CA . VAL B 1 114 ? -6.898 -14.492 7.602 1 90.81 114 VAL B CA 1
ATOM 2658 C C . VAL B 1 114 ? -7.566 -15.664 6.875 1 90.81 114 VAL B C 1
ATOM 2660 O O . VAL B 1 114 ? -8.312 -15.461 5.918 1 90.81 114 VAL B O 1
ATOM 2663 N N . GLY B 1 115 ? -7.309 -16.844 7.25 1 90.56 115 GLY B N 1
ATOM 2664 C CA . GLY B 1 115 ? -7.965 -18.016 6.707 1 90.56 115 GLY B CA 1
ATOM 2665 C C . GLY B 1 115 ? -7.379 -18.469 5.383 1 90.56 115 GLY B C 1
ATOM 2666 O O . GLY B 1 115 ? -7.941 -19.344 4.711 1 90.56 115 GLY B O 1
ATOM 2667 N N . ARG B 1 116 ? -6.398 -17.828 4.875 1 93.5 116 ARG B N 1
ATOM 2668 C CA . ARG B 1 116 ? -5.711 -18.172 3.639 1 93.5 116 ARG B CA 1
ATOM 2669 C C . ARG B 1 116 ? -4.199 -18.203 3.842 1 93.5 116 ARG B C 1
ATOM 2671 O O . ARG B 1 116 ? -3.662 -17.453 4.656 1 93.5 116 ARG B O 1
ATOM 2678 N N . PRO B 1 117 ? -3.596 -19.047 3.156 1 96.06 117 PRO B N 1
ATOM 2679 C CA . PRO B 1 117 ? -2.141 -19.141 3.297 1 96.06 117 PRO B CA 1
ATOM 2680 C C . PRO B 1 117 ? -1.401 -18.062 2.498 1 96.06 117 PRO B C 1
ATOM 2682 O O . PRO B 1 117 ? -0.598 -18.391 1.62 1 96.06 117 PRO B O 1
ATOM 2685 N N . ILE B 1 118 ? -1.691 -16.828 2.781 1 96.44 118 ILE B N 1
ATOM 2686 C CA . ILE B 1 118 ? -1.065 -15.711 2.082 1 96.44 118 ILE B CA 1
ATOM 2687 C C . ILE B 1 118 ? -0.401 -14.781 3.09 1 96.44 118 ILE B C 1
ATOM 2689 O O . ILE B 1 118 ? -0.812 -14.719 4.25 1 96.44 118 ILE B O 1
ATOM 2693 N N . VAL B 1 119 ? 0.677 -14.172 2.633 1 96.19 119 VAL B N 1
ATOM 2694 C CA . VAL B 1 119 ? 1.392 -13.18 3.428 1 96.19 119 VAL B CA 1
ATOM 2695 C C . VAL B 1 119 ? 1.662 -11.938 2.58 1 96.19 119 VAL B C 1
ATOM 2697 O O . VAL B 1 119 ? 2.119 -12.047 1.44 1 96.19 119 VAL B O 1
ATOM 2700 N N . ARG B 1 120 ? 1.312 -10.828 3.102 1 92.62 120 ARG B N 1
ATOM 2701 C CA . ARG B 1 120 ? 1.765 -9.57 2.51 1 92.62 120 ARG B CA 1
ATOM 2702 C C . ARG B 1 120 ? 3.131 -9.172 3.057 1 92.62 120 ARG B C 1
ATOM 2704 O O . ARG B 1 120 ? 3.252 -8.797 4.227 1 92.62 120 ARG B O 1
ATOM 2711 N N . ALA B 1 121 ? 4.055 -9.094 2.195 1 94.19 121 ALA B N 1
ATOM 2712 C CA . ALA B 1 121 ? 5.43 -8.836 2.619 1 94.19 121 ALA B CA 1
ATOM 2713 C C . ALA B 1 121 ? 5.719 -7.336 2.654 1 94.19 121 ALA B C 1
ATOM 2715 O O . ALA B 1 121 ? 5.367 -6.605 1.724 1 94.19 121 ALA B O 1
ATOM 2716 N N . TYR B 1 122 ? 6.387 -7 3.742 1 90.12 122 TYR B N 1
ATOM 2717 C CA . TYR B 1 122 ? 6.914 -5.641 3.854 1 90.12 122 TYR B CA 1
ATOM 2718 C C . TYR B 1 122 ? 8.438 -5.641 3.795 1 90.12 122 TYR B C 1
ATOM 2720 O O . TYR B 1 122 ? 9.047 -4.633 3.438 1 90.12 122 TYR B O 1
ATOM 2728 N N . ALA B 1 123 ? 8.961 -6.742 4.195 1 92.56 123 ALA B N 1
ATOM 2729 C CA . ALA B 1 123 ? 10.406 -6.941 4.074 1 92.56 123 ALA B CA 1
ATOM 2730 C C . ALA B 1 123 ? 10.742 -8.422 3.889 1 92.56 123 ALA B C 1
ATOM 2732 O O . ALA B 1 123 ? 10.055 -9.289 4.43 1 92.56 123 ALA B O 1
ATOM 2733 N N . VAL B 1 124 ? 11.75 -8.648 3.105 1 95.25 124 VAL B N 1
ATOM 2734 C CA . VAL B 1 124 ? 12.211 -10 2.844 1 95.25 124 VAL B CA 1
ATOM 2735 C C . VAL B 1 124 ? 13.719 -10.086 3.08 1 95.25 124 VAL B C 1
ATOM 2737 O O . VAL B 1 124 ? 14.469 -9.219 2.641 1 95.25 124 VAL B O 1
ATOM 2740 N N . THR B 1 125 ? 14.133 -11.094 3.816 1 95.38 125 THR B N 1
ATOM 2741 C CA . THR B 1 125 ? 15.539 -11.344 4.082 1 95.38 125 THR B CA 1
ATOM 2742 C C . THR B 1 125 ? 15.977 -12.68 3.48 1 95.38 125 THR B C 1
ATOM 2744 O O . THR B 1 125 ? 15.336 -13.703 3.717 1 95.38 125 THR B O 1
ATOM 2747 N N . GLY B 1 126 ? 17.016 -12.586 2.678 1 94.94 126 GLY B N 1
ATOM 2748 C CA . GLY B 1 126 ? 17.547 -13.781 2.051 1 94.94 126 GLY B CA 1
ATOM 2749 C C . GLY B 1 126 ? 18.422 -14.609 2.984 1 94.94 126 GLY B C 1
ATOM 2750 O O . GLY B 1 126 ? 18.594 -14.25 4.152 1 94.94 126 GLY B O 1
ATOM 2751 N N . PRO B 1 127 ? 18.891 -15.734 2.465 1 93.62 127 PRO B N 1
ATOM 2752 C CA . PRO B 1 127 ? 19.688 -16.656 3.275 1 93.62 127 PRO B CA 1
ATOM 2753 C C . PRO B 1 127 ? 21.016 -16.062 3.723 1 93.62 127 PRO B C 1
ATOM 2755 O O . PRO B 1 127 ? 21.578 -16.484 4.742 1 93.62 127 PRO B O 1
ATOM 2758 N N . ARG B 1 128 ? 21.562 -15.148 3.033 1 91.5 128 ARG B N 1
ATOM 2759 C CA . ARG B 1 128 ? 22.859 -14.562 3.35 1 91.5 128 ARG B CA 1
ATOM 2760 C C . ARG B 1 128 ? 22.703 -13.266 4.129 1 91.5 128 ARG B C 1
ATOM 2762 O O . ARG B 1 128 ? 23.641 -12.469 4.223 1 91.5 128 ARG B O 1
ATOM 2769 N N . GLY B 1 129 ? 21.484 -12.977 4.496 1 89.31 129 GLY B N 1
ATOM 2770 C CA . GLY B 1 129 ? 21.266 -11.82 5.352 1 89.31 129 GLY B CA 1
ATOM 2771 C C . GLY B 1 129 ? 20.891 -10.57 4.582 1 89.31 129 GLY B C 1
ATOM 2772 O O . GLY B 1 129 ? 20.578 -9.539 5.176 1 89.31 129 GLY B O 1
ATOM 2773 N N . GLN B 1 130 ? 20.938 -10.633 3.262 1 90.44 130 GLN B N 1
ATOM 2774 C CA . GLN B 1 130 ? 20.5 -9.492 2.471 1 90.44 130 GLN B CA 1
ATOM 2775 C C . GLN B 1 130 ? 19.016 -9.227 2.676 1 90.44 130 GLN B C 1
ATOM 2777 O O . GLN B 1 130 ? 18.188 -10.133 2.537 1 90.44 130 GLN B O 1
ATOM 2782 N N . ARG B 1 131 ? 18.75 -8.023 2.932 1 91.12 131 ARG B N 1
ATOM 2783 C CA . ARG B 1 131 ? 17.375 -7.668 3.244 1 91.12 131 ARG B CA 1
ATOM 2784 C C . ARG B 1 131 ? 16.875 -6.555 2.328 1 91.12 131 ARG B C 1
ATOM 2786 O O . ARG B 1 131 ? 17.594 -5.605 2.039 1 91.12 131 ARG B O 1
ATOM 2793 N N . ILE B 1 132 ? 15.602 -6.738 1.827 1 90.56 132 ILE B N 1
ATOM 2794 C CA . ILE B 1 132 ? 14.906 -5.699 1.076 1 90.56 132 ILE B CA 1
ATOM 2795 C C . ILE B 1 132 ? 13.586 -5.367 1.761 1 90.56 132 ILE B C 1
ATOM 2797 O O . ILE B 1 132 ? 12.945 -6.242 2.35 1 90.56 132 ILE B O 1
ATOM 2801 N N . ALA B 1 133 ? 13.219 -4.09 1.726 1 87.06 133 ALA B N 1
ATOM 2802 C CA . ALA B 1 133 ? 11.984 -3.654 2.373 1 87.06 133 ALA B CA 1
ATOM 2803 C C . ALA B 1 133 ? 11.141 -2.809 1.428 1 87.06 133 ALA B C 1
ATOM 2805 O O . ALA B 1 133 ? 11.664 -2.184 0.504 1 87.06 133 ALA B O 1
ATOM 2806 N N . ASP B 1 134 ? 9.789 -3.047 1.7 1 74.19 134 ASP B N 1
ATOM 2807 C CA . ASP B 1 134 ? 8.82 -2.236 0.968 1 74.19 134 ASP B CA 1
ATOM 2808 C C . ASP B 1 134 ? 8.797 -0.802 1.489 1 74.19 134 ASP B C 1
ATOM 2810 O O . ASP B 1 134 ? 8.391 -0.556 2.627 1 74.19 134 ASP B O 1
ATOM 2814 N N . VAL B 1 135 ? 9.531 -0.001 0.852 1 57.41 135 VAL B N 1
ATOM 2815 C CA . VAL B 1 135 ? 9.523 1.405 1.24 1 57.41 135 VAL B CA 1
ATOM 2816 C C . VAL B 1 135 ? 8.266 2.084 0.696 1 57.41 135 VAL B C 1
ATOM 2818 O O . VAL B 1 135 ? 8.195 3.314 0.63 1 57.41 135 VAL B O 1
ATOM 2821 N N . ARG B 1 136 ? 7.184 1.271 0.298 1 51.75 136 ARG B N 1
ATOM 2822 C CA . ARG B 1 136 ? 6.16 1.724 -0.64 1 51.75 136 ARG B CA 1
ATOM 2823 C C . ARG B 1 136 ? 5.59 3.074 -0.219 1 51.75 136 ARG B C 1
ATOM 2825 O O . ARG B 1 136 ? 5.324 3.301 0.963 1 51.75 136 ARG B O 1
ATOM 2832 N N . SER B 1 137 ? 5.953 4.004 -0.819 1 46.03 137 SER B N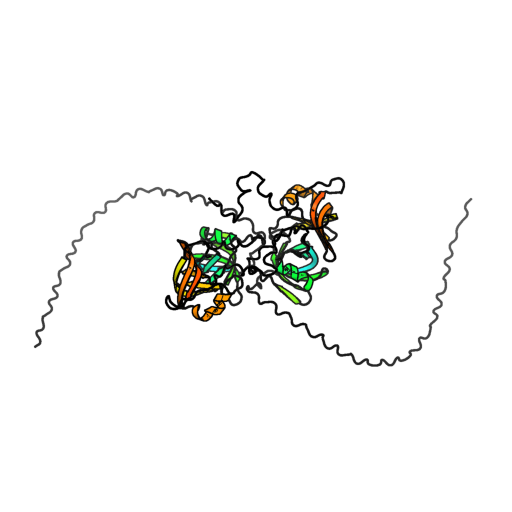 1
ATOM 2833 C CA . SER B 1 137 ? 5.117 5.16 -1.122 1 46.03 137 SER B CA 1
ATOM 2834 C C . SER B 1 137 ? 3.709 4.734 -1.532 1 46.03 137 SER B C 1
ATOM 2836 O O . SER B 1 137 ? 3.545 3.836 -2.359 1 46.03 137 SER B O 1
ATOM 2838 N N . ALA B 1 138 ? 2.762 4.613 -0.766 1 41.25 138 ALA B N 1
ATOM 2839 C CA . ALA B 1 138 ? 1.361 4.312 -1.05 1 41.25 138 ALA B CA 1
ATOM 2840 C C . ALA B 1 138 ? 1.025 4.594 -2.512 1 41.25 138 ALA B C 1
ATOM 2842 O O . ALA B 1 138 ? -0.017 4.16 -3.008 1 41.25 138 ALA B O 1
ATOM 2843 N N . THR B 1 139 ? 1.673 5.625 -3.125 1 37.03 139 THR B N 1
ATOM 2844 C CA . THR B 1 139 ? 1.193 6.172 -4.391 1 37.03 139 THR B CA 1
ATOM 2845 C C . THR B 1 139 ? 1.472 5.207 -5.539 1 37.03 139 THR B C 1
ATOM 2847 O O . THR B 1 139 ? 1.253 5.539 -6.703 1 37.03 139 THR B O 1
ATOM 2850 N N . ALA B 1 140 ? 2.15 4.219 -5.262 1 38.31 140 ALA B N 1
ATOM 2851 C CA . ALA B 1 140 ? 2.611 3.678 -6.539 1 38.31 140 ALA B CA 1
ATOM 2852 C C . ALA B 1 140 ? 1.465 3.021 -7.301 1 38.31 140 ALA B C 1
ATOM 2854 O O . ALA B 1 140 ? 0.815 2.105 -6.793 1 38.31 140 ALA B O 1
ATOM 2855 N N . VAL B 1 141 ? 0.945 3.762 -8.266 1 36.69 141 VAL B N 1
ATOM 2856 C CA . VAL B 1 141 ? 0.104 3.174 -9.305 1 36.69 141 VAL B CA 1
ATOM 2857 C C . VAL B 1 141 ? 0.65 1.803 -9.703 1 36.69 141 VAL B C 1
ATOM 2859 O O . VAL B 1 141 ? 1.813 1.68 -10.094 1 36.69 141 VAL B O 1
ATOM 2862 N N . ALA B 1 142 ? 0.063 0.815 -9.203 1 40.56 142 ALA B N 1
ATOM 2863 C CA . ALA B 1 142 ? 0.477 -0.455 -9.797 1 40.56 142 ALA B CA 1
ATOM 2864 C C . ALA B 1 142 ? 0.628 -0.332 -11.305 1 40.56 142 ALA B C 1
ATOM 2866 O O . ALA B 1 142 ? -0.265 0.177 -11.984 1 40.56 142 ALA B O 1
ATOM 2867 N N . PRO B 1 143 ? 1.793 -0.203 -11.852 1 39.62 143 PRO B N 1
ATOM 2868 C CA . PRO B 1 143 ? 1.784 -0.23 -13.312 1 39.62 143 PRO B CA 1
ATOM 2869 C C . PRO B 1 143 ? 0.705 -1.148 -13.883 1 39.62 143 PRO B C 1
ATOM 2871 O O . PRO B 1 143 ? 0.467 -2.232 -13.344 1 39.62 143 PRO B O 1
ATOM 2874 N N . SER B 1 144 ? -0.382 -0.45 -14.359 1 41.47 144 SER B N 1
ATOM 2875 C CA . SER B 1 144 ? -1.247 -1.266 -15.203 1 41.47 144 SER B CA 1
ATOM 2876 C C . SER B 1 144 ? -0.467 -2.396 -15.867 1 41.47 144 SER B C 1
ATOM 2878 O O . SER B 1 144 ? 0.613 -2.174 -16.422 1 41.47 144 SER B O 1
ATOM 2880 N N . ASP B 1 145 ? -0.624 -3.541 -15.328 1 47.66 145 ASP B N 1
ATOM 2881 C CA . ASP B 1 145 ? -0.078 -4.68 -16.062 1 47.66 145 ASP B CA 1
ATOM 2882 C C . ASP B 1 145 ? -0.095 -4.43 -17.562 1 47.66 145 ASP B C 1
ATOM 2884 O O . ASP B 1 145 ? -1.152 -4.172 -18.141 1 47.66 145 ASP B O 1
ATOM 2888 N N . SER B 1 146 ? 0.978 -3.785 -18.062 1 49.38 146 SER B N 1
ATOM 2889 C CA . SER B 1 146 ? 1.055 -3.734 -19.531 1 49.38 146 SER B CA 1
ATOM 2890 C C . SER B 1 146 ? 0.428 -4.973 -20.156 1 49.38 146 SER B C 1
ATOM 2892 O O . SER B 1 146 ? 0.583 -6.082 -19.641 1 49.38 146 SER B O 1
ATOM 2894 N N . PRO B 1 147 ? -0.548 -4.578 -20.953 1 53.19 147 PRO B N 1
ATOM 2895 C CA . PRO B 1 147 ? -1.053 -5.758 -21.656 1 53.19 147 PRO B CA 1
ATOM 2896 C C . PRO B 1 147 ? 0.058 -6.727 -22.047 1 53.19 147 PRO B C 1
ATOM 2898 O O . PRO B 1 147 ? 1.119 -6.301 -22.516 1 53.19 147 PRO B O 1
ATOM 2901 N N . SER B 1 148 ? 0.028 -7.844 -21.531 1 57.78 148 SER B N 1
ATOM 2902 C CA . SER B 1 148 ? 0.945 -8.898 -21.953 1 57.78 148 SER B CA 1
ATOM 2903 C C . SER B 1 148 ? 0.959 -9.055 -23.469 1 57.78 148 SER B C 1
ATOM 2905 O O . SER B 1 148 ? -0.092 -9.227 -24.078 1 57.78 148 SER B O 1
ATOM 2907 N N . ILE B 1 149 ? 1.978 -8.391 -24.109 1 61.84 149 ILE B N 1
ATOM 2908 C CA . ILE B 1 149 ? 2.139 -8.57 -25.547 1 61.84 149 ILE B CA 1
ATOM 2909 C C . ILE B 1 149 ? 3.123 -9.703 -25.812 1 61.84 149 ILE B C 1
ATOM 2911 O O . ILE B 1 149 ? 4.234 -9.719 -25.281 1 61.84 149 ILE B O 1
ATOM 2915 N N . GLY B 1 150 ? 2.572 -10.93 -25.906 1 65.44 150 GLY B N 1
ATOM 2916 C CA . GLY B 1 150 ? 3.436 -12.047 -26.25 1 65.44 150 GLY B CA 1
ATOM 2917 C C . GLY B 1 150 ? 2.701 -13.172 -26.953 1 65.44 150 GLY B C 1
ATOM 2918 O O . GLY B 1 150 ? 1.49 -13.086 -27.172 1 65.44 150 GLY B O 1
ATOM 2919 N N . PRO B 1 151 ? 3.537 -14.023 -27.516 1 78.38 151 PRO B N 1
ATOM 2920 C CA . PRO B 1 151 ? 2.926 -15.188 -28.156 1 78.38 151 PRO B CA 1
ATOM 2921 C C . PRO B 1 151 ? 2.107 -16.031 -27.188 1 78.38 151 PRO B C 1
ATOM 2923 O O . PRO B 1 151 ? 2.268 -15.922 -25.969 1 78.38 151 PRO B O 1
ATOM 2926 N N . ASP B 1 152 ? 1.216 -16.734 -27.734 1 88.44 152 ASP B N 1
ATOM 2927 C CA . ASP B 1 152 ? 0.457 -17.703 -26.953 1 88.44 152 ASP B CA 1
ATOM 2928 C C . ASP B 1 152 ? 1.357 -18.828 -26.438 1 88.44 152 ASP B C 1
ATOM 2930 O O . ASP B 1 152 ? 2.133 -19.406 -27.219 1 88.44 152 ASP B O 1
ATOM 2934 N N . VAL B 1 153 ? 1.291 -19.031 -25.219 1 91.25 153 VAL B N 1
ATOM 2935 C CA . VAL B 1 153 ? 2.039 -20.094 -24.547 1 91.25 153 VAL B CA 1
ATOM 2936 C C . VAL B 1 153 ? 1.072 -21.156 -24.016 1 91.25 153 VAL B C 1
ATOM 2938 O O . VAL B 1 153 ? 0.166 -20.828 -23.234 1 91.25 153 VAL B O 1
ATOM 2941 N N . PRO B 1 154 ? 1.188 -22.312 -24.5 1 93.94 154 PRO B N 1
ATOM 2942 C CA . PRO B 1 154 ? 0.369 -23.391 -23.938 1 93.94 154 PRO B CA 1
ATOM 2943 C C . PRO B 1 154 ? 0.917 -23.906 -22.609 1 93.94 154 PRO B C 1
ATOM 2945 O O . PRO B 1 154 ? 2.135 -24 -22.438 1 93.94 154 PRO B O 1
ATOM 2948 N N . VAL B 1 155 ? 0.089 -24.188 -21.688 1 95.88 155 VAL B N 1
ATOM 2949 C CA . VAL B 1 155 ? 0.443 -24.812 -20.422 1 95.88 155 VAL B CA 1
ATOM 2950 C C . VAL B 1 155 ? -0.494 -25.969 -20.125 1 95.88 155 VAL B C 1
ATOM 2952 O O . VAL B 1 155 ? -1.717 -25.828 -20.188 1 95.88 155 VAL B O 1
ATOM 2955 N N . ASP B 1 156 ? 0.115 -27.109 -19.906 1 96.31 156 ASP B N 1
ATOM 2956 C CA . ASP B 1 156 ? -0.614 -28.328 -19.562 1 96.31 156 ASP B CA 1
ATOM 2957 C C . ASP B 1 156 ? -0.014 -29.016 -18.328 1 96.31 156 ASP B C 1
ATOM 2959 O O . ASP B 1 156 ? 1.208 -29.078 -18.188 1 96.31 156 ASP B O 1
ATOM 2963 N N . GLY B 1 157 ? -0.929 -29.469 -17.516 1 97.12 157 GLY B N 1
ATOM 2964 C CA . GLY B 1 157 ? -0.423 -30.188 -16.344 1 97.12 157 GLY B CA 1
ATOM 2965 C C . GLY B 1 157 ? -1.458 -30.359 -15.258 1 97.12 157 GLY B C 1
ATOM 2966 O O . GLY B 1 157 ? -2.656 -30.438 -15.531 1 97.12 157 GLY B O 1
ATOM 2967 N N . THR B 1 158 ? -0.929 -30.578 -14.031 1 98.19 158 THR B N 1
ATOM 2968 C CA . THR B 1 158 ? -1.769 -30.781 -12.859 1 98.19 158 THR B CA 1
ATOM 2969 C C . THR B 1 158 ? -1.69 -29.562 -11.93 1 98.19 158 THR B C 1
ATOM 2971 O O . THR B 1 158 ? -0.611 -29 -11.727 1 98.19 158 THR B O 1
ATOM 2974 N N . ILE B 1 159 ? -2.771 -29.219 -11.398 1 98.44 159 ILE B N 1
ATOM 2975 C CA . ILE B 1 159 ? -2.85 -28.047 -10.531 1 98.44 159 ILE B CA 1
ATOM 2976 C C . ILE B 1 159 ? -2.24 -28.359 -9.172 1 98.44 159 ILE B C 1
ATOM 2978 O O . ILE B 1 159 ? -2.566 -29.391 -8.562 1 98.44 159 ILE B O 1
ATOM 2982 N N . LEU B 1 160 ? -1.338 -27.547 -8.758 1 98 160 LEU B N 1
ATOM 2983 C CA . LEU B 1 160 ? -0.742 -27.656 -7.426 1 98 160 LEU B CA 1
ATOM 2984 C C . LEU B 1 160 ? -1.599 -26.953 -6.383 1 98 160 LEU B C 1
ATOM 2986 O O . LEU B 1 160 ? -1.91 -27.531 -5.336 1 98 160 LEU B O 1
ATOM 2990 N N . ALA B 1 161 ? -2.002 -25.703 -6.68 1 97.44 161 ALA B N 1
ATOM 2991 C CA . ALA B 1 161 ? -2.721 -24.875 -5.719 1 97.44 161 ALA B CA 1
ATOM 2992 C C . ALA B 1 161 ? -3.416 -23.703 -6.414 1 97.44 161 ALA B C 1
ATOM 2994 O O . ALA B 1 161 ? -3.02 -23.297 -7.508 1 97.44 161 ALA B O 1
ATOM 2995 N N . PRO B 1 162 ? -4.492 -23.234 -5.766 1 97.56 162 PRO B N 1
ATOM 2996 C CA . PRO B 1 162 ? -5.039 -21.969 -6.273 1 97.56 162 PRO B CA 1
ATOM 2997 C C . PRO B 1 162 ? -4.078 -20.797 -6.098 1 97.56 162 PRO B C 1
ATOM 2999 O O . PRO B 1 162 ? -3.279 -20.781 -5.156 1 97.56 162 PRO B O 1
ATOM 3002 N N . LEU B 1 163 ? -4.109 -19.875 -6.969 1 97.81 163 LEU B N 1
ATOM 3003 C CA . LEU B 1 163 ? -3.383 -18.609 -6.852 1 97.81 163 LEU B CA 1
ATOM 3004 C C . LEU B 1 163 ? -4.285 -17.516 -6.297 1 97.81 163 LEU B C 1
ATOM 3006 O O . LEU B 1 163 ? -5.336 -17.234 -6.863 1 97.81 163 LEU B O 1
ATOM 3010 N N . TYR B 1 164 ? -3.832 -16.906 -5.258 1 95 164 TYR B N 1
ATOM 3011 C CA . TYR B 1 164 ? -4.594 -15.836 -4.625 1 95 164 TYR B CA 1
ATOM 3012 C C . TYR B 1 164 ? -4.062 -14.469 -5.043 1 95 164 TYR B C 1
ATOM 3014 O O . TYR B 1 164 ? -2.953 -14.367 -5.57 1 95 164 TYR B O 1
ATOM 3022 N N . ASP B 1 165 ? -4.918 -13.516 -4.891 1 89.12 165 ASP B N 1
ATOM 3023 C CA . ASP B 1 165 ? -4.449 -12.133 -4.973 1 89.12 165 ASP B CA 1
ATOM 3024 C C . ASP B 1 165 ? -4.348 -11.508 -3.584 1 89.12 165 ASP B C 1
ATOM 3026 O O . ASP B 1 165 ? -4.566 -12.18 -2.574 1 89.12 165 ASP B O 1
ATOM 3030 N N . MET B 1 166 ? -3.99 -10.266 -3.559 1 85.25 166 MET B N 1
ATOM 3031 C CA . MET B 1 166 ? -3.764 -9.539 -2.312 1 85.25 166 MET B CA 1
ATOM 3032 C C . MET B 1 166 ? -5.07 -9.336 -1.556 1 85.25 166 MET B C 1
ATOM 3034 O O . MET B 1 166 ? -5.062 -8.977 -0.376 1 85.25 166 MET B O 1
ATOM 3038 N N . GLN B 1 167 ? -6.156 -9.602 -2.258 1 82.25 167 GLN B N 1
ATOM 3039 C CA . GLN B 1 167 ? -7.461 -9.492 -1.611 1 82.25 167 GLN B CA 1
ATOM 3040 C C . GLN B 1 167 ? -7.941 -10.852 -1.12 1 82.25 167 GLN B C 1
ATOM 3042 O O . GLN B 1 167 ? -9.062 -10.977 -0.623 1 82.25 167 GLN B O 1
ATOM 3047 N N . GLY B 1 168 ? -7.109 -11.742 -1.28 1 88.12 168 GLY B N 1
ATOM 3048 C CA . GLY B 1 168 ? -7.449 -13.078 -0.83 1 88.12 168 GLY B CA 1
ATOM 3049 C C . GLY B 1 168 ? -8.375 -13.812 -1.778 1 88.12 168 GLY B C 1
ATOM 3050 O O . GLY B 1 168 ? -8.906 -14.875 -1.441 1 88.12 168 GLY B O 1
ATOM 3051 N N . LYS B 1 169 ? -8.562 -13.297 -2.881 1 90.62 169 LYS B N 1
ATOM 3052 C CA . LYS B 1 169 ? -9.422 -13.914 -3.885 1 90.62 169 LYS B CA 1
ATOM 3053 C C . LYS B 1 169 ? -8.617 -14.773 -4.852 1 90.62 169 LYS B C 1
ATOM 3055 O O . LYS B 1 169 ? -7.465 -14.461 -5.152 1 90.62 169 LYS B O 1
ATOM 3060 N N . VAL B 1 170 ? -9.281 -15.812 -5.301 1 95.25 170 VAL B N 1
ATOM 3061 C CA . VAL B 1 170 ? -8.617 -16.672 -6.277 1 95.25 170 VAL B CA 1
ATOM 3062 C C . VAL B 1 170 ? -8.609 -15.992 -7.645 1 95.25 170 VAL B C 1
ATOM 3064 O O . VAL B 1 170 ? -9.633 -15.508 -8.109 1 95.25 170 VAL B O 1
ATOM 3067 N N . GLN B 1 171 ? -7.414 -15.961 -8.219 1 95.31 171 GLN B N 1
ATOM 3068 C CA . GLN B 1 171 ? -7.301 -15.328 -9.523 1 95.31 171 GLN B CA 1
ATOM 3069 C C . GLN B 1 171 ? -6.652 -16.266 -10.539 1 95.31 171 GLN B C 1
ATOM 3071 O O . GLN B 1 171 ? -6.352 -15.859 -11.664 1 95.31 171 GLN B O 1
ATOM 3076 N N . GLY B 1 172 ? -6.352 -17.469 -10.195 1 97.44 172 GLY B N 1
ATOM 3077 C CA . GLY B 1 172 ? -5.699 -18.438 -11.055 1 97.44 172 GLY B CA 1
ATOM 3078 C C . GLY B 1 172 ? -5.207 -19.672 -10.305 1 97.44 172 GLY B C 1
ATOM 3079 O O . GLY B 1 172 ? -5.801 -20.062 -9.297 1 97.44 172 GLY B O 1
ATOM 3080 N N . VAL B 1 173 ? -4.191 -20.344 -10.969 1 98.12 173 VAL B N 1
ATOM 3081 C CA . VAL B 1 173 ? -3.658 -21.547 -10.359 1 98.12 173 VAL B CA 1
ATOM 3082 C C . VAL B 1 173 ? -2.143 -21.594 -10.539 1 98.12 173 VAL B C 1
ATOM 3084 O O . VAL B 1 173 ? -1.603 -20.984 -11.461 1 98.12 173 VAL B O 1
ATOM 3087 N N . ILE B 1 174 ? -1.604 -22.203 -9.609 1 98.44 174 ILE B N 1
ATOM 3088 C CA . ILE B 1 174 ? -0.208 -22.609 -9.734 1 98.44 174 ILE B CA 1
ATOM 3089 C C . ILE B 1 174 ? -0.131 -24.094 -10.07 1 98.44 174 ILE B C 1
ATOM 3091 O O . ILE B 1 174 ? -0.725 -24.938 -9.383 1 98.44 174 ILE B O 1
ATOM 3095 N N . MET B 1 175 ? 0.6 -24.375 -11.109 1 98.19 175 MET B N 1
ATOM 3096 C CA . MET B 1 175 ? 0.708 -25.75 -11.578 1 98.19 175 MET B CA 1
ATOM 3097 C C . MET B 1 175 ? 1.849 -26.469 -10.867 1 98.19 175 MET B C 1
ATOM 3099 O O . MET B 1 175 ? 2.75 -25.844 -10.32 1 98.19 175 MET B O 1
ATOM 3103 N N . ARG B 1 176 ? 1.812 -27.812 -10.938 1 97.38 176 ARG B N 1
ATOM 3104 C CA . ARG B 1 176 ? 2.854 -28.609 -10.305 1 97.38 176 ARG B CA 1
ATOM 3105 C C . ARG B 1 176 ? 4.207 -28.359 -10.969 1 97.38 176 ARG B C 1
ATOM 3107 O O . ARG B 1 176 ? 5.246 -28.438 -10.312 1 97.38 176 ARG B O 1
ATOM 3114 N N . ASP B 1 177 ? 4.121 -28 -12.258 1 95.62 177 ASP B N 1
ATOM 3115 C CA . ASP B 1 177 ? 5.371 -27.719 -12.961 1 95.62 177 ASP B CA 1
ATOM 3116 C C . ASP B 1 177 ? 5.82 -26.281 -12.719 1 95.62 177 ASP B C 1
ATOM 3118 O O . ASP B 1 177 ? 6.727 -25.797 -13.398 1 95.62 177 ASP B O 1
ATOM 3122 N N . HIS B 1 178 ? 5.113 -25.531 -11.914 1 95.69 178 HIS B N 1
ATOM 3123 C CA . HIS B 1 178 ? 5.473 -24.203 -11.422 1 95.69 178 HIS B CA 1
ATOM 3124 C C . HIS B 1 178 ? 5 -23.109 -12.375 1 95.69 178 HIS B C 1
ATOM 3126 O O . HIS B 1 178 ? 5.281 -21.938 -12.164 1 95.69 178 HIS B O 1
ATOM 3132 N N . SER B 1 179 ? 4.246 -23.562 -13.391 1 97.44 179 SER B N 1
ATOM 3133 C CA . SER B 1 179 ? 3.617 -22.547 -14.242 1 97.44 179 SER B CA 1
ATOM 3134 C C . SER B 1 179 ? 2.471 -21.859 -13.516 1 97.44 179 SER B C 1
ATOM 3136 O O . SER B 1 179 ? 1.793 -22.469 -12.688 1 97.44 179 SER B O 1
ATOM 3138 N N . VAL B 1 180 ? 2.334 -20.578 -13.82 1 97.81 180 VAL B N 1
ATOM 3139 C CA . VAL B 1 180 ? 1.256 -19.797 -13.234 1 97.81 180 VAL B CA 1
ATOM 3140 C C . VAL B 1 180 ? 0.236 -19.422 -14.305 1 97.81 180 VAL B C 1
ATOM 3142 O O . VAL B 1 180 ? 0.6 -18.906 -15.359 1 97.81 180 VAL B O 1
ATOM 3145 N N . ILE B 1 181 ? -1.013 -19.719 -14.023 1 97.19 181 ILE B N 1
ATOM 3146 C CA . ILE B 1 181 ? -2.076 -19.406 -14.969 1 97.19 181 ILE B CA 1
ATOM 3147 C C . ILE B 1 181 ? -3.051 -18.406 -14.336 1 97.19 181 ILE B C 1
ATOM 3149 O O . ILE B 1 181 ? -3.697 -18.719 -13.336 1 97.19 181 ILE B O 1
ATOM 3153 N N . TYR B 1 182 ? -3.137 -17.266 -14.93 1 96.56 182 TYR B N 1
ATOM 3154 C CA . TYR B 1 182 ? -4.102 -16.266 -14.5 1 96.56 182 TYR B CA 1
ATOM 3155 C C . TYR B 1 182 ? -5.395 -16.359 -15.297 1 96.56 182 TYR B C 1
ATOM 3157 O O . TYR B 1 182 ? -5.367 -16.484 -16.516 1 96.56 182 TYR B O 1
ATOM 3165 N N . VAL B 1 183 ? -6.562 -16.297 -14.625 1 96.06 183 VAL B N 1
ATOM 3166 C CA . VAL B 1 183 ? -7.855 -16.359 -15.297 1 96.06 183 VAL B CA 1
ATOM 3167 C C . VAL B 1 183 ? -8.719 -15.172 -14.867 1 96.06 183 VAL B C 1
ATOM 3169 O O . VAL B 1 183 ? -9.75 -14.898 -15.484 1 96.06 183 VAL B O 1
ATOM 3172 N N . GLY B 1 184 ? -8.281 -14.477 -13.891 1 93.81 184 GLY B N 1
ATOM 3173 C CA . GLY B 1 184 ? -9.086 -13.414 -13.312 1 93.81 184 GLY B CA 1
ATOM 3174 C C . GLY B 1 184 ? -10.094 -13.914 -12.289 1 93.81 184 GLY B C 1
ATOM 3175 O O . GLY B 1 184 ? -10.445 -15.094 -12.289 1 93.81 184 GLY B O 1
ATOM 3176 N N . GLU B 1 185 ? -10.531 -13.023 -11.422 1 92.5 185 GLU B N 1
ATOM 3177 C CA . GLU B 1 185 ? -11.414 -13.367 -10.312 1 92.5 185 GLU B CA 1
ATOM 3178 C C . GLU B 1 185 ? -12.742 -13.914 -10.812 1 92.5 185 GLU B C 1
ATOM 3180 O O . GLU B 1 185 ? -13.219 -14.945 -10.328 1 92.5 185 GLU B O 1
ATOM 3185 N N . THR B 1 186 ? -13.289 -13.25 -11.766 1 93.38 186 THR B N 1
ATOM 3186 C CA . THR B 1 186 ? -14.602 -13.625 -12.289 1 93.38 186 THR B CA 1
ATOM 3187 C C . THR B 1 186 ? -14.562 -15.023 -12.891 1 93.38 186 THR B C 1
ATOM 3189 O O . THR B 1 186 ? -15.398 -15.867 -12.57 1 93.38 186 THR B O 1
ATOM 3192 N N . ASN B 1 187 ? -13.594 -15.234 -13.727 1 95.5 187 ASN B N 1
ATOM 3193 C CA . ASN B 1 187 ? -13.469 -16.547 -14.352 1 95.5 187 ASN B CA 1
ATOM 3194 C C . ASN B 1 187 ? -13.125 -17.625 -13.328 1 95.5 187 ASN B C 1
ATOM 3196 O O . ASN B 1 187 ? -13.562 -18.766 -13.453 1 95.5 187 ASN B O 1
ATOM 3200 N N . ALA B 1 188 ? -12.336 -17.281 -12.359 1 96.38 188 ALA B N 1
ATOM 3201 C CA . ALA B 1 188 ? -11.969 -18.25 -11.328 1 96.38 188 ALA B CA 1
ATOM 3202 C C . ALA B 1 188 ? -13.211 -18.766 -10.602 1 96.38 188 ALA B C 1
ATOM 3204 O O . ALA B 1 188 ? -13.312 -19.969 -10.305 1 96.38 188 ALA B O 1
ATOM 3205 N N . ALA B 1 189 ? -14.047 -17.875 -10.32 1 94.69 189 ALA B N 1
ATOM 3206 C CA . ALA B 1 189 ? -15.281 -18.266 -9.656 1 94.69 189 ALA B CA 1
ATOM 3207 C C . ALA B 1 189 ? -16.125 -19.172 -10.562 1 94.69 189 ALA B C 1
ATOM 3209 O O . ALA B 1 189 ? -16.672 -20.188 -10.109 1 94.69 189 ALA B O 1
ATOM 3210 N N . ARG B 1 190 ? -16.219 -18.812 -11.773 1 95 190 ARG B N 1
ATOM 3211 C CA . ARG B 1 190 ? -17.031 -19.531 -12.75 1 95 190 ARG B CA 1
ATOM 3212 C C . ARG B 1 190 ? -16.453 -20.922 -13 1 95 190 ARG B C 1
ATOM 3214 O O . ARG B 1 190 ? -17.219 -21.875 -13.18 1 95 190 ARG B O 1
ATOM 3221 N N . LEU B 1 191 ? -15.133 -21.016 -12.992 1 96 191 LEU B N 1
ATOM 3222 C CA . LEU B 1 191 ? -14.461 -22.25 -13.367 1 96 191 LEU B CA 1
ATOM 3223 C C . LEU B 1 191 ? -13.922 -22.969 -12.141 1 96 191 LEU B C 1
ATOM 3225 O O . LEU B 1 191 ? -12.953 -23.719 -12.227 1 96 191 LEU B O 1
ATOM 3229 N N . ALA B 1 192 ? -14.484 -22.719 -11.016 1 95.69 192 ALA B N 1
ATOM 3230 C CA . ALA B 1 192 ? -13.984 -23.234 -9.742 1 95.69 192 ALA B CA 1
ATOM 3231 C C . ALA B 1 192 ? -13.852 -24.75 -9.766 1 95.69 192 ALA B C 1
ATOM 3233 O O . ALA B 1 192 ? -12.906 -25.312 -9.195 1 95.69 192 ALA B O 1
ATOM 3234 N N . ALA B 1 193 ? -14.672 -25.438 -10.406 1 94.81 193 ALA B N 1
ATOM 3235 C CA . ALA B 1 193 ? -14.664 -26.891 -10.453 1 94.81 193 ALA B CA 1
ATOM 3236 C C . ALA B 1 193 ? -13.43 -27.406 -11.195 1 94.81 193 ALA B C 1
ATOM 3238 O O . ALA B 1 193 ? -12.922 -28.484 -10.883 1 94.81 193 ALA B O 1
ATOM 3239 N N . TRP B 1 194 ? -12.977 -26.641 -12.156 1 96.31 194 TRP B N 1
ATOM 3240 C CA . TRP B 1 194 ? -11.82 -27.062 -12.945 1 96.31 194 TRP B CA 1
ATOM 3241 C C . TRP B 1 194 ? -10.516 -26.656 -12.25 1 96.31 194 TRP B C 1
ATOM 3243 O O . TRP B 1 194 ? -9.445 -27.156 -12.602 1 96.31 194 TRP B O 1
ATOM 3253 N N . LEU B 1 195 ? -10.562 -25.797 -11.242 1 96.81 195 LEU B N 1
ATOM 3254 C CA . LEU B 1 195 ? -9.352 -25.172 -10.719 1 96.81 195 LEU B CA 1
ATOM 3255 C C . LEU B 1 195 ? -8.984 -25.75 -9.359 1 96.81 195 LEU B C 1
ATOM 3257 O O . LEU B 1 195 ? -8.258 -25.109 -8.586 1 96.81 195 LEU B O 1
ATOM 3261 N N . ARG B 1 196 ? -9.359 -26.938 -9.141 1 96.81 196 ARG B N 1
ATOM 3262 C CA . ARG B 1 196 ? -9.078 -27.594 -7.863 1 96.81 196 ARG B CA 1
ATOM 3263 C C . ARG B 1 196 ? -7.684 -28.219 -7.867 1 96.81 196 ARG B C 1
ATOM 3265 O O . ARG B 1 196 ? -7.254 -28.781 -8.875 1 96.81 196 ARG B O 1
ATOM 3272 N N . PRO B 1 197 ? -7.039 -28.109 -6.699 1 97 197 PRO B N 1
ATOM 3273 C CA . PRO B 1 197 ? -5.734 -28.781 -6.613 1 97 197 PRO B CA 1
ATOM 3274 C C . PRO B 1 197 ? -5.805 -30.266 -6.973 1 97 197 PRO B C 1
ATOM 3276 O O . PRO B 1 197 ? -6.73 -30.953 -6.555 1 97 197 PRO B O 1
ATOM 3279 N N . GLY B 1 198 ? -4.859 -30.719 -7.754 1 97.31 198 GLY B N 1
ATOM 3280 C CA . GLY B 1 198 ? -4.805 -32.125 -8.156 1 97.31 198 GLY B CA 1
ATOM 3281 C C . GLY B 1 198 ? -5.48 -32.375 -9.492 1 97.31 198 GLY B C 1
ATOM 3282 O O . GLY B 1 198 ? -5.262 -33.406 -10.109 1 97.31 198 GLY B O 1
ATOM 3283 N N . ALA B 1 199 ? -6.285 -31.484 -9.992 1 97.25 199 ALA B N 1
ATOM 3284 C CA . ALA B 1 199 ? -6.977 -31.641 -11.266 1 97.25 199 ALA B CA 1
ATOM 3285 C C . ALA B 1 199 ? -6.039 -31.344 -12.438 1 97.25 199 ALA B C 1
ATOM 3287 O O . ALA B 1 199 ? -5.074 -30.594 -12.289 1 97.25 199 ALA B O 1
ATOM 3288 N N . THR B 1 200 ? -6.352 -31.969 -13.555 1 97.62 200 THR B N 1
ATOM 3289 C CA . THR B 1 200 ? -5.617 -31.672 -14.781 1 97.62 200 THR B CA 1
ATOM 3290 C C . THR B 1 200 ? -6.168 -30.406 -15.453 1 97.62 200 THR B C 1
ATOM 3292 O O . THR B 1 200 ? -7.375 -30.156 -15.422 1 97.62 200 THR B O 1
ATOM 3295 N N . LEU B 1 201 ? -5.273 -29.609 -16.031 1 97.81 201 LEU B N 1
ATOM 3296 C CA . LEU B 1 201 ? -5.684 -28.359 -16.656 1 97.81 201 LEU B CA 1
ATOM 3297 C C . LEU B 1 201 ? -4.871 -28.078 -17.922 1 97.81 201 LEU B C 1
ATOM 3299 O O . LEU B 1 201 ? -3.656 -28.297 -17.938 1 97.81 201 LEU B O 1
ATOM 3303 N N . HIS B 1 202 ? -5.578 -27.734 -18.891 1 97.5 202 HIS B N 1
ATOM 3304 C CA . HIS B 1 202 ? -4.988 -27.219 -20.125 1 97.5 202 HIS B CA 1
ATOM 3305 C C . HIS B 1 202 ? -5.363 -25.75 -20.344 1 97.5 202 HIS B C 1
ATOM 3307 O O . HIS B 1 202 ? -6.531 -25.391 -20.234 1 97.5 202 HIS B O 1
ATOM 3313 N N . ALA B 1 203 ? -4.348 -24.906 -20.625 1 97.25 203 ALA B N 1
ATOM 3314 C CA . ALA B 1 203 ? -4.621 -23.5 -20.875 1 97.25 203 ALA B CA 1
ATOM 3315 C C . ALA B 1 203 ? -3.656 -22.922 -21.906 1 97.25 203 ALA B C 1
ATOM 3317 O O . ALA B 1 203 ? -2.508 -23.359 -22 1 97.25 203 ALA B O 1
ATOM 3318 N N . ILE B 1 204 ? -4.191 -22.016 -22.688 1 95.5 204 ILE B N 1
ATOM 3319 C CA . ILE B 1 204 ? -3.402 -21.219 -23.625 1 95.5 204 ILE B CA 1
ATOM 3320 C C . ILE B 1 204 ? -3.611 -19.734 -23.344 1 95.5 204 ILE B C 1
ATOM 3322 O O . ILE B 1 204 ? -4.738 -19.297 -23.094 1 95.5 204 ILE B O 1
ATOM 3326 N N . GLY B 1 205 ? -2.561 -19.031 -23.281 1 94.69 205 GLY B N 1
ATOM 3327 C CA . GLY B 1 205 ? -2.699 -17.609 -23.078 1 94.69 205 GLY B CA 1
ATOM 3328 C C . GLY B 1 205 ? -1.424 -16.828 -23.359 1 94.69 205 GLY B C 1
ATOM 3329 O O . GLY B 1 205 ? -0.368 -17.438 -23.578 1 94.69 205 GLY B O 1
ATOM 3330 N N . ILE B 1 206 ? -1.558 -15.562 -23.312 1 91.94 206 ILE B N 1
ATOM 3331 C CA . ILE B 1 206 ? -0.399 -14.695 -23.5 1 91.94 206 ILE B CA 1
ATOM 3332 C C . ILE B 1 206 ? 0.387 -14.594 -22.188 1 91.94 206 ILE B C 1
ATOM 3334 O O . ILE B 1 206 ? -0.199 -14.461 -21.109 1 91.94 206 ILE B O 1
ATOM 3338 N N . GLY B 1 207 ? 1.702 -14.656 -22.375 1 92.62 207 GLY B N 1
ATOM 3339 C CA . GLY B 1 207 ? 2.504 -14.539 -21.156 1 92.62 207 GLY B CA 1
ATOM 3340 C C . GLY B 1 207 ? 3.988 -14.727 -21.406 1 92.62 207 GLY B C 1
ATOM 3341 O O . GLY B 1 207 ? 4.504 -14.32 -22.453 1 92.62 207 GLY B O 1
ATOM 3342 N N . VAL B 1 208 ? 4.621 -15.164 -20.391 1 91.56 208 VAL B N 1
ATOM 3343 C CA . VAL B 1 208 ? 6.066 -15.336 -20.438 1 91.56 208 VAL B CA 1
ATOM 3344 C C . VAL B 1 208 ? 6.426 -16.797 -20.156 1 91.56 208 VAL B C 1
ATOM 3346 O O . VAL B 1 208 ? 5.691 -17.484 -19.438 1 91.56 208 VAL B O 1
ATOM 3349 N N . ALA B 1 209 ? 7.492 -17.172 -20.75 1 91.75 209 ALA B N 1
ATOM 3350 C CA . ALA B 1 209 ? 8.141 -18.453 -20.484 1 91.75 209 ALA B CA 1
ATOM 3351 C C . ALA B 1 209 ? 9.664 -18.312 -20.5 1 91.75 209 ALA B C 1
ATOM 3353 O O . ALA B 1 209 ? 10.242 -17.906 -21.516 1 91.75 209 ALA B O 1
ATOM 3354 N N . GLY B 1 210 ? 10.289 -18.484 -19.328 1 88.75 210 GLY B N 1
ATOM 3355 C CA . GLY B 1 210 ? 11.727 -18.312 -19.281 1 88.75 210 GLY B CA 1
ATOM 3356 C C . GLY B 1 210 ? 12.367 -18.953 -18.062 1 88.75 210 GLY B C 1
ATOM 3357 O O . GLY B 1 210 ? 11.805 -19.891 -17.5 1 88.75 210 GLY B O 1
ATOM 3358 N N . GLU B 1 211 ? 13.539 -18.484 -17.719 1 88.31 211 GLU B N 1
ATOM 3359 C CA . GLU B 1 211 ? 14.352 -19.062 -16.656 1 88.31 211 GLU B CA 1
ATOM 3360 C C . GLU B 1 211 ? 13.688 -18.906 -15.289 1 88.31 211 GLU B C 1
ATOM 3362 O O . GLU B 1 211 ? 13.828 -19.75 -14.414 1 88.31 211 GLU B O 1
ATOM 3367 N N . ARG B 1 212 ? 12.867 -17.891 -15.156 1 90.88 212 ARG B N 1
ATOM 3368 C CA . ARG B 1 212 ? 12.266 -17.641 -13.859 1 90.88 212 ARG B CA 1
ATOM 3369 C C . ARG B 1 212 ? 10.938 -18.375 -13.711 1 90.88 212 ARG B C 1
ATOM 3371 O O . ARG B 1 212 ? 10.391 -18.469 -12.617 1 90.88 212 ARG B O 1
ATOM 3378 N N . GLY B 1 213 ? 10.461 -18.828 -14.883 1 92.44 213 GLY B N 1
ATOM 3379 C CA . GLY B 1 213 ? 9.203 -19.562 -14.859 1 92.44 213 GLY B CA 1
ATOM 3380 C C . GLY B 1 213 ? 8.266 -19.188 -15.984 1 92.44 213 GLY B C 1
ATOM 3381 O O . GLY B 1 213 ? 8.656 -18.469 -16.906 1 92.44 213 GLY B O 1
ATOM 3382 N N . THR B 1 214 ? 7.16 -19.766 -15.961 1 95.5 214 THR B N 1
ATOM 3383 C CA . THR B 1 214 ? 6.117 -19.516 -16.953 1 95.5 214 THR B CA 1
ATOM 3384 C C . THR B 1 214 ? 4.871 -18.922 -16.281 1 95.5 214 THR B C 1
ATOM 3386 O O . THR B 1 214 ? 4.461 -19.375 -15.211 1 95.5 214 THR B O 1
ATOM 3389 N N . ALA B 1 215 ? 4.391 -17.875 -16.844 1 95.94 215 ALA B N 1
ATOM 3390 C CA . ALA B 1 215 ? 3.135 -17.266 -16.391 1 95.94 215 ALA B CA 1
ATOM 3391 C C . ALA B 1 215 ? 2.299 -16.797 -17.578 1 95.94 215 ALA B C 1
ATOM 3393 O O . ALA B 1 215 ? 2.809 -16.125 -18.484 1 95.94 215 ALA B O 1
ATOM 3394 N N . ILE B 1 216 ? 1.01 -17.172 -17.516 1 95.38 216 ILE B N 1
ATOM 3395 C CA . ILE B 1 216 ? 0.193 -16.812 -18.672 1 95.38 216 ILE B CA 1
ATOM 3396 C C . ILE B 1 216 ? -1.126 -16.203 -18.203 1 95.38 216 ILE B C 1
ATOM 3398 O O . ILE B 1 216 ? -1.608 -16.531 -17.109 1 95.38 216 ILE B O 1
ATOM 3402 N N . ASN B 1 217 ? -1.579 -15.328 -18.984 1 94.81 217 ASN B N 1
ATOM 3403 C CA . ASN B 1 217 ? -2.977 -14.914 -18.922 1 94.81 217 ASN B CA 1
ATOM 3404 C C . ASN B 1 217 ? -3.857 -15.75 -19.844 1 94.81 217 ASN B C 1
ATOM 3406 O O . ASN B 1 217 ? -3.848 -15.562 -21.062 1 94.81 217 ASN B O 1
ATOM 3410 N N . ALA B 1 218 ? -4.645 -16.531 -19.234 1 95.5 218 ALA B N 1
ATOM 3411 C CA . ALA B 1 218 ? -5.355 -17.562 -20 1 95.5 218 ALA B CA 1
ATOM 3412 C C . ALA B 1 218 ? -6.406 -16.922 -20.906 1 95.5 218 ALA B C 1
ATOM 3414 O O . ALA B 1 218 ? -7.133 -16.016 -20.484 1 95.5 218 ALA B O 1
ATOM 3415 N N . ARG B 1 219 ? -6.41 -17.422 -22.078 1 94.5 219 ARG B N 1
ATOM 3416 C CA . ARG B 1 219 ? -7.453 -17.078 -23.031 1 94.5 219 ARG B CA 1
ATOM 3417 C C . ARG B 1 219 ? -8.32 -18.297 -23.359 1 94.5 219 ARG B C 1
ATOM 3419 O O . ARG B 1 219 ? -9.477 -18.141 -23.766 1 94.5 219 ARG B O 1
ATOM 3426 N N . GLU B 1 220 ? -7.691 -19.359 -23.328 1 95.5 220 GLU B N 1
ATOM 3427 C CA . GLU B 1 220 ? -8.344 -20.672 -23.453 1 95.5 220 GLU B CA 1
ATOM 3428 C C . GLU B 1 220 ? -8.016 -21.562 -22.266 1 95.5 220 GLU B C 1
ATOM 3430 O O . GLU B 1 220 ? -6.879 -21.594 -21.797 1 95.5 220 GLU B O 1
ATOM 3435 N N . ILE B 1 221 ? -9.031 -22.312 -21.828 1 97.19 221 ILE B N 1
ATOM 3436 C CA . ILE B 1 221 ? -8.781 -23.125 -20.641 1 97.19 221 ILE B CA 1
ATOM 3437 C C . ILE B 1 221 ? -9.781 -24.281 -20.594 1 97.19 221 ILE B C 1
ATOM 3439 O O . ILE B 1 221 ? -10.922 -24.156 -21.031 1 97.19 221 ILE B O 1
ATOM 3443 N N . GLY B 1 222 ? -9.32 -25.375 -20.062 1 97.25 222 GLY B N 1
ATOM 3444 C CA . GLY B 1 222 ? -10.156 -26.547 -19.828 1 97.25 222 GLY B CA 1
ATOM 3445 C C . GLY B 1 222 ? -9.414 -27.688 -19.172 1 97.25 222 GLY B C 1
ATOM 3446 O O . GLY B 1 222 ? -8.195 -27.656 -19.031 1 97.25 222 GLY B O 1
ATOM 3447 N N . PRO B 1 223 ? -10.172 -28.719 -18.688 1 95.88 223 PRO B N 1
ATOM 3448 C CA . PRO B 1 223 ? -9.523 -29.875 -18.062 1 95.88 223 PRO B CA 1
ATOM 3449 C C . PRO B 1 223 ? -8.57 -30.609 -19.016 1 95.88 223 PRO B C 1
ATOM 3451 O O . PRO B 1 223 ? -7.625 -31.25 -18.562 1 95.88 223 PRO B O 1
ATOM 3454 N N . ASP B 1 224 ? -8.875 -30.531 -20.297 1 92.94 224 ASP B N 1
ATOM 3455 C CA . ASP B 1 224 ? -8.016 -31.031 -21.359 1 92.94 224 ASP B CA 1
ATOM 3456 C C .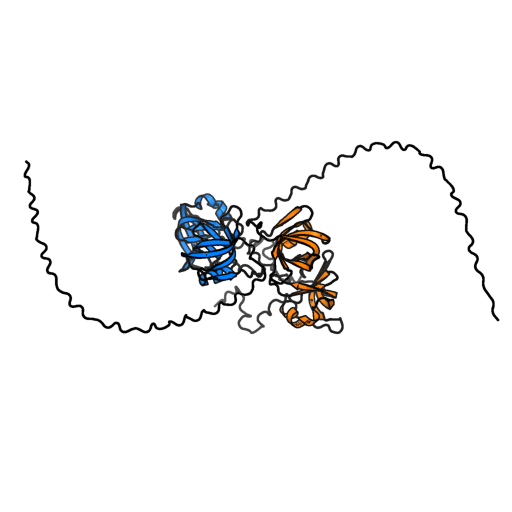 ASP B 1 224 ? -8.203 -30.234 -22.641 1 92.94 224 ASP B C 1
ATOM 3458 O O . ASP B 1 224 ? -9.047 -29.344 -22.703 1 92.94 224 ASP B O 1
ATOM 3462 N N . ILE B 1 225 ? -7.309 -30.625 -23.656 1 91.12 225 ILE B N 1
ATOM 3463 C CA . ILE B 1 225 ? -7.281 -29.859 -24.906 1 91.12 225 ILE B CA 1
ATOM 3464 C C . ILE B 1 225 ? -8.641 -29.953 -25.594 1 91.12 225 ILE B C 1
ATOM 3466 O O . ILE B 1 225 ? -9.094 -29 -26.219 1 91.12 225 ILE B O 1
ATOM 3470 N N . SER B 1 226 ? -9.367 -31.031 -25.453 1 93 226 SER B N 1
ATOM 3471 C CA . SER B 1 226 ? -10.617 -31.281 -26.172 1 93 226 SER B CA 1
ATOM 3472 C C . SER B 1 226 ? -11.781 -30.547 -25.531 1 93 226 SER B C 1
ATOM 3474 O O . SER B 1 226 ? -12.805 -30.297 -26.172 1 93 226 SER B O 1
ATOM 3476 N N . GLN B 1 227 ? -11.695 -30.094 -24.312 1 92.88 227 GLN B N 1
ATOM 3477 C CA . GLN B 1 227 ? -12.773 -29.453 -23.578 1 92.88 227 GLN B CA 1
ATOM 3478 C C . GLN B 1 227 ? -12.445 -27.984 -23.297 1 92.88 227 GLN B C 1
ATOM 3480 O O . GLN B 1 227 ? -13.062 -27.359 -22.438 1 92.88 227 GLN B O 1
ATOM 3485 N N . ALA B 1 228 ? -11.508 -27.531 -24.016 1 94.44 228 ALA B N 1
ATOM 3486 C CA . ALA B 1 228 ? -11.047 -26.172 -23.766 1 94.44 228 ALA B CA 1
ATOM 3487 C C . ALA B 1 228 ? -12.078 -25.156 -24.219 1 94.44 228 ALA B C 1
ATOM 3489 O O . ALA B 1 228 ? -12.703 -25.312 -25.266 1 94.44 228 ALA B O 1
ATOM 3490 N N . ILE B 1 229 ? -12.312 -24.125 -23.422 1 95.81 229 ILE B N 1
ATOM 3491 C CA . ILE B 1 229 ? -13.211 -23.016 -23.766 1 95.81 229 ILE B CA 1
ATOM 3492 C C . ILE B 1 229 ? -12.43 -21.703 -23.812 1 95.81 229 ILE B C 1
ATOM 3494 O O . ILE B 1 229 ? -11.367 -21.594 -23.203 1 95.81 229 ILE B O 1
ATOM 3498 N N . HIS B 1 230 ? -12.969 -20.75 -24.5 1 95.25 230 HIS B N 1
ATOM 3499 C CA . HIS B 1 230 ? -12.398 -19.406 -24.516 1 95.25 230 HIS B CA 1
ATOM 3500 C C . HIS B 1 230 ? -12.922 -18.578 -23.359 1 95.25 230 HIS B C 1
ATOM 3502 O O . HIS B 1 230 ? -14.109 -18.625 -23.031 1 95.25 230 HIS B O 1
ATOM 3508 N N . ILE B 1 231 ? -11.938 -17.875 -22.75 1 92.56 231 ILE B N 1
ATOM 3509 C CA . ILE B 1 231 ? -12.367 -16.984 -21.672 1 92.56 231 ILE B CA 1
ATOM 3510 C C . ILE B 1 231 ? -11.828 -15.578 -21.922 1 92.56 231 ILE B C 1
ATOM 3512 O O . ILE B 1 231 ? -10.859 -15.398 -22.656 1 92.56 231 ILE B O 1
ATOM 3516 N N . GLU B 1 232 ? -12.531 -14.578 -21.312 1 86.69 232 GLU B N 1
ATOM 3517 C CA . GLU B 1 232 ? -12.008 -13.211 -21.312 1 86.69 232 GLU B CA 1
ATOM 3518 C C . GLU B 1 232 ? -10.773 -13.102 -20.422 1 86.69 232 GLU B C 1
ATOM 3520 O O . GLU B 1 232 ? -10.797 -13.508 -19.266 1 86.69 232 GLU B O 1
ATOM 3525 N N . PRO B 1 233 ? -9.758 -12.586 -21 1 75.81 233 PRO B N 1
ATOM 3526 C CA . PRO B 1 233 ? -8.531 -12.5 -20.203 1 75.81 233 PRO B CA 1
ATOM 3527 C C . PRO B 1 233 ? -8.695 -11.633 -18.953 1 75.81 233 PRO B C 1
ATOM 3529 O O . PRO B 1 233 ? -9.508 -10.703 -18.953 1 75.81 233 PRO B O 1
ATOM 3532 N N . ALA B 1 234 ? -7.934 -12.039 -17.922 1 68.5 234 ALA B N 1
ATOM 3533 C CA . ALA B 1 234 ? -7.984 -11.398 -16.609 1 68.5 234 ALA B CA 1
ATOM 3534 C C . ALA B 1 234 ? -7.648 -9.914 -16.703 1 68.5 234 ALA B C 1
ATOM 3536 O O . ALA B 1 234 ? -8.148 -9.102 -15.922 1 68.5 234 ALA B O 1
ATOM 3537 N N . ASP B 1 235 ? -6.695 -9.516 -17.469 1 58 235 ASP B N 1
ATOM 3538 C CA . ASP B 1 235 ? -6.23 -8.133 -17.594 1 58 235 ASP B CA 1
ATOM 3539 C C . ASP B 1 235 ? -7.113 -7.34 -18.547 1 58 235 ASP B C 1
ATOM 3541 O O . ASP B 1 235 ? -6.723 -6.27 -19.016 1 58 235 ASP B O 1
ATOM 3545 N N . ALA B 1 236 ? -8.18 -7.93 -18.922 1 49.97 236 ALA B N 1
ATOM 3546 C CA . ALA B 1 236 ? -9 -7.18 -19.875 1 49.97 236 ALA B CA 1
ATOM 3547 C C . ALA B 1 236 ? -9.555 -5.91 -19.234 1 49.97 236 ALA B C 1
ATOM 3549 O O . ALA B 1 236 ? -10.062 -5.945 -18.109 1 49.97 236 ALA B O 1
ATOM 3550 N N . PRO B 1 237 ? -9 -4.773 -19.719 1 45.53 237 PRO B N 1
ATOM 3551 C CA . PRO B 1 237 ? -9.656 -3.566 -19.203 1 45.53 237 PRO B CA 1
ATOM 3552 C C . PRO B 1 237 ? -11.172 -3.707 -19.125 1 45.53 237 PRO B C 1
ATOM 3554 O O . PRO B 1 237 ? -11.758 -4.504 -19.859 1 45.53 237 PRO B O 1
ATOM 3557 N N . PRO B 1 238 ? -11.727 -3.271 -18.016 1 40.66 238 PRO B N 1
ATOM 3558 C CA . PRO B 1 238 ? -13.188 -3.318 -18.109 1 40.66 238 PRO B CA 1
ATOM 3559 C C . PRO B 1 238 ? -13.711 -2.916 -19.484 1 40.66 238 PRO B C 1
ATOM 3561 O O . PRO B 1 238 ? -13.047 -2.17 -20.203 1 40.66 238 PRO B O 1
ATOM 3564 N N . PRO B 1 239 ? -14.664 -3.742 -20 1 35.44 239 PRO B N 1
ATOM 3565 C CA . PRO B 1 239 ? -15.172 -3.309 -21.297 1 35.44 239 PRO B CA 1
ATOM 3566 C C . PRO B 1 239 ? -15.328 -1.792 -21.391 1 35.44 239 PRO B C 1
ATOM 3568 O O . PRO B 1 239 ? -15.812 -1.157 -20.453 1 35.44 239 PRO B O 1
ATOM 3571 N N . GLY B 1 240 ? -14.438 -1.203 -21.906 1 34.16 240 GLY B N 1
ATOM 3572 C CA . GLY B 1 240 ? -14.672 0.204 -22.188 1 34.16 240 GLY B CA 1
ATOM 3573 C C . GLY B 1 240 ? -16.109 0.503 -22.562 1 34.16 240 GLY B C 1
ATOM 3574 O O . GLY B 1 240 ? -16.891 -0.413 -22.828 1 34.16 240 GLY B O 1
ATOM 3575 N N . ALA B 1 241 ? -16.562 1.675 -22.219 1 33.47 241 ALA B N 1
ATOM 3576 C CA . ALA B 1 241 ? -17.891 2.076 -22.703 1 33.47 241 ALA B CA 1
ATOM 3577 C C . ALA B 1 241 ? -18.062 1.71 -24.172 1 33.47 241 ALA B C 1
ATOM 3579 O O . ALA B 1 241 ? -17.125 1.8 -24.969 1 33.47 241 ALA B O 1
ATOM 3580 N N . PHE B 1 242 ? -19.078 0.903 -24.5 1 31.7 242 PHE B N 1
ATOM 3581 C CA . PHE B 1 242 ? -19.469 0.557 -25.859 1 31.7 242 PHE B CA 1
ATOM 3582 C C . PHE B 1 242 ? -19.438 1.785 -26.766 1 31.7 242 PHE B C 1
ATOM 3584 O O . PHE B 1 242 ? -19.781 2.887 -26.328 1 31.7 242 PHE B O 1
ATOM 3591 N N . PRO B 1 243 ? -18.984 1.697 -27.922 1 36.66 243 PRO B N 1
ATOM 3592 C CA . PRO B 1 243 ? -19.281 2.754 -28.891 1 36.66 243 PRO B CA 1
ATOM 3593 C C . PRO B 1 243 ? -20.781 3.051 -29 1 36.66 243 PRO B C 1
ATOM 3595 O O . PRO B 1 243 ? -21.594 2.129 -29.141 1 36.66 243 PRO B O 1
ATOM 3598 N N . GLY B 1 244 ? -21.312 4.379 -28.672 1 39.88 244 GLY B N 1
ATOM 3599 C CA . GLY B 1 244 ? -22.688 4.887 -28.641 1 39.88 244 GLY B CA 1
ATOM 3600 C C . GLY B 1 244 ? -23.188 5.16 -27.234 1 39.88 244 GLY B C 1
ATOM 3601 O O . GLY B 1 244 ? -24.312 5.594 -27.047 1 39.88 244 GLY B O 1
ATOM 3602 N N . SER B 1 245 ? -22.609 4.562 -26.297 1 34.97 245 SER B N 1
ATOM 3603 C CA . SER B 1 245 ? -23.094 4.957 -24.969 1 34.97 245 SER B CA 1
ATOM 3604 C C . SER B 1 245 ? -22.578 6.336 -24.578 1 34.97 245 SER B C 1
ATOM 3606 O O . SER B 1 245 ? -21.609 6.828 -25.172 1 34.97 245 SER B O 1
ATOM 3608 N N . SER B 1 246 ? -23.25 7.109 -23.734 1 42.12 246 SER B N 1
ATOM 3609 C CA . SER B 1 246 ? -23 8.508 -23.391 1 42.12 246 SER B CA 1
ATOM 3610 C C . SER B 1 246 ? -21.562 8.727 -22.953 1 42.12 246 SER B C 1
ATOM 3612 O O . SER B 1 246 ? -21 9.805 -23.156 1 42.12 246 SER B O 1
ATOM 3614 N N . GLY B 1 247 ? -20.953 7.785 -22.219 1 36.28 247 GLY B N 1
ATOM 3615 C CA . GLY B 1 247 ? -19.609 8.016 -21.688 1 36.28 247 GLY B CA 1
ATOM 3616 C C . GLY B 1 247 ? -18.516 7.703 -22.672 1 36.28 247 GLY B C 1
ATOM 3617 O O . GLY B 1 247 ? -17.328 7.773 -22.344 1 36.28 247 GLY B O 1
ATOM 3618 N N . TYR B 1 248 ? -18.734 7.113 -23.797 1 39.25 248 TYR B N 1
ATOM 3619 C CA . TYR B 1 248 ? -17.766 6.777 -24.828 1 39.25 248 TYR B CA 1
ATOM 3620 C C . TYR B 1 248 ? -17.016 8.016 -25.312 1 39.25 248 TYR B C 1
ATOM 3622 O O . TYR B 1 248 ? -15.867 7.93 -25.719 1 39.25 248 TYR B O 1
ATOM 3630 N N . ASP B 1 249 ? -17.812 9.125 -25.609 1 36.12 249 ASP B N 1
ATOM 3631 C CA . ASP B 1 249 ? -17.266 10.344 -26.203 1 36.12 249 ASP B CA 1
ATOM 3632 C C . ASP B 1 249 ? -16.625 11.234 -25.156 1 36.12 249 ASP B C 1
ATOM 3634 O O . ASP B 1 249 ? -16.359 12.414 -25.422 1 36.12 249 ASP B O 1
ATOM 3638 N N . VAL B 1 250 ? -16.719 10.891 -23.891 1 36.97 250 VAL B N 1
ATOM 3639 C CA . VAL B 1 250 ? -16.078 11.852 -23 1 36.97 250 VAL B CA 1
ATOM 3640 C C . VAL B 1 250 ? -14.555 11.68 -23.094 1 36.97 250 VAL B C 1
ATOM 3642 O O . VAL B 1 250 ? -14.016 10.648 -22.672 1 36.97 250 VAL B O 1
ATOM 3645 N N . ILE B 1 251 ? -13.898 12.25 -24.047 1 32.47 251 ILE B N 1
ATOM 3646 C C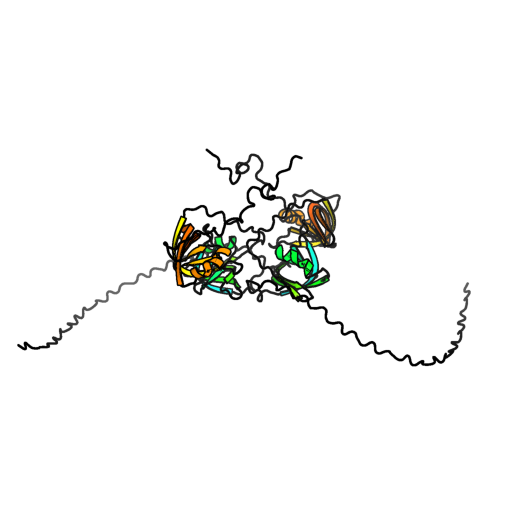A . ILE B 1 251 ? -12.469 12.539 -24.125 1 32.47 251 ILE B CA 1
ATOM 3647 C C . ILE B 1 251 ? -12.031 13.312 -22.875 1 32.47 251 ILE B C 1
ATOM 3649 O O . ILE B 1 251 ? -12.5 14.43 -22.641 1 32.47 251 ILE B O 1
ATOM 3653 N N . PRO B 1 252 ? -11.508 12.648 -21.875 1 30.11 252 PRO B N 1
ATOM 3654 C CA . PRO B 1 252 ? -10.891 13.547 -20.891 1 30.11 252 PRO B CA 1
ATOM 3655 C C . PRO B 1 252 ? -9.859 14.484 -21.516 1 30.11 252 PRO B C 1
ATOM 3657 O O . PRO B 1 252 ? -8.945 14.023 -22.203 1 30.11 252 PRO B O 1
ATOM 3660 N N . GLY B 1 253 ? -10.039 15.766 -21.562 1 34.28 253 GLY B N 1
ATOM 3661 C CA . GLY B 1 253 ? -9.32 16.938 -22.031 1 34.28 253 GLY B CA 1
ATOM 3662 C C . GLY B 1 253 ? -9.961 17.594 -23.25 1 34.28 253 GLY B C 1
ATOM 3663 O O . GLY B 1 253 ? -9.375 18.484 -23.859 1 34.28 253 GLY B O 1
ATOM 3664 N N . GLY B 1 254 ? -10.914 16.922 -23.938 1 29.81 254 GLY B N 1
ATOM 3665 C CA . GLY B 1 254 ? -11.391 17.625 -25.109 1 29.81 254 GLY B CA 1
ATOM 3666 C C . GLY B 1 254 ? -12.18 18.875 -24.766 1 29.81 254 GLY B C 1
ATOM 3667 O O . GLY B 1 254 ? -13.148 18.828 -24.016 1 29.81 254 GLY B O 1
ATOM 3668 N N . SER B 1 255 ? -11.523 20.047 -24.688 1 29.84 255 SER B N 1
ATOM 3669 C CA . SER B 1 255 ? -12.125 21.375 -24.719 1 29.84 255 SER B CA 1
ATOM 3670 C C . SER B 1 255 ? -13.266 21.438 -25.734 1 29.84 255 SER B C 1
ATOM 3672 O O . SER B 1 255 ? -13.078 21.109 -26.906 1 29.84 255 SER B O 1
ATOM 3674 N N . THR B 1 256 ? -14.508 21 -25.375 1 26.86 256 THR B N 1
ATOM 3675 C CA . THR B 1 256 ? -15.586 21.406 -26.266 1 26.86 256 THR B CA 1
ATOM 3676 C C . THR B 1 256 ? -15.484 22.891 -26.609 1 26.86 256 THR B C 1
ATOM 3678 O O . THR B 1 256 ? -15.469 23.734 -25.719 1 26.86 256 THR B O 1
ATOM 3681 N N . ALA B 1 257 ? -15.008 23.25 -27.797 1 24.89 257 ALA B N 1
ATOM 3682 C CA . ALA B 1 257 ? -15.141 24.531 -28.5 1 24.89 257 ALA B CA 1
ATOM 3683 C C . ALA B 1 257 ? -16.594 24.953 -28.578 1 24.89 257 ALA B C 1
ATOM 3685 O O . ALA B 1 257 ? -17.344 24.484 -29.453 1 24.89 257 ALA B O 1
ATOM 3686 N N . GLU B 1 258 ? -17.469 24.828 -27.484 1 23.16 258 GLU B N 1
ATOM 3687 C CA . GLU B 1 258 ? -18.562 25.75 -27.797 1 23.16 258 GLU B CA 1
ATOM 3688 C C . GLU B 1 258 ? -18.109 27.203 -27.672 1 23.16 258 GLU B C 1
ATOM 3690 O O . GLU B 1 258 ? -17.375 27.547 -26.75 1 23.16 258 GLU B O 1
#

Secondary structure (DSSP, 8-state):
--------------------------------------------------SB--TTS-EEEEEEEEEEE-TTS-EEEEEETTS-EEE--HHHHHHGGGT--TTSEEEEEEEEBSSSSEEEEEEEE-TTS-EEE----TT------------EEEEEEEEEEEEE-TTS-EEEEEETTS-EEE--HHHHHHTGGGS-TT-EEEEEEEEEEETTEEEEEEEEEESSGGG-EE---TT-------TTSTTTT--TT-----/--------------------------------------------------SB--TTS-EEEEEEEEEEE-TTS-EEEEEETTS-EEE--HHHHHHGGGT--TTSEEEEEEEEBSSSSEEEEEEEE-TTS-EEE----TT------------EEEEEEEEEEEEE-TTS-EEEEEETTS-EEE--HHHHHHTGGGS-TT-EEEEEEEEEEETTEEEEEEEEEESSGGG-EE---TT-------TTSTTTT--TT-----

Solvent-accessible surface area (backbone atoms only — not comparable to full-atom values): 29468 Å² total; per-residue (Å²): 139,76,87,73,83,82,77,90,76,82,78,82,81,78,82,74,79,78,75,81,77,79,78,73,81,75,78,77,73,77,72,75,73,73,75,72,69,73,71,77,73,69,74,73,72,77,60,77,79,61,41,48,48,61,80,61,42,50,74,48,73,43,37,28,59,35,56,36,50,36,30,73,59,47,34,41,28,36,30,27,70,89,63,36,37,35,34,40,51,64,73,45,20,67,50,38,74,79,45,46,50,65,74,34,48,36,40,31,32,24,39,42,31,56,94,45,63,36,30,45,44,41,27,43,28,20,73,84,65,49,63,52,61,54,71,60,58,74,56,49,46,46,71,68,74,61,75,52,84,45,63,75,45,76,47,75,50,38,31,55,34,65,27,65,45,85,66,65,42,51,27,31,34,28,29,67,88,55,34,32,41,32,33,20,51,69,47,33,63,73,43,44,85,58,55,37,60,70,33,45,37,23,34,32,12,29,25,35,76,55,95,77,41,33,10,23,33,24,34,29,40,22,59,35,83,88,61,47,41,80,47,73,43,46,82,53,67,71,81,62,66,53,91,86,46,84,71,48,73,60,54,91,80,65,75,76,85,119,136,76,85,84,85,90,81,90,76,85,78,82,84,79,82,76,79,79,77,82,77,79,78,74,80,73,79,76,74,78,72,75,70,74,74,70,68,72,70,78,73,67,75,71,70,78,59,76,79,60,41,48,48,60,78,62,42,50,72,48,73,42,38,27,62,35,57,37,48,37,30,75,60,46,35,41,28,36,32,28,70,87,62,35,37,37,35,42,52,64,74,46,19,67,48,38,74,79,46,46,51,64,74,35,48,36,40,30,33,25,39,42,32,55,96,43,62,35,30,46,44,41,27,40,28,21,71,85,65,48,64,49,61,54,70,68,52,76,56,50,45,46,70,69,72,61,76,53,84,45,65,75,44,77,46,74,50,39,29,54,35,68,27,66,45,86,69,65,41,51,27,30,34,30,29,66,86,55,34,30,40,32,32,20,50,70,47,32,64,75,42,43,84,58,55,36,60,70,34,45,36,24,34,33,14,29,26,34,75,56,95,77,40,34,11,24,34,26,34,29,41,23,59,35,83,90,61,47,42,79,47,73,42,46,81,53,66,70,81,62,67,52,92,85,44,85,71,48,75,61,55,92,80,64,73,73,85,120